Protein AF-A0A2P4ESN8-F1 (afdb_monomer_lite)

Foldseek 3Di:
DQPDQDPVLLVLLLLQLCQACPDDPDDFDDPLQPCSVVLWNFKDFDDPDPQQVVLCVVDPPPDGMDTDNGLLRLLVSGAQDQDPPRDGLLNLLVQLLVCLVVLQLVSNLVSLVVLCVSLVHPVDCPRLSNVQSVVCSVVSHNSVLLVVLLLLLQSRNPDALVCCQSRNHDADQSVLSSSCSNPVQGWHRPAQLLLLLLLLSQVSVCVSVVHQEQDPSSQRAHAQDPPRAASFSDDHNYHHHHLDDDRSSRSVNSVNRSSLSVSLVSSCVSHVVSPGSVSSNSSSNRCSSHSDGDDPLPDDDDDDDDDDDDDDQDPVLLVLLVVVLVVCVVVLAWDWWAFLLNPDIWIWHDDDPFWIWTDDPPDIDIFGSQLLSQLRSVQSSQVFAPVRWAQQQFDQDLSSRDPSQQSSQQDPVRDGDGRCSRPSQRSCVVSQQKDWDNDVRITMHGDPPSD

Secondary structure (DSSP, 8-state):
--TT--HHHHHHHHHHHHTTT--STTPPPPTTSTTGGGT-SEEEEPPS-GGGHHHHHHS-TT--EEEESSHHHHHHT--PPP-TT---HHHHHHHHHHHHHHT-HHHHHHHHHHHHHHHT-S-STT-HHHHHHHHHHHTT-HHHHHHHHHHHH-TTS----TT-SSSSS--STTHHHHHHHH-TTT-----HHHHHHHHHHHHHHHHHTT-SS--GGG---B-PPGGG------BTTB---BSS-STTHHHHHHHHHHHHHHHHHHHHHH-TT---HHHHHHHHHHHTT--S--------------PPPP----HHHHHHHHHHHHHHGGGS-SEEEE-TTS--EEEEEEEETTEEEEEETTEEEEEEHHHHHHHHHHHHHTT--TTSPEE----SSGGGS-HHHHHTTB-TTS-B-S--HHHHHHHHHHTTSEEEE-SSS-EEEE-TT--

Sequence (451 aa):
MPSALAPDQIEFANFLATLWDSPSEGLALPPCFPGSSEGLLHSYPISRHRNWKPWRQAQPRGTKHWWCQSLSDAARSYAWSSNENEQDFLALAAALQHALDCGDDKLALDACLAIFRWGGVARTPNDTSRRWVAEQASNGMLCSSIRSAVDLLDPAQGQALSAFDGKRLLMNSAMTKVYAAAAPSKVIIYDGRVGAALALLARYWLEQQGSTSVPASLAFRSANGQGGLLRNPSKGSLKFSSLYGGKHAAQRWAELSRLAAATFLKMQTLNKSIPDIGEVEKAMFMIGYRTEYSPPKAEKTSRQGRPMPENSQCPEARAQAQKIIQEVWPKIAQGEYRTPAQKRQFKLVTRDANSVEANFEKSSLPISRDSFVAALAYLLEHNHSPGNRCVIGANNVPAKASELCRQSRQTAQGTYGPCNIRYILPVLQGVGVVETDGGRPATVWLTRDSQ

Organism: NCBI:txid1708783

pLDDT: mean 84.16, std 15.97, range [23.3, 98.81]

Structure (mmCIF, N/CA/C/O backbone):
data_AF-A0A2P4ESN8-F1
#
_entry.id   AF-A0A2P4ESN8-F1
#
loop_
_atom_site.group_PDB
_atom_site.id
_atom_site.type_symbol
_atom_site.label_atom_id
_atom_site.label_alt_id
_atom_site.label_comp_id
_atom_site.label_asym_id
_atom_site.label_entity_id
_atom_site.label_seq_id
_atom_site.pdbx_PDB_ins_code
_atom_site.Cartn_x
_atom_site.Cartn_y
_atom_site.Cartn_z
_atom_site.occupancy
_atom_site.B_iso_or_equiv
_atom_site.auth_seq_id
_atom_site.auth_comp_id
_atom_site.auth_asym_id
_atom_site.auth_atom_id
_atom_site.pdbx_PDB_model_num
ATOM 1 N N . MET A 1 1 ? 16.646 19.597 -3.110 1.00 39.59 1 MET A N 1
ATOM 2 C CA . MET A 1 1 ? 15.277 19.285 -2.636 1.00 39.59 1 MET A CA 1
ATOM 3 C C . MET A 1 1 ? 14.473 18.880 -3.856 1.00 39.59 1 MET A C 1
ATOM 5 O O . MET A 1 1 ? 14.595 19.614 -4.831 1.00 39.59 1 MET A O 1
ATOM 9 N N . PRO A 1 2 ? 13.740 17.752 -3.871 1.00 45.16 2 PRO A N 1
ATOM 10 C CA . PRO A 1 2 ? 12.961 17.384 -5.048 1.00 45.16 2 PRO A CA 1
ATOM 11 C C . PRO A 1 2 ? 11.970 18.514 -5.332 1.00 45.16 2 PRO A C 1
ATOM 13 O O . PRO A 1 2 ? 11.118 18.832 -4.501 1.00 45.16 2 PRO A O 1
ATOM 16 N N . SER A 1 3 ? 12.141 19.181 -6.469 1.00 49.72 3 SER A N 1
ATOM 17 C CA . SER A 1 3 ? 11.069 19.969 -7.054 1.00 49.72 3 SER A CA 1
ATOM 18 C C . SER A 1 3 ? 9.929 19.002 -7.398 1.00 49.72 3 SER A C 1
ATOM 20 O O . SER A 1 3 ? 10.180 17.858 -7.761 1.00 49.72 3 SER A O 1
ATOM 22 N N . ALA A 1 4 ? 8.682 19.461 -7.287 1.00 67.12 4 ALA A N 1
ATOM 23 C CA . ALA A 1 4 ? 7.473 18.786 -7.778 1.00 67.12 4 ALA A CA 1
ATOM 24 C C . ALA A 1 4 ? 6.668 17.873 -6.828 1.00 67.12 4 ALA A C 1
ATOM 26 O O . ALA A 1 4 ? 5.867 17.083 -7.325 1.00 67.12 4 ALA A O 1
ATOM 27 N N . LEU A 1 5 ? 6.758 18.027 -5.499 1.00 86.06 5 LEU A N 1
ATOM 28 C CA . LEU A 1 5 ? 5.577 17.739 -4.668 1.00 86.06 5 LEU A CA 1
ATOM 29 C C . LEU A 1 5 ? 4.752 19.019 -4.493 1.00 86.06 5 LEU A C 1
ATOM 31 O O . LEU A 1 5 ? 5.286 20.054 -4.092 1.00 86.06 5 LEU A O 1
ATOM 35 N N . ALA A 1 6 ? 3.461 18.946 -4.803 1.00 89.88 6 ALA A N 1
ATOM 36 C CA . ALA A 1 6 ? 2.484 19.983 -4.494 1.00 89.88 6 ALA A CA 1
ATOM 37 C C . ALA A 1 6 ? 2.310 20.134 -2.964 1.00 89.88 6 ALA A C 1
ATOM 39 O O . ALA A 1 6 ? 2.646 19.206 -2.221 1.00 89.88 6 ALA A O 1
ATOM 40 N N . PRO A 1 7 ? 1.801 21.279 -2.465 1.00 91.69 7 PRO A N 1
ATOM 41 C CA . PRO A 1 7 ? 1.659 21.518 -1.025 1.00 91.69 7 PRO A CA 1
ATOM 42 C C . PRO A 1 7 ? 0.901 20.409 -0.282 1.00 91.69 7 PRO A C 1
ATOM 44 O O . PRO A 1 7 ? 1.375 19.902 0.730 1.00 91.69 7 PRO A O 1
ATOM 47 N N . ASP A 1 8 ? -0.211 19.945 -0.843 1.00 91.62 8 ASP A N 1
ATOM 48 C CA . ASP A 1 8 ? -1.009 18.848 -0.291 1.00 91.62 8 ASP A CA 1
ATOM 49 C C . ASP A 1 8 ? -0.284 17.493 -0.314 1.00 91.62 8 ASP A C 1
ATOM 51 O O . ASP A 1 8 ? -0.463 16.674 0.583 1.00 91.62 8 ASP A O 1
ATOM 55 N N . GLN A 1 9 ? 0.596 17.252 -1.286 1.00 93.69 9 GLN A N 1
ATOM 56 C CA . GLN A 1 9 ? 1.455 16.065 -1.307 1.00 93.69 9 GLN A CA 1
ATOM 57 C C . GLN A 1 9 ? 2.549 16.128 -0.238 1.00 93.69 9 GLN A C 1
ATOM 59 O O . GLN A 1 9 ? 2.941 15.089 0.295 1.00 93.69 9 GLN A O 1
ATOM 64 N N . ILE A 1 10 ? 3.046 17.325 0.091 1.00 94.75 10 ILE A N 1
ATOM 65 C CA . ILE A 1 10 ? 3.996 17.524 1.193 1.00 94.75 10 ILE A CA 1
ATOM 66 C C . ILE A 1 10 ? 3.303 17.269 2.532 1.00 94.75 10 ILE A C 1
ATOM 68 O O . ILE A 1 10 ? 3.850 16.552 3.370 1.00 94.75 10 ILE A O 1
ATOM 72 N N . GLU A 1 11 ? 2.102 17.811 2.723 1.00 95.38 11 GLU A N 1
ATOM 73 C CA . GLU A 1 11 ? 1.301 17.579 3.927 1.00 95.38 11 GLU A CA 1
ATOM 74 C C . GLU A 1 11 ? 0.909 16.109 4.071 1.00 95.38 11 GLU A C 1
ATOM 76 O O . GLU A 1 11 ? 1.045 15.535 5.152 1.00 95.38 11 GLU A O 1
ATOM 81 N N . PHE A 1 12 ? 0.515 15.463 2.973 1.00 96.38 12 PHE A N 1
ATOM 82 C CA . PHE A 1 12 ? 0.237 14.034 2.959 1.00 96.38 12 PHE A CA 1
ATOM 83 C C . PHE A 1 12 ? 1.485 13.200 3.286 1.00 96.38 12 PHE A C 1
ATOM 85 O O . PHE A 1 12 ? 1.408 12.276 4.093 1.00 96.38 12 PHE A O 1
ATOM 92 N N . ALA A 1 13 ? 2.655 13.536 2.734 1.00 96.44 13 ALA A N 1
ATOM 93 C CA . ALA A 1 13 ? 3.909 12.866 3.086 1.00 96.44 13 ALA A CA 1
ATOM 94 C C . ALA A 1 13 ? 4.266 13.052 4.570 1.00 96.44 13 ALA A C 1
ATOM 96 O O . ALA A 1 13 ? 4.757 12.116 5.198 1.00 96.44 13 ALA A O 1
ATOM 97 N N . ASN A 1 14 ? 3.994 14.227 5.144 1.00 94.50 14 ASN A N 1
ATOM 98 C CA . ASN A 1 14 ? 4.164 14.473 6.574 1.00 94.50 14 ASN A CA 1
ATOM 99 C C . ASN A 1 14 ? 3.217 13.609 7.410 1.00 94.50 14 ASN A C 1
ATOM 101 O O . ASN A 1 14 ? 3.664 12.938 8.334 1.00 94.50 14 ASN A O 1
ATOM 105 N N . PHE A 1 15 ? 1.940 13.545 7.033 1.00 94.44 15 PHE A N 1
ATOM 106 C CA . PHE A 1 15 ? 0.974 12.644 7.656 1.00 94.44 15 PHE A CA 1
ATOM 107 C C . PHE A 1 15 ? 1.431 11.182 7.601 1.00 94.44 15 PHE A C 1
ATOM 109 O O . PHE A 1 15 ? 1.379 10.487 8.604 1.00 94.44 15 PHE A O 1
ATOM 116 N N . LEU A 1 16 ? 1.938 10.700 6.466 1.00 95.56 16 LEU A N 1
ATOM 117 C CA . LEU A 1 16 ? 2.466 9.336 6.391 1.00 95.56 16 LEU A CA 1
ATOM 118 C C . LEU A 1 16 ? 3.712 9.136 7.265 1.00 95.56 16 LEU A C 1
ATOM 120 O O . LEU A 1 16 ? 3.873 8.071 7.859 1.00 95.56 16 LEU A O 1
ATOM 124 N N . ALA A 1 17 ? 4.591 10.137 7.350 1.00 94.19 17 ALA A N 1
ATOM 125 C CA . ALA A 1 17 ? 5.806 10.068 8.157 1.00 94.19 17 ALA A CA 1
ATOM 126 C C . ALA A 1 17 ? 5.500 9.953 9.659 1.00 94.19 17 ALA A C 1
ATOM 128 O O . ALA A 1 17 ? 6.212 9.230 10.361 1.00 94.19 17 ALA A O 1
ATOM 129 N N . THR A 1 18 ? 4.427 10.593 10.145 1.00 90.62 18 THR A N 1
ATOM 130 C CA . THR A 1 18 ? 3.991 10.433 11.542 1.00 90.62 18 THR A CA 1
ATOM 131 C C . THR A 1 18 ? 3.470 9.026 11.817 1.00 90.62 18 THR A C 1
ATOM 133 O O . THR A 1 18 ? 3.663 8.522 12.911 1.00 90.62 18 THR A O 1
ATOM 136 N N . LEU A 1 19 ? 2.901 8.332 10.830 1.00 91.94 19 LEU A N 1
ATOM 137 C CA . LEU A 1 19 ? 2.422 6.952 10.988 1.00 91.94 19 LEU A CA 1
ATOM 138 C C . LEU A 1 19 ? 3.551 5.905 10.993 1.00 91.94 19 LEU A C 1
ATOM 140 O O . LEU A 1 19 ? 3.270 4.720 11.171 1.00 91.94 19 LEU A O 1
ATOM 144 N N . TRP A 1 20 ? 4.813 6.296 10.768 1.00 92.06 20 TRP A N 1
ATOM 145 C CA . TRP A 1 20 ? 5.930 5.352 10.665 1.00 92.06 20 TRP A CA 1
ATOM 146 C C . TRP A 1 20 ? 6.271 4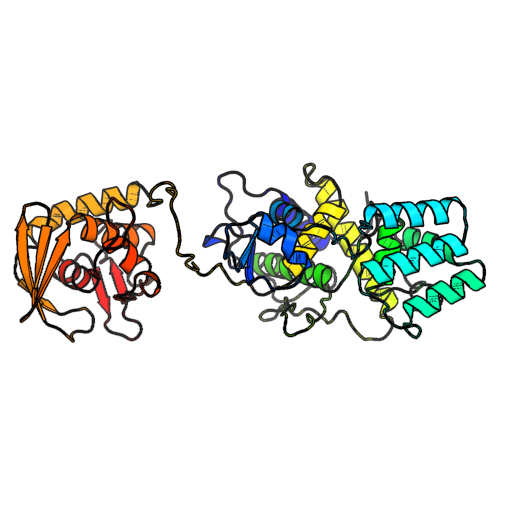.657 11.985 1.00 92.06 20 TRP A C 1
ATOM 148 O O . TRP A 1 20 ? 6.267 3.426 12.040 1.00 92.06 20 TRP A O 1
ATOM 158 N N . ASP A 1 21 ? 6.498 5.432 13.044 1.00 78.31 21 ASP A N 1
ATOM 159 C CA . ASP A 1 21 ? 6.824 4.916 14.384 1.00 78.31 21 ASP A CA 1
ATOM 160 C C . ASP A 1 21 ? 5.701 5.136 15.394 1.00 78.31 21 ASP A C 1
ATOM 162 O O . ASP A 1 21 ? 5.807 4.701 16.539 1.00 78.31 21 ASP A O 1
ATOM 166 N N . SER A 1 22 ? 4.646 5.860 15.011 1.00 62.00 22 SER A N 1
ATOM 167 C CA . SER A 1 22 ? 3.662 6.290 15.990 1.00 62.00 22 SER A CA 1
ATOM 168 C C . SER A 1 22 ? 2.675 5.168 16.336 1.00 62.00 22 SER A C 1
ATOM 170 O O . SER A 1 22 ? 2.210 4.480 15.421 1.00 62.00 22 SER A O 1
ATOM 172 N N . PRO A 1 23 ? 2.323 5.008 17.627 1.00 49.03 23 PRO A N 1
ATOM 173 C CA . PRO A 1 23 ? 2.765 5.811 18.766 1.00 49.03 23 PRO A CA 1
ATOM 174 C C . PRO A 1 23 ? 3.461 4.963 19.833 1.00 49.03 23 PRO A C 1
ATOM 176 O O . PRO A 1 23 ? 2.835 4.162 20.524 1.00 49.03 23 PRO A O 1
ATOM 179 N N . SER A 1 24 ? 4.749 5.210 20.051 1.00 39.97 24 SER A N 1
ATOM 180 C CA . SER A 1 24 ? 5.318 5.073 21.390 1.00 39.97 24 SER A CA 1
ATOM 181 C C . SER A 1 24 ? 4.404 5.795 22.395 1.00 39.97 24 SER A C 1
ATOM 183 O O . SER A 1 24 ? 4.021 6.938 22.163 1.00 39.97 24 SER A O 1
ATOM 185 N N . GLU A 1 25 ? 3.987 5.067 23.434 1.00 38.94 25 GLU A N 1
ATOM 186 C CA . GLU A 1 25 ? 3.166 5.473 24.589 1.00 38.94 25 GLU A CA 1
ATOM 187 C C . GLU A 1 25 ? 2.521 6.880 24.513 1.00 38.94 25 GLU A C 1
ATOM 189 O O . GLU A 1 25 ? 3.124 7.878 24.897 1.00 38.94 25 GLU A O 1
ATOM 194 N N . GLY A 1 26 ? 1.258 6.961 24.062 1.00 40.44 26 GLY A N 1
ATOM 195 C CA . GLY A 1 26 ? 0.370 8.088 24.404 1.00 40.44 26 GLY A CA 1
ATOM 196 C C . GLY A 1 26 ? -0.218 8.940 23.270 1.00 40.44 26 GLY A C 1
ATOM 197 O O . GLY A 1 26 ? -1.087 9.762 23.549 1.00 40.44 26 GLY A O 1
ATOM 198 N N . LEU A 1 27 ? 0.168 8.762 22.003 1.00 47.22 27 LEU A N 1
ATOM 199 C CA . LEU A 1 27 ? -0.472 9.485 20.889 1.00 47.22 27 LEU A CA 1
ATOM 200 C C . LEU A 1 27 ? -1.606 8.650 20.273 1.00 47.22 27 LEU A C 1
ATOM 202 O O . LEU A 1 27 ? -1.382 7.568 19.750 1.00 47.22 27 LEU A O 1
ATOM 206 N N . ALA A 1 28 ? -2.847 9.135 20.335 1.00 61.69 28 ALA A N 1
ATOM 207 C CA . ALA A 1 28 ? -3.985 8.446 19.729 1.00 61.69 28 ALA A CA 1
ATOM 208 C C . ALA A 1 28 ? -3.916 8.505 18.191 1.00 61.69 28 ALA A C 1
ATOM 210 O O . ALA A 1 28 ? -3.637 9.560 17.615 1.00 61.69 28 ALA A O 1
ATOM 211 N N . LEU A 1 29 ? -4.225 7.392 17.516 1.00 74.19 29 LEU A N 1
ATOM 212 C CA . LEU A 1 29 ? -4.437 7.407 16.067 1.00 74.19 29 LEU A CA 1
ATOM 213 C C . LEU A 1 29 ? -5.609 8.343 15.720 1.00 74.19 29 LEU A C 1
ATOM 215 O O . LEU A 1 29 ? -6.594 8.386 16.465 1.00 74.19 29 LEU A O 1
ATOM 219 N N . PRO A 1 30 ? -5.556 9.064 14.584 1.00 73.12 30 PRO A N 1
ATOM 220 C CA . PRO A 1 30 ? -6.646 9.943 14.183 1.00 73.12 30 PRO A CA 1
ATOM 221 C C . PRO A 1 30 ? -8.003 9.210 14.115 1.00 73.12 30 PRO A C 1
ATOM 223 O O . PRO A 1 30 ? -8.056 8.070 13.651 1.00 73.12 30 PRO A O 1
ATOM 226 N N . PRO A 1 31 ? -9.129 9.846 14.493 1.00 74.44 31 PRO A N 1
ATOM 227 C CA . PRO A 1 31 ? -10.447 9.194 14.502 1.00 74.44 31 PRO A CA 1
ATOM 228 C C . PRO A 1 31 ? -10.945 8.698 13.134 1.00 74.44 31 PRO A C 1
ATOM 230 O O . PRO A 1 31 ? -11.895 7.924 13.061 1.00 74.44 31 PRO A O 1
ATOM 233 N N . CYS A 1 32 ? -10.338 9.158 12.034 1.00 75.50 32 CYS A N 1
ATOM 234 C CA . CYS A 1 32 ? -10.654 8.680 10.688 1.00 75.50 32 CYS A CA 1
ATOM 235 C C . CYS A 1 32 ? -10.205 7.227 10.451 1.00 75.50 32 CYS A C 1
ATOM 237 O O . CYS A 1 32 ? -10.736 6.562 9.555 1.00 75.50 32 CYS A O 1
ATOM 239 N N . PHE A 1 33 ? -9.269 6.713 11.258 1.00 81.50 33 PHE A N 1
ATOM 240 C CA . PHE A 1 33 ? -8.872 5.314 11.213 1.00 81.50 33 PHE A CA 1
ATOM 241 C C . PHE A 1 33 ? -9.928 4.455 11.914 1.00 81.50 33 PHE A C 1
ATOM 243 O O . PHE A 1 33 ? -10.180 4.637 13.100 1.00 81.50 33 PHE A O 1
ATOM 250 N N . PRO A 1 34 ? -10.521 3.463 11.234 1.00 78.69 34 PRO A N 1
ATOM 251 C CA . PRO A 1 34 ? -11.548 2.613 11.833 1.00 78.69 34 PRO A CA 1
ATOM 252 C C . PRO A 1 34 ? -11.038 1.728 12.983 1.00 78.69 34 PRO A C 1
ATOM 254 O O . PRO A 1 34 ? -11.863 1.164 13.690 1.00 78.69 34 PRO A O 1
ATOM 257 N N . GLY A 1 35 ? -9.717 1.592 13.153 1.00 75.69 35 GLY A N 1
ATOM 258 C CA . GLY A 1 35 ? -9.087 0.917 14.291 1.00 75.69 35 GLY A CA 1
ATOM 259 C C . GLY A 1 35 ? -8.499 1.855 15.343 1.00 75.69 35 GLY A C 1
ATOM 260 O O . GLY A 1 35 ? -7.725 1.402 16.184 1.00 75.69 35 GLY A O 1
ATOM 261 N N . SER A 1 36 ? -8.812 3.156 15.294 1.00 74.94 36 SER A N 1
ATOM 262 C CA . SER A 1 36 ? -8.232 4.144 16.210 1.00 74.94 36 SER A CA 1
ATOM 263 C C . SER A 1 36 ? -8.539 3.836 17.677 1.00 74.94 36 SER A C 1
ATOM 265 O O . SER A 1 36 ? -7.664 4.006 18.522 1.00 74.94 36 SER A O 1
ATOM 267 N N . SER A 1 37 ? -9.741 3.327 17.976 1.00 73.44 37 SER A N 1
ATOM 268 C CA . SER A 1 37 ? -10.147 2.902 19.323 1.00 73.44 37 SER A CA 1
ATOM 269 C C . SER A 1 37 ? -9.320 1.738 19.868 1.00 73.44 37 SER A C 1
ATOM 271 O O . SER A 1 37 ? -9.174 1.598 21.077 1.00 73.44 37 SER A O 1
ATOM 273 N N . GLU A 1 38 ? -8.771 0.910 18.985 1.00 73.19 38 GLU A N 1
ATOM 274 C CA . GLU A 1 38 ? -7.949 -0.253 19.307 1.00 73.19 38 GLU A CA 1
ATOM 275 C C . GLU A 1 38 ? -6.445 0.039 19.177 1.00 73.19 38 GLU A C 1
ATOM 277 O O . GLU A 1 38 ? -5.628 -0.872 19.314 1.00 73.19 38 GLU A O 1
ATOM 282 N N . GLY A 1 39 ? -6.063 1.286 18.871 1.00 78.06 39 GLY A N 1
ATOM 283 C CA . GLY A 1 39 ? -4.676 1.644 18.566 1.00 78.06 39 GLY A CA 1
ATOM 284 C C . GLY A 1 39 ? -4.133 0.925 17.324 1.00 78.06 39 GLY A C 1
ATOM 285 O O . GLY A 1 39 ? -2.932 0.677 17.230 1.00 78.06 39 GLY A O 1
ATOM 286 N N . LEU A 1 40 ? -5.009 0.540 16.389 1.00 85.31 40 LEU A N 1
ATOM 287 C CA . LEU A 1 40 ? -4.658 -0.152 15.152 1.00 85.31 40 LEU A CA 1
ATOM 288 C C . LEU A 1 40 ? -4.754 0.792 13.955 1.00 85.31 40 LEU A C 1
ATOM 290 O O . LEU A 1 40 ? -5.821 1.320 13.636 1.00 85.31 40 LEU A O 1
ATOM 294 N N . LEU A 1 41 ? -3.649 0.918 13.220 1.00 88.56 41 LEU A N 1
ATOM 295 C CA . LEU A 1 41 ? -3.625 1.612 11.936 1.00 88.56 41 LEU A CA 1
ATOM 296 C C . LEU A 1 41 ? -4.505 0.872 10.922 1.00 88.56 41 LEU A C 1
ATOM 298 O O . LEU A 1 41 ? -5.280 1.482 10.184 1.00 88.56 41 LEU A O 1
ATOM 302 N N . HIS A 1 42 ? -4.372 -0.456 10.868 1.00 91.44 42 HIS A N 1
ATOM 303 C CA . HIS A 1 42 ? -5.150 -1.293 9.962 1.00 91.44 42 HIS A CA 1
ATOM 304 C C . HIS A 1 42 ? -5.198 -2.751 10.416 1.00 91.44 42 HIS A C 1
ATOM 306 O O . HIS A 1 42 ? -4.299 -3.235 11.104 1.00 91.44 42 HIS A O 1
ATOM 312 N N . SER A 1 43 ? -6.238 -3.475 10.001 1.00 90.12 43 SER A N 1
ATOM 313 C CA . SER A 1 43 ? -6.365 -4.915 10.237 1.00 90.12 43 SER A CA 1
ATOM 314 C C . SER A 1 43 ? -7.319 -5.577 9.247 1.00 90.12 43 SER A C 1
ATOM 316 O O . SER A 1 43 ? -8.276 -4.951 8.788 1.00 90.12 43 SER A O 1
ATOM 318 N N . TYR A 1 44 ? -7.069 -6.849 8.919 1.00 88.88 44 TYR A N 1
ATOM 319 C CA . TYR A 1 44 ? -7.970 -7.669 8.110 1.00 88.88 44 TYR A CA 1
ATOM 320 C C . TYR A 1 44 ? -7.705 -9.185 8.234 1.00 88.88 44 TYR A C 1
ATOM 322 O O . TYR A 1 44 ? -6.605 -9.600 8.605 1.00 88.88 44 TYR A O 1
ATOM 330 N N . PRO A 1 45 ? -8.667 -10.051 7.846 1.00 86.19 45 PRO A N 1
ATOM 331 C CA . PRO A 1 45 ? -8.462 -11.492 7.741 1.00 86.19 45 PRO A CA 1
ATOM 332 C C . PRO A 1 45 ? -7.369 -11.860 6.731 1.00 86.19 45 PRO A C 1
ATOM 334 O O . PRO A 1 45 ? -7.442 -11.471 5.561 1.00 86.19 45 PRO A O 1
ATOM 337 N N . ILE A 1 46 ? -6.389 -12.660 7.151 1.00 79.44 46 ILE A N 1
ATOM 338 C CA . ILE A 1 46 ? -5.324 -13.152 6.267 1.00 79.44 46 ILE A CA 1
ATOM 339 C C . ILE A 1 46 ? -5.856 -14.262 5.366 1.00 79.44 46 ILE A C 1
ATOM 341 O O . ILE A 1 46 ? -6.687 -15.083 5.759 1.00 79.44 46 ILE A O 1
ATOM 345 N N . SER A 1 47 ? -5.335 -14.333 4.145 1.00 72.12 47 SER A N 1
ATOM 346 C CA . SER A 1 47 ? -5.630 -15.453 3.254 1.00 72.12 47 SER A CA 1
ATOM 347 C C . SER A 1 47 ? -4.749 -16.663 3.578 1.00 72.12 47 SER A C 1
ATOM 349 O O . SER A 1 47 ? -3.754 -16.575 4.301 1.00 72.12 47 SER A O 1
ATOM 351 N N . ARG A 1 48 ? -5.056 -17.813 2.966 1.00 71.25 48 ARG A N 1
ATOM 352 C CA . ARG A 1 48 ? -4.173 -18.994 2.976 1.00 71.25 48 ARG A CA 1
ATOM 353 C C . ARG A 1 48 ? -2.989 -18.876 2.007 1.00 71.25 48 ARG A C 1
ATOM 355 O O . ARG A 1 48 ? -2.247 -19.839 1.847 1.00 71.25 48 ARG A O 1
ATOM 362 N N . HIS A 1 49 ? -2.785 -17.720 1.366 1.00 69.81 49 HIS A N 1
ATOM 363 C CA . HIS A 1 49 ? -1.712 -17.545 0.388 1.00 69.81 49 HIS A CA 1
ATOM 364 C C . HIS A 1 49 ? -0.333 -17.793 1.026 1.00 69.81 49 HIS A C 1
ATOM 366 O O . HIS A 1 49 ? -0.121 -17.527 2.217 1.00 69.81 49 HIS A O 1
ATOM 372 N N . ARG A 1 50 ? 0.609 -18.334 0.244 1.00 68.50 50 ARG A N 1
ATOM 373 C CA . ARG A 1 50 ? 1.938 -18.750 0.728 1.00 68.50 50 ARG A CA 1
ATOM 374 C C . ARG A 1 50 ? 2.791 -17.591 1.245 1.00 68.50 50 ARG A C 1
ATOM 376 O O . ARG A 1 50 ? 3.539 -17.787 2.186 1.00 68.50 50 ARG A O 1
ATOM 383 N N . ASN A 1 51 ? 2.610 -16.384 0.708 1.00 67.75 51 ASN A N 1
ATOM 384 C CA . ASN A 1 51 ? 3.364 -15.191 1.130 1.00 67.75 51 ASN A CA 1
ATOM 385 C C . ASN A 1 51 ? 3.102 -14.807 2.596 1.00 67.75 51 ASN A C 1
ATOM 387 O O . ASN A 1 51 ? 3.924 -14.161 3.221 1.00 67.75 51 ASN A O 1
ATOM 391 N N . TRP A 1 52 ? 1.983 -15.259 3.163 1.00 73.00 52 TRP A N 1
ATOM 392 C CA . TRP A 1 52 ? 1.665 -15.099 4.580 1.00 73.00 52 TRP A CA 1
ATOM 393 C C . TRP A 1 52 ? 2.288 -16.192 5.462 1.00 73.00 52 TRP A C 1
ATOM 395 O O . TRP A 1 52 ? 2.099 -16.168 6.672 1.00 73.00 52 TRP A O 1
ATOM 405 N N . LYS A 1 53 ? 2.975 -17.195 4.892 1.00 71.69 53 LYS A N 1
ATOM 406 C CA . LYS A 1 53 ? 3.546 -18.328 5.641 1.00 71.69 53 LYS A CA 1
ATOM 407 C C . LYS A 1 53 ? 4.610 -17.874 6.650 1.00 71.69 53 LYS A C 1
ATOM 409 O O . LYS A 1 53 ? 4.438 -18.274 7.798 1.00 71.69 53 LYS A O 1
ATOM 414 N N . PRO A 1 54 ? 5.607 -17.037 6.294 1.00 69.81 54 PRO A N 1
ATOM 415 C CA . PRO A 1 54 ? 6.599 -16.569 7.264 1.00 69.81 54 PRO A CA 1
ATOM 416 C C . PRO A 1 54 ? 5.937 -15.819 8.422 1.00 69.81 54 PRO A C 1
ATOM 418 O O . PRO A 1 54 ? 6.146 -16.156 9.583 1.00 69.81 54 PRO A O 1
ATOM 421 N N . TRP A 1 55 ? 5.023 -14.895 8.103 1.00 74.38 55 TRP A N 1
ATOM 422 C CA . TRP A 1 55 ? 4.271 -14.155 9.112 1.00 74.38 55 TRP A CA 1
ATOM 423 C C . TRP A 1 55 ? 3.448 -15.084 10.016 1.00 74.38 55 TRP A C 1
ATOM 425 O O . TRP A 1 55 ? 3.589 -15.041 11.229 1.00 74.38 55 TRP A O 1
ATOM 435 N N . ARG A 1 56 ? 2.655 -16.008 9.453 1.00 76.31 56 ARG A N 1
ATOM 436 C CA . ARG A 1 56 ? 1.861 -16.976 10.238 1.00 76.31 56 ARG A CA 1
ATOM 437 C C . ARG A 1 56 ? 2.711 -17.884 11.127 1.00 76.31 56 ARG A C 1
ATOM 439 O O . ARG A 1 56 ? 2.210 -18.325 12.153 1.00 76.31 56 ARG A O 1
ATOM 446 N N . GLN A 1 57 ? 3.937 -18.215 10.721 1.00 76.00 57 GLN A N 1
ATOM 447 C CA . GLN A 1 57 ? 4.848 -19.049 11.514 1.00 76.00 57 GLN A CA 1
ATOM 448 C C . GLN A 1 57 ? 5.389 -18.310 12.741 1.00 76.00 57 GLN A C 1
ATOM 450 O O . GLN A 1 57 ? 5.627 -18.952 13.760 1.00 76.00 57 GLN A O 1
ATOM 455 N N . ALA A 1 58 ? 5.534 -16.986 12.658 1.00 72.06 58 ALA A N 1
ATOM 456 C CA . ALA A 1 58 ? 5.939 -16.136 13.775 1.00 72.06 58 ALA A CA 1
ATOM 457 C C . ALA A 1 58 ? 4.786 -15.803 14.742 1.00 72.06 58 ALA A C 1
ATOM 459 O O . ALA A 1 58 ? 5.018 -15.223 15.798 1.00 72.06 58 ALA A O 1
ATOM 460 N N . GLN A 1 59 ? 3.545 -16.151 14.390 1.00 76.75 59 GLN A N 1
ATOM 461 C CA . GLN A 1 59 ? 2.353 -15.832 15.173 1.00 76.75 59 GLN A CA 1
ATOM 462 C C . GLN A 1 59 ? 1.788 -17.064 15.893 1.00 76.75 59 GLN A C 1
ATOM 464 O O . GLN A 1 59 ? 2.009 -18.201 15.459 1.00 76.75 59 GLN A O 1
ATOM 469 N N . PRO A 1 60 ? 1.003 -16.867 16.971 1.00 73.06 60 PRO A N 1
ATOM 470 C CA . PRO A 1 60 ? 0.285 -17.953 17.624 1.00 73.06 60 PRO A CA 1
ATOM 471 C C . PRO A 1 60 ? -0.519 -18.805 16.634 1.00 73.06 60 PRO A C 1
ATOM 473 O O . PRO A 1 60 ? -1.114 -18.316 15.667 1.00 73.06 60 PRO A O 1
ATOM 476 N N . ARG A 1 61 ? -0.571 -20.118 16.881 1.00 69.50 61 ARG A N 1
ATOM 477 C CA . ARG A 1 61 ? -1.362 -21.026 16.043 1.00 69.50 61 ARG A CA 1
ATOM 478 C C . ARG A 1 61 ? -2.826 -20.589 16.049 1.00 69.50 61 ARG A C 1
ATOM 480 O O . ARG A 1 61 ? -3.438 -20.447 17.104 1.00 69.50 61 ARG A O 1
ATOM 487 N N . GLY A 1 62 ? -3.390 -20.449 14.850 1.00 68.38 62 GLY A N 1
ATOM 488 C CA . GLY A 1 62 ? -4.786 -20.064 14.653 1.00 68.38 62 GLY A CA 1
ATOM 489 C C . GLY A 1 62 ? -5.026 -18.571 14.457 1.00 68.38 62 GLY A C 1
ATOM 490 O O . GLY A 1 62 ? -6.177 -18.204 14.255 1.00 68.38 62 GLY A O 1
ATOM 491 N N . THR A 1 63 ? -3.988 -17.728 14.437 1.00 74.56 63 THR A N 1
ATOM 492 C CA . THR A 1 63 ? -4.123 -16.319 14.047 1.00 74.56 63 THR A CA 1
ATOM 493 C C . THR A 1 63 ? -4.684 -16.204 12.627 1.00 74.56 63 THR A C 1
ATOM 495 O O . THR A 1 63 ? -4.054 -16.642 11.661 1.00 74.56 63 THR A O 1
ATOM 498 N N . LYS A 1 64 ? -5.890 -15.634 12.495 1.00 81.81 64 LYS A N 1
ATOM 499 C CA . LYS A 1 64 ? -6.586 -15.464 11.202 1.00 81.81 64 LYS A CA 1
ATOM 500 C C . LYS A 1 64 ? -6.683 -14.025 10.720 1.00 81.81 64 LYS A C 1
ATOM 502 O O . LYS A 1 64 ? -7.222 -13.801 9.642 1.00 81.81 64 LYS A O 1
ATOM 507 N N . HIS A 1 65 ? -6.177 -13.068 11.484 1.00 85.94 65 HIS A N 1
ATOM 508 C CA . HIS A 1 65 ? -6.134 -11.663 11.097 1.00 85.94 65 HIS A CA 1
ATOM 509 C C . HIS A 1 65 ? -4.698 -11.185 11.116 1.00 85.94 65 HIS A C 1
ATOM 511 O O . HIS A 1 65 ? -3.917 -11.658 11.928 1.00 85.94 65 HIS A O 1
ATOM 517 N N . TRP A 1 66 ? -4.380 -10.263 10.225 1.00 88.12 66 TRP A N 1
ATOM 518 C CA . TRP A 1 66 ? -3.182 -9.449 10.276 1.00 88.12 66 TRP A CA 1
ATOM 519 C C . TRP A 1 66 ? -3.577 -8.065 10.780 1.00 88.12 66 TRP A C 1
ATOM 521 O O . TRP A 1 66 ? -4.709 -7.625 10.556 1.00 88.12 66 TRP A O 1
ATOM 531 N N . TRP A 1 67 ? -2.670 -7.396 11.476 1.00 87.56 67 TRP A N 1
ATOM 532 C CA . TRP A 1 67 ? -2.849 -6.041 11.977 1.00 87.56 67 TRP A CA 1
ATOM 533 C C . TRP A 1 67 ? -1.500 -5.328 12.043 1.00 87.56 67 TRP A C 1
ATOM 535 O O . TRP A 1 67 ? -0.448 -5.971 12.043 1.00 87.56 67 TRP A O 1
ATOM 545 N N . CYS A 1 68 ? -1.551 -4.005 12.120 1.00 87.06 68 CYS A N 1
ATOM 546 C CA . CYS A 1 68 ? -0.401 -3.149 12.380 1.00 87.06 68 CYS A CA 1
ATOM 547 C C . CYS A 1 68 ? -0.838 -1.922 13.189 1.00 87.06 68 CYS A C 1
ATOM 549 O O . CYS A 1 68 ? -1.947 -1.417 12.983 1.00 87.06 68 CYS A O 1
ATOM 551 N N . GLN A 1 69 ? 0.025 -1.435 14.079 1.00 85.81 69 GLN A N 1
ATOM 552 C CA . GLN A 1 69 ? -0.196 -0.190 14.828 1.00 85.81 69 GLN A CA 1
ATOM 553 C C . GLN A 1 69 ? 0.474 0.998 14.128 1.00 85.81 69 GLN A C 1
ATOM 555 O O . GLN A 1 69 ? -0.004 2.121 14.231 1.00 85.81 69 GLN A O 1
ATOM 560 N N . SER A 1 70 ? 1.504 0.718 13.328 1.00 88.62 70 SER A N 1
ATOM 561 C CA . SER A 1 70 ? 2.284 1.689 12.563 1.00 88.62 70 SER A CA 1
ATOM 562 C C . SER A 1 70 ? 2.635 1.171 11.157 1.00 88.62 70 SER A C 1
ATOM 564 O O . SER A 1 70 ? 2.402 0.003 10.816 1.00 88.62 70 SER A O 1
ATOM 566 N N . LEU A 1 71 ? 3.223 2.023 10.311 1.00 93.50 71 LEU A N 1
ATOM 567 C CA . LEU A 1 71 ? 3.776 1.583 9.025 1.00 93.50 71 LEU A CA 1
ATOM 568 C C . LEU A 1 71 ? 5.018 0.699 9.217 1.00 93.50 71 LEU A C 1
ATOM 570 O O . LEU A 1 71 ? 5.190 -0.248 8.450 1.00 93.50 71 LEU A O 1
ATOM 574 N N . SER A 1 72 ? 5.842 0.931 10.244 1.00 90.56 72 SER A N 1
ATOM 575 C CA . SER A 1 72 ? 6.991 0.061 10.540 1.00 90.56 72 SER A CA 1
ATOM 576 C C . SER A 1 72 ? 6.559 -1.352 10.960 1.00 90.56 72 SER A C 1
ATOM 578 O O . SER A 1 72 ? 7.151 -2.337 10.514 1.00 90.56 72 SER A O 1
ATOM 580 N N . ASP A 1 73 ? 5.471 -1.503 11.724 1.00 86.75 73 ASP A N 1
ATOM 581 C CA . ASP A 1 73 ? 4.850 -2.808 12.012 1.00 86.75 73 ASP A CA 1
ATOM 582 C C . ASP A 1 73 ? 4.412 -3.529 10.740 1.00 86.75 73 ASP A C 1
ATOM 584 O O . ASP A 1 73 ? 4.595 -4.746 10.583 1.00 86.75 73 ASP A O 1
ATOM 588 N N . ALA A 1 74 ? 3.819 -2.766 9.820 1.00 89.88 74 ALA A N 1
ATOM 589 C CA . ALA A 1 74 ? 3.384 -3.302 8.550 1.00 89.88 74 ALA A CA 1
ATOM 590 C C . ALA A 1 74 ? 4.574 -3.751 7.698 1.00 89.88 74 ALA A C 1
ATOM 592 O O . ALA A 1 74 ? 4.531 -4.853 7.153 1.00 89.88 74 ALA A O 1
ATOM 593 N N . ALA A 1 75 ? 5.651 -2.966 7.647 1.00 88.94 75 ALA A N 1
ATOM 594 C CA . ALA A 1 75 ? 6.882 -3.323 6.947 1.00 88.94 75 ALA A CA 1
ATOM 595 C C . ALA A 1 75 ? 7.497 -4.622 7.495 1.00 88.94 75 ALA A C 1
ATOM 597 O O . ALA A 1 75 ? 7.735 -5.558 6.728 1.00 88.94 75 ALA A O 1
ATOM 598 N N . ARG A 1 76 ? 7.635 -4.741 8.826 1.00 83.19 76 ARG A N 1
ATOM 599 C CA . ARG A 1 76 ? 8.165 -5.943 9.509 1.00 83.19 76 ARG A CA 1
ATOM 600 C C . ARG A 1 76 ? 7.352 -7.206 9.242 1.00 83.19 76 ARG A C 1
ATOM 602 O O . ARG A 1 76 ? 7.868 -8.318 9.329 1.00 83.19 76 ARG A O 1
ATOM 609 N N . SER A 1 77 ? 6.070 -7.047 8.930 1.00 81.25 77 SER A N 1
ATOM 610 C CA . SER A 1 77 ? 5.179 -8.167 8.646 1.00 81.25 77 SER A CA 1
ATOM 611 C C . SER A 1 77 ? 5.329 -8.729 7.227 1.00 81.25 77 SER A C 1
ATOM 613 O O . SER A 1 77 ? 4.732 -9.766 6.920 1.00 81.25 77 SER A O 1
ATOM 615 N N . TYR A 1 78 ? 6.099 -8.067 6.361 1.00 81.31 78 TYR A N 1
ATOM 616 C CA . TYR A 1 78 ? 6.306 -8.474 4.980 1.00 81.31 78 TYR A CA 1
ATOM 617 C C . TYR A 1 78 ? 7.720 -8.993 4.738 1.00 81.31 78 TYR A C 1
ATOM 619 O O . TYR A 1 78 ? 8.712 -8.379 5.115 1.00 81.31 78 TYR A O 1
ATOM 627 N N . ALA A 1 79 ? 7.799 -10.096 4.002 1.00 71.69 79 ALA A N 1
ATOM 628 C CA . ALA A 1 79 ? 9.028 -10.557 3.381 1.00 71.69 79 ALA A CA 1
ATOM 629 C C . ALA A 1 79 ? 8.774 -10.715 1.883 1.00 71.69 79 ALA A C 1
ATOM 631 O O . ALA A 1 79 ? 7.743 -11.267 1.473 1.00 71.69 79 ALA A O 1
ATOM 632 N N . TRP A 1 80 ? 9.715 -10.248 1.064 1.00 69.94 80 TRP A N 1
ATOM 633 C CA . TRP A 1 80 ? 9.751 -10.606 -0.347 1.00 69.94 80 TRP A CA 1
ATOM 634 C C . TRP A 1 80 ? 9.815 -12.129 -0.435 1.00 69.94 80 TRP A C 1
ATOM 636 O O . TRP A 1 80 ? 10.686 -12.757 0.158 1.00 69.94 80 TRP A O 1
ATOM 646 N N . SER A 1 81 ? 8.822 -12.752 -1.071 1.00 61.94 81 SER A N 1
ATOM 647 C CA . SER A 1 81 ? 8.766 -14.211 -1.102 1.00 61.94 81 SER A CA 1
ATOM 648 C C . SER A 1 81 ? 9.978 -14.757 -1.846 1.00 61.94 81 SER A C 1
ATOM 650 O O . SER A 1 81 ? 10.206 -14.367 -2.991 1.00 61.94 81 SER A O 1
ATOM 652 N N . SER A 1 82 ? 10.678 -15.713 -1.242 1.00 53.50 82 SER A N 1
ATOM 653 C CA . SER A 1 82 ? 11.499 -16.660 -1.981 1.00 53.50 82 SER A CA 1
ATOM 654 C C . SER A 1 82 ? 10.575 -17.562 -2.805 1.00 53.50 82 SER A C 1
ATOM 656 O O . SER A 1 82 ? 9.583 -18.108 -2.310 1.00 53.50 82 SER A O 1
ATOM 658 N N . ASN A 1 83 ? 10.848 -17.674 -4.103 1.00 51.06 83 ASN A N 1
ATOM 659 C CA . ASN A 1 83 ? 10.210 -18.690 -4.938 1.00 51.06 83 ASN A CA 1
ATOM 660 C C . ASN A 1 83 ? 10.838 -20.068 -4.658 1.00 51.06 83 ASN A C 1
ATOM 662 O O . ASN A 1 83 ? 11.761 -20.175 -3.860 1.00 51.06 83 ASN A O 1
ATOM 666 N N . GLU A 1 84 ? 10.374 -21.118 -5.345 1.00 41.72 84 GLU A N 1
ATOM 667 C CA . GLU A 1 84 ? 10.914 -22.492 -5.257 1.00 41.72 84 GLU A CA 1
ATOM 668 C C . GLU A 1 84 ? 12.439 -22.589 -5.493 1.00 41.72 84 GLU A C 1
ATOM 670 O O . GLU A 1 84 ? 13.044 -23.570 -5.087 1.00 41.72 84 GLU A O 1
ATOM 675 N N . ASN A 1 85 ? 13.060 -21.548 -6.069 1.00 48.16 85 ASN A N 1
ATOM 676 C CA . ASN A 1 85 ? 14.505 -21.439 -6.302 1.00 48.16 85 ASN A CA 1
ATOM 677 C C . ASN A 1 85 ? 15.227 -20.466 -5.343 1.00 48.16 85 ASN A C 1
ATOM 679 O O . ASN A 1 85 ? 16.330 -20.031 -5.654 1.00 48.16 85 ASN A O 1
ATOM 683 N N . GLU A 1 86 ? 14.593 -20.033 -4.248 1.00 52.44 86 GLU A N 1
ATOM 684 C CA . GLU A 1 86 ? 15.198 -19.205 -3.183 1.00 52.44 86 GLU A CA 1
ATOM 685 C C . GLU A 1 86 ? 15.793 -17.841 -3.588 1.00 52.44 86 GLU A C 1
ATOM 687 O O . GLU A 1 86 ? 16.352 -17.143 -2.748 1.00 52.44 86 GLU A O 1
ATOM 692 N N . GLN A 1 87 ? 15.623 -17.390 -4.833 1.00 59.16 87 GLN A N 1
ATOM 693 C CA . GLN A 1 87 ? 16.111 -16.073 -5.245 1.00 59.16 87 GLN A CA 1
ATOM 694 C C . GLN A 1 87 ? 15.258 -14.958 -4.627 1.00 59.16 87 GLN A C 1
ATOM 696 O O . GLN A 1 87 ? 14.112 -14.732 -5.029 1.00 59.16 87 GLN A O 1
ATOM 701 N N . ASP A 1 88 ? 15.838 -14.282 -3.637 1.00 78.88 88 ASP A N 1
ATOM 702 C CA . ASP A 1 88 ? 15.325 -13.047 -3.053 1.00 78.88 88 ASP A CA 1
ATOM 703 C C . ASP A 1 88 ? 15.403 -11.895 -4.073 1.00 78.88 88 ASP A C 1
ATOM 705 O O . ASP A 1 88 ? 16.275 -11.862 -4.947 1.00 78.88 88 ASP A O 1
ATOM 709 N N . PHE A 1 89 ? 14.490 -10.931 -3.962 1.00 86.38 89 PHE A N 1
ATOM 710 C CA . PHE A 1 89 ? 14.431 -9.750 -4.820 1.00 86.38 89 PHE A CA 1
ATOM 711 C C . PHE A 1 89 ? 15.760 -8.989 -4.847 1.00 86.38 89 PHE A C 1
ATOM 713 O O . PHE A 1 89 ? 16.161 -8.515 -5.904 1.00 86.38 89 PHE A O 1
ATOM 720 N N . LEU A 1 90 ? 16.474 -8.933 -3.718 1.00 87.81 90 LEU A N 1
ATOM 721 C CA . LEU A 1 90 ? 17.787 -8.290 -3.629 1.00 87.81 90 LEU A CA 1
ATOM 722 C C . LEU A 1 90 ? 18.826 -8.947 -4.547 1.00 87.81 90 LEU A C 1
ATOM 724 O O . LEU A 1 90 ? 19.578 -8.245 -5.217 1.00 87.81 90 LEU A O 1
ATOM 728 N N . ALA A 1 91 ? 18.834 -10.278 -4.642 1.00 90.50 91 ALA A N 1
ATOM 729 C CA . ALA A 1 91 ? 19.737 -10.997 -5.538 1.00 90.50 91 ALA A CA 1
ATOM 730 C C . ALA A 1 91 ? 19.386 -10.743 -7.013 1.00 90.50 91 ALA A C 1
ATOM 732 O O . ALA A 1 91 ? 20.271 -10.555 -7.846 1.00 90.50 91 ALA A O 1
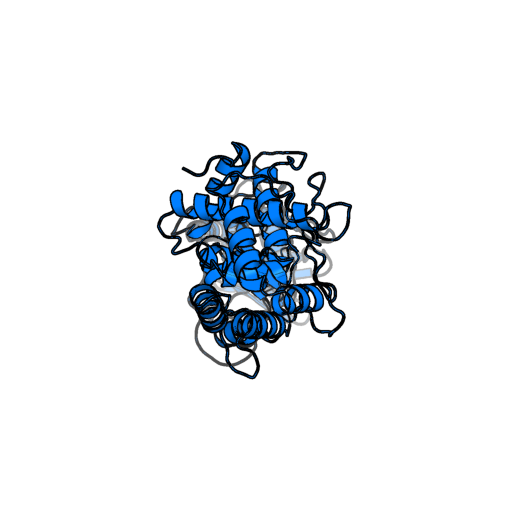ATOM 733 N N . LEU A 1 92 ? 18.090 -10.682 -7.335 1.00 93.62 92 LEU A N 1
ATOM 734 C CA . LEU A 1 92 ? 17.614 -10.352 -8.681 1.00 93.62 92 LEU A CA 1
ATOM 735 C C . LEU A 1 92 ? 17.939 -8.905 -9.069 1.00 93.62 92 LEU A C 1
ATOM 737 O O . LEU A 1 92 ? 18.333 -8.645 -10.204 1.00 93.62 92 LEU A O 1
ATOM 741 N N . ALA A 1 93 ? 17.803 -7.976 -8.123 1.00 94.81 93 ALA A N 1
ATOM 742 C CA . ALA A 1 93 ? 18.185 -6.582 -8.288 1.00 94.81 93 ALA A CA 1
ATOM 743 C C . ALA A 1 93 ? 19.693 -6.435 -8.501 1.00 94.81 93 ALA A C 1
ATOM 745 O O . ALA A 1 93 ? 20.099 -5.708 -9.403 1.00 94.81 93 ALA A O 1
ATOM 746 N N . ALA A 1 94 ? 20.518 -7.153 -7.734 1.00 95.69 94 ALA A N 1
ATOM 747 C CA . ALA A 1 94 ? 21.967 -7.161 -7.917 1.00 95.69 94 ALA A CA 1
ATOM 748 C C . ALA A 1 94 ? 22.368 -7.726 -9.291 1.00 95.69 94 ALA A C 1
ATOM 750 O O . ALA A 1 94 ? 23.205 -7.141 -9.972 1.00 95.69 94 ALA A O 1
ATOM 751 N N . ALA A 1 95 ? 21.731 -8.815 -9.737 1.00 96.62 95 ALA A N 1
ATOM 752 C CA . ALA A 1 95 ? 21.980 -9.393 -11.057 1.00 96.62 95 ALA A CA 1
ATOM 753 C C . ALA A 1 95 ? 21.607 -8.429 -12.195 1.00 96.62 95 ALA A C 1
ATOM 755 O O . ALA A 1 95 ? 22.364 -8.289 -13.155 1.00 96.62 95 ALA A O 1
ATOM 756 N N . LEU A 1 96 ? 20.466 -7.737 -12.081 1.00 98.50 96 LEU A N 1
ATOM 757 C CA . LEU A 1 96 ? 20.068 -6.736 -13.069 1.00 98.50 96 LEU A CA 1
ATOM 758 C C . LEU A 1 96 ? 21.022 -5.536 -13.068 1.00 98.50 96 LEU A C 1
ATOM 760 O O . LEU A 1 96 ? 21.456 -5.127 -14.137 1.00 98.50 96 LEU A O 1
ATOM 764 N N . GLN A 1 97 ? 21.372 -4.993 -11.901 1.00 98.50 97 GLN A N 1
ATOM 765 C CA . GLN A 1 97 ? 22.326 -3.882 -11.794 1.00 98.50 97 GLN A CA 1
ATOM 766 C C . GLN A 1 97 ? 23.683 -4.252 -12.400 1.00 98.50 97 GLN A C 1
ATOM 768 O O . GLN A 1 97 ? 24.202 -3.497 -13.210 1.00 98.50 97 GLN A O 1
ATOM 773 N N . HIS A 1 98 ? 24.192 -5.455 -12.130 1.00 98.25 98 HIS A N 1
ATOM 774 C CA . HIS A 1 98 ? 25.426 -5.940 -12.747 1.00 98.25 98 HIS A CA 1
ATOM 775 C C . HIS A 1 98 ? 25.334 -6.010 -14.281 1.00 98.25 98 HIS A C 1
ATOM 777 O O . HIS A 1 98 ? 26.239 -5.551 -14.976 1.00 98.25 98 HIS A O 1
ATOM 783 N N . ALA A 1 99 ? 24.227 -6.525 -14.825 1.00 98.56 99 ALA A N 1
ATOM 784 C CA . ALA A 1 99 ? 24.005 -6.541 -16.270 1.00 98.56 99 ALA A CA 1
ATOM 785 C C . ALA A 1 99 ? 23.978 -5.132 -16.874 1.00 98.56 99 ALA A C 1
ATOM 787 O O . ALA A 1 99 ? 24.556 -4.895 -17.938 1.00 98.56 99 ALA A O 1
ATOM 788 N N . LEU A 1 100 ? 23.344 -4.189 -16.172 1.00 98.62 100 LEU A N 1
ATOM 789 C CA . LEU A 1 100 ? 23.338 -2.784 -16.550 1.00 98.62 100 LEU A CA 1
ATOM 790 C C . LEU A 1 100 ? 24.745 -2.192 -16.479 1.00 98.62 100 LEU A C 1
ATOM 792 O O . LEU A 1 100 ? 25.111 -1.481 -17.401 1.00 98.62 100 LEU A O 1
ATOM 796 N N . ASP A 1 101 ? 25.559 -2.488 -15.474 1.00 98.19 101 ASP A N 1
ATOM 797 C CA . ASP A 1 101 ? 26.928 -1.965 -15.382 1.00 98.19 101 ASP A CA 1
ATOM 798 C C . ASP A 1 101 ? 27.821 -2.495 -16.513 1.00 98.19 101 ASP A C 1
ATOM 800 O O . ASP A 1 101 ? 28.601 -1.746 -17.100 1.00 98.19 101 ASP A O 1
ATOM 804 N N . CYS A 1 102 ? 27.648 -3.764 -16.889 1.00 97.62 102 CYS A N 1
ATOM 805 C CA . CYS A 1 102 ? 28.353 -4.376 -18.017 1.00 97.62 102 CYS A CA 1
ATOM 806 C C . CYS A 1 102 ? 27.812 -3.949 -19.392 1.00 97.62 102 CYS A C 1
ATOM 808 O O . CYS A 1 102 ? 28.476 -4.179 -20.400 1.00 97.62 102 CYS A O 1
ATOM 810 N N . GLY A 1 103 ? 26.616 -3.354 -19.455 1.00 98.06 103 GLY A N 1
ATOM 811 C CA . GLY A 1 103 ? 25.936 -3.063 -20.720 1.00 98.06 103 GLY A CA 1
ATOM 812 C C . GLY A 1 103 ? 25.542 -4.321 -21.502 1.00 98.06 103 GLY A C 1
ATOM 813 O O . GLY A 1 103 ? 25.429 -4.261 -22.722 1.00 98.06 103 GLY A O 1
ATOM 814 N N . ASP A 1 104 ? 25.339 -5.448 -20.817 1.00 98.50 104 ASP A N 1
ATOM 815 C CA . ASP A 1 104 ? 25.034 -6.741 -21.434 1.00 98.50 104 ASP A CA 1
ATOM 816 C C . ASP A 1 104 ? 23.515 -6.954 -21.513 1.00 98.50 104 ASP A C 1
ATOM 818 O O . ASP A 1 104 ? 22.857 -7.327 -20.537 1.00 98.50 104 ASP A O 1
ATOM 822 N N . ASP A 1 105 ? 22.947 -6.725 -22.699 1.00 98.62 105 ASP A N 1
ATOM 823 C CA . ASP A 1 105 ? 21.509 -6.870 -22.947 1.00 98.62 105 ASP A CA 1
ATOM 824 C C . ASP A 1 105 ? 20.995 -8.301 -22.770 1.00 98.62 105 ASP A C 1
ATOM 826 O O . ASP A 1 105 ? 19.831 -8.501 -22.410 1.00 98.62 105 ASP A O 1
ATOM 830 N N . LYS A 1 106 ? 21.841 -9.310 -22.999 1.00 98.38 106 LYS A N 1
ATOM 831 C CA . LYS A 1 106 ? 21.456 -10.709 -22.815 1.00 98.38 106 LYS A CA 1
ATOM 832 C C . LYS A 1 106 ? 21.350 -11.026 -21.328 1.00 98.38 106 LYS A C 1
ATOM 834 O O . LYS A 1 106 ? 20.343 -11.590 -20.898 1.00 98.38 106 LYS A O 1
ATOM 839 N N . LEU A 1 107 ? 22.335 -10.600 -20.538 1.00 98.38 107 LEU A N 1
ATOM 840 C CA . LEU A 1 107 ? 22.298 -10.759 -19.086 1.00 98.38 107 LEU A CA 1
ATOM 841 C C . LEU A 1 107 ? 21.144 -9.951 -18.466 1.00 98.38 107 LEU A C 1
ATOM 843 O O . LEU A 1 107 ? 20.450 -10.439 -17.569 1.00 98.38 107 LEU A O 1
ATOM 847 N N . ALA A 1 108 ? 20.870 -8.752 -18.989 1.00 98.75 108 ALA A N 1
ATOM 848 C CA . ALA A 1 108 ? 19.748 -7.926 -18.551 1.00 98.75 108 ALA A CA 1
ATOM 849 C C . ALA A 1 108 ? 18.398 -8.575 -18.884 1.00 98.75 108 ALA A C 1
ATOM 851 O O . ALA A 1 108 ? 17.478 -8.540 -18.059 1.00 98.75 108 ALA A O 1
ATOM 852 N N . LEU A 1 109 ? 18.271 -9.211 -20.055 1.00 98.69 109 LEU A N 1
ATOM 853 C CA . LEU A 1 109 ? 17.081 -9.974 -20.431 1.00 98.69 109 LEU A CA 1
ATOM 854 C C . LEU A 1 109 ? 16.853 -11.143 -19.467 1.00 98.69 109 LEU A C 1
ATOM 856 O O . LEU A 1 109 ? 15.739 -11.302 -18.957 1.00 98.69 109 LEU A O 1
ATOM 860 N N . ASP A 1 110 ? 17.892 -11.922 -19.171 1.00 98.00 110 ASP A N 1
ATOM 861 C CA . ASP A 1 110 ? 17.809 -13.051 -18.240 1.00 98.00 110 ASP A CA 1
ATOM 862 C C . ASP A 1 110 ? 17.363 -12.599 -16.841 1.00 98.00 110 ASP A C 1
ATOM 864 O O . ASP A 1 110 ? 16.454 -13.203 -16.248 1.00 98.00 110 ASP A O 1
ATOM 868 N N . ALA A 1 111 ? 17.915 -11.485 -16.350 1.00 97.88 111 ALA A N 1
ATOM 869 C CA . ALA A 1 111 ? 17.514 -10.868 -15.089 1.00 97.88 111 ALA A CA 1
ATOM 870 C C . ALA A 1 111 ? 16.054 -10.372 -15.120 1.00 97.88 111 ALA A C 1
ATOM 872 O O . ALA A 1 111 ? 15.281 -10.669 -14.204 1.00 97.88 111 ALA A O 1
ATOM 873 N N . CYS A 1 112 ? 15.620 -9.700 -16.193 1.00 98.31 112 CYS A N 1
ATOM 874 C CA . CYS A 1 112 ? 14.228 -9.263 -16.366 1.00 98.31 112 CYS A CA 1
ATOM 875 C C . CYS A 1 112 ? 13.249 -10.446 -16.331 1.00 98.31 112 CYS A C 1
ATOM 877 O O . CYS A 1 112 ? 12.226 -10.404 -15.640 1.00 98.31 112 CYS A O 1
ATOM 879 N N . LEU A 1 113 ? 13.565 -11.535 -17.036 1.00 96.62 113 LEU A N 1
ATOM 880 C CA . LEU A 1 113 ? 12.742 -12.744 -17.046 1.00 96.62 113 LEU A CA 1
ATOM 881 C C . LEU A 1 113 ? 12.701 -13.416 -15.666 1.00 96.62 113 LEU A C 1
ATOM 883 O O . LEU A 1 113 ? 11.648 -13.928 -15.270 1.00 96.62 113 LEU A O 1
ATOM 887 N N . ALA A 1 114 ? 13.807 -13.400 -14.918 1.00 94.62 114 ALA A N 1
ATOM 888 C CA . ALA A 1 114 ? 13.846 -13.881 -13.539 1.00 94.62 114 ALA A CA 1
ATOM 889 C C . ALA A 1 114 ? 12.967 -13.029 -12.609 1.00 94.62 114 ALA A C 1
ATOM 891 O O . ALA A 1 114 ? 12.159 -13.588 -11.865 1.00 94.62 114 ALA A O 1
ATOM 892 N N . ILE A 1 115 ? 13.015 -11.699 -12.731 1.00 95.12 115 ILE A N 1
ATOM 893 C CA . ILE A 1 115 ? 12.147 -10.764 -11.995 1.00 95.12 115 ILE A CA 1
ATOM 894 C C . ILE A 1 115 ? 10.668 -10.998 -12.325 1.00 95.12 115 ILE A C 1
ATOM 896 O O . ILE A 1 115 ? 9.822 -10.991 -11.426 1.00 95.12 115 ILE A O 1
ATOM 900 N N . PHE A 1 116 ? 10.322 -11.261 -13.589 1.00 94.69 116 PHE A N 1
ATOM 901 C CA . PHE A 1 116 ? 8.943 -11.586 -13.968 1.00 94.69 116 PHE A CA 1
ATOM 902 C C . PHE A 1 116 ? 8.457 -12.884 -13.320 1.00 94.69 116 PHE A C 1
ATOM 904 O O . PHE A 1 116 ? 7.361 -12.919 -12.749 1.00 94.69 116 PHE A O 1
ATOM 911 N N . ARG A 1 117 ? 9.289 -13.936 -13.346 1.00 91.69 117 ARG A N 1
ATOM 912 C CA . ARG A 1 117 ? 9.003 -15.207 -12.659 1.00 91.69 117 ARG A CA 1
ATOM 913 C C . ARG A 1 117 ? 8.841 -15.001 -11.153 1.00 91.69 117 ARG A C 1
ATOM 915 O O . ARG A 1 117 ? 7.870 -15.503 -10.584 1.00 91.69 117 ARG A O 1
ATOM 922 N N . TRP A 1 118 ? 9.738 -14.239 -10.530 1.00 89.62 118 TRP A N 1
ATOM 923 C CA . TRP A 1 118 ? 9.672 -13.867 -9.117 1.00 89.62 118 TRP A CA 1
ATOM 924 C C . TRP A 1 118 ? 8.361 -13.160 -8.769 1.00 89.62 118 TRP A C 1
ATOM 926 O O . TRP A 1 118 ? 7.593 -13.630 -7.931 1.00 89.62 118 TRP A O 1
ATOM 936 N N . GLY A 1 119 ? 8.034 -12.099 -9.502 1.00 87.06 119 GLY A N 1
ATOM 937 C CA . GLY A 1 119 ? 6.836 -11.298 -9.272 1.00 87.06 119 GLY A CA 1
ATOM 938 C C . GLY A 1 119 ? 5.523 -11.982 -9.659 1.00 87.06 119 GLY A C 1
ATOM 939 O O . GLY A 1 119 ? 4.461 -11.394 -9.451 1.00 87.06 119 GLY A O 1
ATOM 940 N N . GLY A 1 120 ? 5.566 -13.179 -10.256 1.00 87.88 120 GLY A N 1
ATOM 941 C CA . GLY A 1 120 ? 4.389 -13.874 -10.780 1.00 87.88 120 GLY A CA 1
ATOM 942 C C . GLY A 1 120 ? 3.671 -13.110 -11.899 1.00 87.88 120 GLY A C 1
ATOM 943 O O . GLY A 1 120 ? 2.481 -13.345 -12.127 1.00 87.88 120 GLY A O 1
ATOM 944 N N . VAL A 1 121 ? 4.382 -12.203 -12.571 1.00 90.31 121 VAL A N 1
ATOM 945 C CA . VAL A 1 121 ? 3.900 -11.314 -13.637 1.00 90.31 121 VAL A CA 1
ATOM 946 C C . VAL A 1 121 ? 4.438 -11.771 -14.983 1.00 90.31 121 VAL A C 1
ATOM 948 O O . VAL A 1 121 ? 5.367 -12.572 -15.037 1.00 90.31 121 VAL A O 1
ATOM 951 N N . ALA A 1 122 ? 3.835 -11.271 -16.064 1.00 92.44 122 ALA A N 1
ATOM 952 C CA . ALA A 1 122 ? 4.232 -11.583 -17.429 1.00 92.44 122 ALA A CA 1
ATOM 953 C C . ALA A 1 122 ? 4.480 -13.088 -17.604 1.00 92.44 122 ALA A C 1
ATOM 955 O O . ALA A 1 122 ? 5.609 -13.527 -17.762 1.00 92.44 122 ALA A O 1
ATOM 956 N N . ARG A 1 123 ? 3.453 -13.924 -17.404 1.00 88.44 123 ARG A N 1
ATOM 957 C CA . ARG A 1 123 ? 3.635 -15.385 -17.253 1.00 88.44 123 ARG A CA 1
ATOM 958 C C . ARG A 1 123 ? 3.689 -16.125 -18.583 1.00 88.44 123 ARG A C 1
ATOM 960 O O . ARG A 1 123 ? 4.234 -17.222 -18.642 1.00 88.44 123 ARG A O 1
ATOM 967 N N . THR A 1 124 ? 3.109 -15.541 -19.625 1.00 90.69 124 THR A N 1
ATOM 968 C CA . THR A 1 124 ? 2.975 -16.162 -20.941 1.00 90.69 124 THR A CA 1
ATOM 969 C C . THR A 1 124 ? 3.967 -15.546 -21.927 1.00 90.69 124 THR A C 1
ATOM 971 O O . THR A 1 124 ? 4.305 -14.370 -21.786 1.00 90.69 124 THR A O 1
ATOM 974 N N . PRO A 1 125 ? 4.420 -16.296 -22.947 1.00 88.62 125 PRO A N 1
ATOM 975 C CA . PRO A 1 125 ? 5.309 -15.762 -23.983 1.00 88.62 125 PRO A CA 1
ATOM 976 C C . PRO A 1 125 ? 4.746 -14.533 -24.714 1.00 88.62 125 PRO A C 1
ATOM 978 O O . PRO A 1 125 ? 5.499 -13.649 -25.103 1.00 88.62 125 PRO A O 1
ATOM 981 N N . ASN A 1 126 ? 3.418 -14.445 -24.844 1.00 91.56 126 ASN A N 1
ATOM 982 C CA . ASN A 1 126 ? 2.745 -13.352 -25.550 1.00 91.56 126 ASN A CA 1
ATOM 983 C C . ASN A 1 126 ? 2.533 -12.092 -24.697 1.00 91.56 126 ASN A C 1
ATOM 985 O O . ASN A 1 126 ? 2.036 -11.086 -25.215 1.00 91.56 126 ASN A O 1
ATOM 989 N N . ASP A 1 127 ? 2.894 -12.121 -23.411 1.00 95.56 127 ASP A N 1
ATOM 990 C CA . ASP A 1 127 ? 2.776 -10.954 -22.543 1.00 95.56 127 ASP A CA 1
ATOM 991 C C . ASP A 1 127 ? 3.576 -9.769 -23.102 1.00 95.56 127 ASP A C 1
ATOM 993 O O . ASP A 1 127 ? 4.727 -9.908 -23.521 1.00 95.56 127 ASP A O 1
ATOM 997 N N . THR A 1 128 ? 2.955 -8.589 -23.114 1.00 95.00 128 THR A N 1
ATOM 998 C CA . THR A 1 128 ? 3.549 -7.368 -23.670 1.00 95.00 128 THR A CA 1
ATOM 999 C C . THR A 1 128 ? 4.893 -7.035 -23.030 1.00 95.00 128 THR A C 1
ATOM 1001 O O . THR A 1 128 ? 5.805 -6.644 -23.749 1.00 95.00 128 THR A O 1
ATOM 1004 N N . SER A 1 129 ? 5.056 -7.233 -21.719 1.00 97.12 129 SER A N 1
ATOM 1005 C CA . SER A 1 129 ? 6.331 -6.967 -21.048 1.00 97.12 129 SER A CA 1
ATOM 1006 C C . SER A 1 129 ? 7.422 -7.935 -21.475 1.00 97.12 129 SER A C 1
ATOM 1008 O O . SER A 1 129 ? 8.552 -7.501 -21.664 1.00 97.12 129 SER A O 1
ATOM 1010 N N . ARG A 1 130 ? 7.097 -9.220 -21.677 1.00 97.44 130 ARG A N 1
ATOM 1011 C CA . ARG A 1 130 ? 8.069 -10.202 -22.183 1.00 97.44 130 ARG A CA 1
ATOM 1012 C C . ARG A 1 130 ? 8.512 -9.894 -23.598 1.00 97.44 130 ARG A C 1
ATOM 1014 O O . ARG A 1 130 ? 9.708 -9.914 -23.866 1.00 97.44 130 ARG A O 1
ATOM 1021 N N . ARG A 1 131 ? 7.557 -9.609 -24.483 1.00 97.69 131 ARG A N 1
ATOM 1022 C CA . ARG A 1 131 ? 7.865 -9.258 -25.873 1.00 97.69 131 ARG A CA 1
ATOM 1023 C C . ARG A 1 131 ? 8.707 -7.991 -25.936 1.00 97.69 131 ARG A C 1
ATOM 1025 O O . ARG A 1 131 ? 9.710 -7.988 -26.630 1.00 97.69 131 ARG A O 1
ATOM 1032 N N . TRP A 1 132 ? 8.354 -6.977 -25.145 1.00 98.06 132 TRP A N 1
ATOM 1033 C CA . TRP A 1 132 ? 9.093 -5.718 -25.108 1.00 98.06 132 TRP A CA 1
ATOM 1034 C C . TRP A 1 132 ? 10.542 -5.903 -24.639 1.00 98.06 132 TRP A C 1
ATOM 1036 O O . TRP A 1 132 ? 11.445 -5.458 -25.335 1.00 98.06 132 TRP A O 1
ATOM 1046 N N . VAL A 1 133 ? 10.806 -6.604 -23.522 1.00 98.31 133 VAL A N 1
ATOM 1047 C CA . VAL A 1 133 ? 12.205 -6.804 -23.075 1.00 98.31 133 VAL A CA 1
ATOM 1048 C C . VAL A 1 133 ? 13.014 -7.652 -24.059 1.00 98.31 133 VAL A C 1
ATOM 1050 O O . VAL A 1 133 ? 14.192 -7.380 -24.260 1.00 98.31 133 VAL A O 1
ATOM 1053 N N . ALA A 1 134 ? 12.388 -8.646 -24.699 1.00 98.00 134 ALA A N 1
ATOM 1054 C CA . ALA A 1 134 ? 13.048 -9.484 -25.696 1.00 98.00 134 ALA A CA 1
ATOM 1055 C C . ALA A 1 134 ? 13.393 -8.695 -26.969 1.00 98.00 134 ALA A C 1
ATOM 1057 O O . ALA A 1 134 ? 14.501 -8.822 -27.476 1.00 98.00 134 ALA A O 1
ATOM 1058 N N . GLU A 1 135 ? 12.472 -7.854 -27.445 1.00 97.94 135 GLU A N 1
ATOM 1059 C CA . GLU A 1 135 ? 12.675 -6.980 -28.604 1.00 97.94 135 GLU A CA 1
ATOM 1060 C C . GLU A 1 135 ? 13.767 -5.933 -28.341 1.00 97.94 135 GLU A C 1
ATOM 1062 O O . GLU A 1 135 ? 14.653 -5.732 -29.171 1.00 97.94 135 GLU A O 1
ATOM 1067 N N . GLN A 1 136 ? 13.758 -5.293 -27.167 1.00 98.06 136 GLN A N 1
ATOM 1068 C CA . GLN A 1 136 ? 14.813 -4.349 -26.789 1.00 98.06 136 GLN A CA 1
ATOM 1069 C C . GLN A 1 136 ? 16.181 -5.036 -26.708 1.00 98.06 136 GLN A C 1
ATOM 1071 O O . GLN A 1 136 ? 17.167 -4.485 -27.192 1.00 98.06 136 GLN A O 1
ATOM 1076 N N . ALA A 1 137 ? 16.241 -6.253 -26.158 1.00 98.25 137 ALA A N 1
ATOM 1077 C CA . ALA A 1 137 ? 17.485 -7.011 -26.069 1.00 98.25 137 ALA A CA 1
ATOM 1078 C C . ALA A 1 137 ? 18.002 -7.445 -27.446 1.00 98.25 137 ALA A C 1
ATOM 1080 O O . ALA A 1 137 ? 19.189 -7.297 -27.722 1.00 98.25 137 ALA A O 1
ATOM 1081 N N . SER A 1 138 ? 17.128 -7.922 -28.343 1.00 97.94 138 SER A N 1
ATOM 1082 C CA . SER A 1 138 ? 17.532 -8.296 -29.707 1.00 97.94 138 SER A CA 1
ATOM 1083 C C . SER A 1 138 ? 18.045 -7.112 -30.523 1.00 97.94 138 SER A C 1
ATOM 1085 O O . SER A 1 138 ? 18.839 -7.300 -31.438 1.00 97.94 138 SER A O 1
ATOM 1087 N N . ASN A 1 139 ? 17.602 -5.902 -30.180 1.00 97.50 139 ASN A N 1
ATOM 1088 C CA . ASN A 1 139 ? 18.028 -4.665 -30.824 1.00 97.50 139 ASN A CA 1
ATOM 1089 C C . ASN A 1 139 ? 19.257 -4.018 -30.161 1.00 97.50 139 ASN A C 1
ATOM 1091 O O . ASN A 1 139 ? 19.686 -2.962 -30.617 1.00 97.50 139 ASN A O 1
ATOM 1095 N N . GLY A 1 140 ? 19.817 -4.601 -29.095 1.00 98.00 140 GLY A N 1
ATOM 1096 C CA . GLY A 1 140 ? 20.962 -4.018 -28.388 1.00 98.00 140 GLY A CA 1
ATOM 1097 C C . GLY A 1 140 ? 20.622 -2.754 -27.576 1.00 98.00 140 GLY A C 1
ATOM 1098 O O . GLY A 1 140 ? 21.433 -1.833 -27.482 1.00 98.00 140 GLY A O 1
ATOM 1099 N N . MET A 1 141 ? 19.377 -2.637 -27.094 1.00 98.12 141 MET A N 1
ATOM 1100 C CA . MET A 1 141 ? 18.836 -1.416 -26.475 1.00 98.12 141 MET A CA 1
ATOM 1101 C C . MET A 1 141 ? 18.220 -1.635 -25.086 1.00 98.12 141 MET A C 1
ATOM 1103 O O . MET A 1 141 ? 17.663 -0.694 -24.515 1.00 98.12 141 MET A O 1
ATOM 1107 N N . LEU A 1 142 ? 18.256 -2.843 -24.517 1.00 98.69 142 LEU A N 1
ATOM 1108 C CA . LEU A 1 142 ? 17.553 -3.130 -23.261 1.00 98.69 142 LEU A CA 1
ATOM 1109 C C . LEU A 1 142 ? 18.182 -2.386 -22.078 1.00 98.69 142 LEU A C 1
ATOM 1111 O O . LEU A 1 142 ? 17.470 -1.703 -21.340 1.00 98.69 142 LEU A O 1
ATOM 1115 N N . CYS A 1 143 ? 19.500 -2.462 -21.922 1.00 98.81 143 CYS A N 1
ATOM 1116 C CA . CYS A 1 143 ? 20.243 -1.783 -20.870 1.00 98.81 143 CYS A CA 1
ATOM 1117 C C . CYS A 1 143 ? 20.054 -0.266 -20.944 1.00 98.81 143 CYS A C 1
ATOM 1119 O O . CYS A 1 143 ? 19.728 0.366 -19.938 1.00 98.81 143 CYS A O 1
ATOM 1121 N N . SER A 1 144 ? 20.202 0.330 -22.132 1.00 98.44 144 SER A N 1
ATOM 1122 C CA . SER A 1 144 ? 20.004 1.773 -22.320 1.00 98.44 144 SER A CA 1
ATOM 1123 C C . SER A 1 144 ? 18.558 2.186 -22.038 1.00 98.44 144 SER A C 1
ATOM 1125 O O . SER A 1 144 ? 18.343 3.152 -21.309 1.00 98.44 144 SER A O 1
ATOM 1127 N N . SER A 1 145 ? 17.572 1.414 -22.503 1.00 98.62 145 SER A N 1
ATOM 1128 C CA . SER A 1 145 ? 16.153 1.679 -22.241 1.00 98.62 145 SER A CA 1
ATOM 1129 C C . SER A 1 145 ? 15.802 1.604 -20.755 1.00 98.62 145 SER A C 1
ATOM 1131 O O . SER A 1 145 ? 15.051 2.446 -20.261 1.00 98.62 145 SER A O 1
ATOM 1133 N N . ILE A 1 146 ? 16.349 0.630 -20.017 1.00 98.75 146 ILE A N 1
ATOM 1134 C CA . ILE A 1 146 ? 16.145 0.517 -18.565 1.00 98.75 146 ILE A CA 1
ATOM 1135 C C . ILE A 1 146 ? 16.772 1.709 -17.837 1.00 98.75 146 ILE A C 1
ATOM 1137 O O . ILE A 1 146 ? 16.098 2.304 -16.996 1.00 98.75 146 ILE A O 1
ATOM 1141 N N . ARG A 1 147 ? 18.011 2.100 -18.173 1.00 98.44 147 ARG A N 1
ATOM 1142 C CA . ARG A 1 147 ? 18.657 3.278 -17.562 1.00 98.44 147 ARG A CA 1
ATOM 1143 C C . ARG A 1 147 ? 17.861 4.555 -17.839 1.00 98.44 147 ARG A C 1
ATOM 1145 O O . ARG A 1 147 ? 17.516 5.264 -16.902 1.00 98.44 147 ARG A O 1
ATOM 1152 N N . SER A 1 148 ? 17.450 4.785 -19.089 1.00 97.81 148 SER A N 1
ATOM 1153 C CA . SER A 1 148 ? 16.607 5.935 -19.444 1.00 97.81 148 SER A CA 1
ATOM 1154 C C . SER A 1 148 ? 15.268 5.939 -18.703 1.00 97.81 148 SER A C 1
ATOM 1156 O O . SER A 1 148 ? 14.799 6.993 -18.279 1.00 97.81 148 SER A O 1
ATOM 1158 N N . ALA A 1 149 ? 14.639 4.775 -18.517 1.00 98.12 149 ALA A N 1
ATOM 1159 C CA . ALA A 1 149 ? 13.417 4.676 -17.727 1.00 98.12 149 ALA A CA 1
ATOM 1160 C C . ALA A 1 149 ? 13.656 5.026 -16.252 1.00 98.12 149 ALA A C 1
ATOM 1162 O O . ALA A 1 149 ? 12.863 5.770 -15.679 1.00 98.12 149 ALA A O 1
ATOM 1163 N N . VAL A 1 150 ? 14.736 4.523 -15.647 1.00 97.56 150 VAL A N 1
ATOM 1164 C CA . VAL A 1 150 ? 15.127 4.847 -14.266 1.00 97.56 150 VAL A CA 1
ATOM 1165 C C . VAL A 1 150 ? 15.375 6.345 -14.100 1.00 97.56 150 VAL A C 1
ATOM 1167 O O . VAL A 1 150 ? 14.825 6.936 -13.173 1.00 97.56 150 VAL A O 1
ATOM 1170 N N . ASP A 1 151 ? 16.119 6.971 -15.012 1.00 96.19 151 ASP A N 1
ATOM 1171 C CA . ASP A 1 151 ? 16.416 8.407 -14.959 1.00 96.19 151 ASP A CA 1
ATOM 1172 C C . ASP A 1 151 ? 15.138 9.254 -15.025 1.00 96.19 151 ASP A C 1
ATOM 1174 O O . ASP A 1 151 ? 14.969 10.205 -14.264 1.00 96.19 151 ASP A O 1
ATOM 1178 N N . LEU A 1 152 ? 14.189 8.878 -15.886 1.00 96.88 152 LEU A N 1
ATOM 1179 C CA . LEU A 1 152 ? 12.897 9.560 -15.995 1.00 96.88 152 LEU A CA 1
ATOM 1180 C C . LEU A 1 152 ? 12.012 9.377 -14.752 1.00 96.88 152 LEU A C 1
ATOM 1182 O O . LEU A 1 152 ? 11.216 10.264 -14.415 1.00 96.88 152 LEU A O 1
ATOM 1186 N N . LEU A 1 153 ? 12.111 8.215 -14.103 1.00 96.19 153 LEU A N 1
ATOM 1187 C CA . LEU A 1 153 ? 11.357 7.874 -12.897 1.00 96.19 153 LEU A CA 1
ATOM 1188 C C . LEU A 1 153 ? 11.968 8.455 -11.624 1.00 96.19 153 LEU A C 1
ATOM 1190 O O . LEU A 1 153 ? 11.243 8.540 -10.634 1.00 96.19 153 LEU A O 1
ATOM 1194 N N . ASP A 1 154 ? 13.237 8.872 -11.641 1.00 93.56 154 ASP A N 1
ATOM 1195 C CA . ASP A 1 154 ? 13.875 9.564 -10.524 1.00 93.56 154 ASP A CA 1
ATOM 1196 C C . ASP A 1 154 ? 13.103 10.867 -10.225 1.00 93.56 154 ASP A C 1
ATOM 1198 O O . ASP A 1 154 ? 13.053 11.778 -11.065 1.00 93.56 154 ASP A O 1
ATOM 1202 N N . PRO A 1 155 ? 12.487 10.997 -9.033 1.00 91.06 155 PRO A N 1
ATOM 1203 C CA . PRO A 1 155 ? 11.763 12.205 -8.649 1.00 91.06 155 PRO A CA 1
ATOM 1204 C C . PRO A 1 155 ? 12.600 13.484 -8.709 1.00 91.06 155 PRO A C 1
ATOM 1206 O O . PRO A 1 155 ? 12.035 14.570 -8.816 1.00 91.06 155 PRO A O 1
ATOM 1209 N N . ALA A 1 156 ? 13.930 13.381 -8.653 1.00 87.19 156 ALA A N 1
ATOM 1210 C CA . ALA A 1 156 ? 14.820 14.531 -8.733 1.00 87.19 156 ALA A CA 1
ATOM 1211 C C . ALA A 1 156 ? 14.925 15.133 -10.146 1.00 87.19 156 ALA A C 1
ATOM 1213 O O . ALA A 1 156 ? 15.345 16.282 -10.274 1.00 87.19 156 ALA A O 1
ATOM 1214 N N . GLN A 1 157 ? 14.564 14.390 -11.199 1.00 80.56 157 GLN A N 1
ATOM 1215 C CA . GLN A 1 157 ? 14.868 14.779 -12.581 1.00 80.56 157 GLN A CA 1
ATOM 1216 C C . GLN A 1 157 ? 13.801 15.655 -13.255 1.00 80.56 157 GLN A C 1
ATOM 1218 O O . GLN A 1 157 ? 14.093 16.254 -14.281 1.00 80.56 157 GLN A O 1
ATOM 1223 N N . GLY A 1 158 ? 12.580 15.794 -12.723 1.00 77.38 158 GLY A N 1
ATOM 1224 C CA . GLY A 1 158 ? 11.565 16.754 -13.214 1.00 77.38 158 GLY A CA 1
ATOM 1225 C C . GLY A 1 158 ? 11.124 16.632 -14.691 1.00 77.38 158 GLY A C 1
ATOM 1226 O O . GLY A 1 158 ? 10.294 17.416 -15.149 1.00 77.38 158 GLY A O 1
ATOM 1227 N N . GLN A 1 159 ? 11.646 15.661 -15.446 1.00 87.69 159 GLN A N 1
ATOM 1228 C CA . GLN A 1 159 ? 11.426 15.505 -16.886 1.00 87.69 159 GLN A CA 1
ATOM 1229 C C . GLN A 1 159 ? 10.007 15.007 -17.213 1.00 87.69 159 GLN A C 1
ATOM 1231 O O . GLN A 1 159 ? 9.330 14.370 -16.398 1.00 87.69 159 GLN A O 1
ATOM 1236 N N . ALA A 1 160 ? 9.539 15.274 -18.434 1.00 90.81 160 ALA A N 1
ATOM 1237 C CA . ALA A 1 160 ? 8.254 14.769 -18.911 1.00 90.81 160 ALA A CA 1
ATOM 1238 C C . ALA A 1 160 ? 8.286 13.242 -19.111 1.00 90.81 160 ALA A C 1
ATOM 1240 O O . ALA A 1 160 ? 9.250 12.689 -19.629 1.00 90.81 160 ALA A O 1
ATOM 1241 N N . LEU A 1 161 ? 7.193 12.558 -18.761 1.00 95.19 161 LEU A N 1
ATOM 1242 C CA . LEU A 1 161 ? 7.082 11.092 -18.828 1.00 95.19 161 LEU A CA 1
ATOM 1243 C C . LEU A 1 161 ? 6.475 10.577 -20.144 1.00 95.19 161 LEU A C 1
ATOM 1245 O O . LEU A 1 161 ? 6.076 9.418 -20.235 1.00 95.19 161 LEU A O 1
ATOM 1249 N N . SER A 1 162 ? 6.418 11.410 -21.187 1.00 95.06 162 SER A N 1
ATOM 1250 C CA . SER A 1 162 ? 5.818 11.063 -22.487 1.00 95.06 162 SER A CA 1
ATOM 1251 C C . SER A 1 162 ? 6.565 9.953 -23.242 1.00 95.06 162 SER A C 1
ATOM 1253 O O . SER A 1 162 ? 6.016 9.369 -24.176 1.00 95.06 162 SER A O 1
ATOM 1255 N N . ALA A 1 163 ? 7.800 9.632 -22.839 1.00 96.50 163 ALA A N 1
ATOM 1256 C CA . ALA A 1 163 ? 8.539 8.471 -23.334 1.00 96.50 163 ALA A CA 1
ATOM 1257 C C . ALA A 1 163 ? 7.890 7.134 -22.923 1.00 96.50 163 ALA A C 1
ATOM 1259 O O . ALA A 1 163 ? 8.041 6.140 -23.633 1.00 96.50 163 ALA A O 1
ATOM 1260 N N . PHE A 1 164 ? 7.110 7.111 -21.834 1.00 97.19 164 PHE A N 1
ATOM 1261 C CA . PHE A 1 164 ? 6.302 5.961 -21.423 1.00 97.19 164 PHE A CA 1
ATOM 1262 C C . PHE A 1 164 ? 5.012 5.858 -22.251 1.00 97.19 164 PHE A C 1
ATOM 1264 O O . PHE A 1 164 ? 3.894 5.974 -21.749 1.00 97.19 164 PHE A O 1
ATOM 1271 N N . ASP A 1 165 ? 5.159 5.630 -23.551 1.00 94.69 165 ASP A N 1
ATOM 1272 C CA . ASP A 1 165 ? 4.055 5.493 -24.509 1.00 94.69 165 ASP A CA 1
ATOM 1273 C C . ASP A 1 165 ? 3.634 4.030 -24.750 1.00 94.69 165 ASP A C 1
ATOM 1275 O O . ASP A 1 165 ? 2.669 3.769 -25.473 1.00 94.69 165 ASP A O 1
ATOM 1279 N N . GLY A 1 166 ? 4.319 3.071 -24.118 1.00 92.12 166 GLY A N 1
ATOM 1280 C CA . GLY A 1 166 ? 4.095 1.636 -24.300 1.00 92.12 166 GLY A CA 1
ATOM 1281 C C . GLY A 1 166 ? 4.814 1.034 -25.510 1.00 92.12 166 GLY A C 1
ATOM 1282 O O . GLY A 1 166 ? 4.661 -0.162 -25.751 1.00 92.12 166 GLY A O 1
ATOM 1283 N N . LYS A 1 167 ? 5.585 1.839 -26.250 1.00 91.38 167 LYS A N 1
ATOM 1284 C CA . LYS A 1 167 ? 6.448 1.423 -27.362 1.00 91.38 167 LYS A CA 1
ATOM 1285 C C . LYS A 1 167 ? 7.911 1.729 -27.049 1.00 91.38 167 LYS A C 1
ATOM 1287 O O . LYS A 1 167 ? 8.697 0.798 -26.903 1.00 91.38 167 LYS A O 1
ATOM 1292 N N . ARG A 1 168 ? 8.254 3.015 -26.894 1.00 94.50 168 ARG A N 1
ATOM 1293 C CA . ARG A 1 168 ? 9.607 3.481 -26.554 1.00 94.50 168 ARG A CA 1
ATOM 1294 C C . ARG A 1 168 ? 9.991 3.002 -25.168 1.00 94.50 168 ARG A C 1
ATOM 1296 O O . ARG A 1 168 ? 10.936 2.242 -25.038 1.00 94.50 168 ARG A O 1
ATOM 1303 N N . LEU A 1 169 ? 9.207 3.373 -24.158 1.00 97.62 169 LEU A N 1
ATOM 1304 C CA . LEU A 1 169 ? 9.307 2.816 -22.815 1.00 97.62 169 LEU A CA 1
ATOM 1305 C C . LEU A 1 169 ? 7.964 2.223 -22.401 1.00 97.62 169 LEU A C 1
ATOM 1307 O O . LEU A 1 169 ? 6.898 2.828 -22.566 1.00 97.62 169 LEU A O 1
ATOM 1311 N N . LEU A 1 170 ? 8.016 1.019 -21.841 1.00 97.00 170 LEU A N 1
ATOM 1312 C CA . LEU A 1 170 ? 6.849 0.342 -21.299 1.00 97.00 170 LEU A CA 1
ATOM 1313 C C . LEU A 1 170 ? 6.744 0.605 -19.797 1.00 97.00 170 LEU A C 1
ATOM 1315 O O . LEU A 1 170 ? 7.734 0.544 -19.075 1.00 97.00 170 LEU A O 1
ATOM 1319 N N . MET A 1 171 ? 5.531 0.834 -19.300 1.00 95.69 171 MET A N 1
ATOM 1320 C CA . MET A 1 171 ? 5.263 0.844 -17.865 1.00 95.69 171 MET A CA 1
ATOM 1321 C C . MET A 1 171 ? 3.956 0.123 -17.563 1.00 95.69 171 MET A C 1
ATOM 1323 O O . MET A 1 171 ? 2.920 0.379 -18.175 1.00 95.69 171 MET A O 1
ATOM 1327 N N . ASN A 1 172 ? 4.036 -0.809 -16.621 1.00 93.81 172 ASN A N 1
ATOM 1328 C CA . ASN A 1 172 ? 2.933 -1.580 -16.065 1.00 93.81 172 ASN A CA 1
ATOM 1329 C C . ASN A 1 172 ? 3.426 -2.292 -14.789 1.00 93.81 172 ASN A C 1
ATOM 1331 O O . ASN A 1 172 ? 4.574 -2.133 -14.369 1.00 93.81 172 ASN A O 1
ATOM 1335 N N . SER A 1 173 ? 2.582 -3.141 -14.200 1.00 89.62 173 SER A N 1
ATOM 1336 C CA . SER A 1 173 ? 2.921 -3.889 -12.980 1.00 89.62 173 SER A CA 1
ATOM 1337 C C . SER A 1 173 ? 4.137 -4.828 -13.102 1.00 89.62 173 SER A C 1
ATOM 1339 O O . SER A 1 173 ? 4.729 -5.183 -12.078 1.00 89.62 173 SER A O 1
ATOM 1341 N N . ALA A 1 174 ? 4.514 -5.260 -14.308 1.00 95.00 174 ALA A N 1
ATOM 1342 C CA . ALA A 1 174 ? 5.725 -6.049 -14.510 1.00 95.00 174 ALA A CA 1
ATOM 1343 C C . ALA A 1 174 ? 6.959 -5.147 -14.612 1.00 95.00 174 ALA A C 1
ATOM 1345 O O . ALA A 1 174 ? 7.929 -5.362 -13.890 1.00 95.00 174 ALA A O 1
ATOM 1346 N N . MET A 1 175 ? 6.893 -4.097 -15.432 1.00 97.81 175 MET A N 1
ATOM 1347 C CA . MET A 1 175 ? 8.029 -3.197 -15.654 1.00 97.81 175 MET A CA 1
ATOM 1348 C C . MET A 1 175 ? 8.399 -2.376 -14.418 1.00 97.81 175 MET A C 1
ATOM 1350 O O . MET A 1 175 ? 9.580 -2.166 -14.176 1.00 97.81 175 MET A O 1
ATOM 1354 N N . THR A 1 176 ? 7.437 -2.007 -13.566 1.00 96.69 176 THR A N 1
ATOM 1355 C CA . THR A 1 176 ? 7.746 -1.332 -12.289 1.00 96.69 176 THR A CA 1
ATOM 1356 C C . THR A 1 176 ? 8.676 -2.163 -11.394 1.00 96.69 176 THR A C 1
ATOM 1358 O O . THR A 1 176 ? 9.479 -1.587 -10.676 1.00 96.69 176 THR A O 1
ATOM 1361 N N . LYS A 1 177 ? 8.634 -3.505 -11.475 1.00 96.31 177 LYS A N 1
ATOM 1362 C CA . LYS A 1 177 ? 9.560 -4.384 -10.736 1.00 96.31 177 LYS A CA 1
ATOM 1363 C C . LYS A 1 177 ? 10.963 -4.354 -11.325 1.00 96.31 177 LYS A C 1
ATOM 1365 O O . LYS A 1 177 ? 11.922 -4.362 -10.571 1.00 96.31 177 LYS A O 1
ATOM 1370 N N . VAL A 1 178 ? 11.070 -4.320 -12.654 1.00 98.44 178 VAL A N 1
ATOM 1371 C CA . VAL A 1 178 ? 12.358 -4.212 -13.356 1.00 98.44 178 VAL A CA 1
ATOM 1372 C C . VAL A 1 178 ? 13.024 -2.883 -13.016 1.00 98.44 178 VAL A C 1
ATOM 1374 O O . VAL A 1 178 ? 14.176 -2.872 -12.605 1.00 98.44 178 VAL A O 1
ATOM 1377 N N . TYR A 1 179 ? 12.291 -1.772 -13.099 1.00 98.50 179 TYR A N 1
ATOM 1378 C CA . TYR A 1 179 ? 12.859 -0.456 -12.801 1.00 98.50 179 TYR A CA 1
ATOM 1379 C C . TYR A 1 179 ? 13.191 -0.275 -11.313 1.00 98.50 179 TYR A C 1
ATOM 1381 O O . TYR A 1 179 ? 14.238 0.279 -10.998 1.00 98.50 179 TYR A O 1
ATOM 1389 N N . ALA A 1 180 ? 12.365 -0.799 -10.399 1.00 96.88 180 ALA A N 1
ATOM 1390 C CA . ALA A 1 180 ? 12.695 -0.821 -8.972 1.00 96.88 180 ALA A CA 1
ATOM 1391 C C . ALA A 1 180 ? 13.926 -1.693 -8.672 1.00 96.88 180 ALA A C 1
ATOM 1393 O O . ALA A 1 180 ? 14.765 -1.316 -7.867 1.00 96.88 180 ALA A O 1
ATOM 1394 N N . ALA A 1 181 ? 14.084 -2.833 -9.352 1.00 97.00 181 ALA A N 1
ATOM 1395 C CA . ALA A 1 181 ? 15.270 -3.680 -9.223 1.00 97.00 181 ALA A CA 1
ATOM 1396 C C . ALA A 1 181 ? 16.539 -3.009 -9.781 1.00 97.00 181 ALA A C 1
ATOM 1398 O O . ALA A 1 181 ? 17.627 -3.224 -9.255 1.00 97.00 181 ALA A O 1
ATOM 1399 N N . ALA A 1 182 ? 16.401 -2.186 -10.824 1.00 98.31 182 ALA A N 1
ATOM 1400 C CA . ALA A 1 182 ? 17.500 -1.418 -11.401 1.00 98.31 182 ALA A CA 1
ATOM 1401 C C . ALA A 1 182 ? 17.932 -0.228 -10.523 1.00 98.31 182 ALA A C 1
ATOM 1403 O O . ALA A 1 182 ? 19.091 0.169 -10.578 1.00 98.31 182 ALA A O 1
ATOM 1404 N N . ALA A 1 183 ? 17.023 0.344 -9.722 1.00 96.75 183 ALA A N 1
ATOM 1405 C CA . ALA A 1 183 ? 17.306 1.497 -8.863 1.00 96.75 183 ALA A CA 1
ATOM 1406 C C . ALA A 1 183 ? 16.495 1.477 -7.548 1.00 96.75 183 ALA A C 1
ATOM 1408 O O . ALA A 1 183 ? 15.621 2.329 -7.345 1.00 96.75 183 ALA A O 1
ATOM 1409 N N . PRO A 1 184 ? 16.792 0.546 -6.623 1.00 93.12 184 PRO A N 1
ATOM 1410 C CA . PRO A 1 184 ? 15.954 0.272 -5.447 1.00 93.12 184 PRO A CA 1
ATOM 1411 C C . PRO A 1 184 ? 15.864 1.429 -4.442 1.00 93.12 184 PRO A C 1
ATOM 1413 O O . PRO A 1 184 ? 14.927 1.493 -3.655 1.00 93.12 184 PRO A O 1
ATOM 1416 N N . SER A 1 185 ? 16.810 2.371 -4.472 1.00 91.12 185 SER A N 1
ATOM 1417 C CA . SER A 1 185 ? 16.809 3.561 -3.611 1.00 91.12 185 SER A CA 1
ATOM 1418 C C . SER A 1 185 ? 16.005 4.740 -4.171 1.00 91.12 185 SER A C 1
ATOM 1420 O O . SER A 1 185 ? 15.853 5.750 -3.485 1.00 91.12 185 SER A O 1
ATOM 1422 N N . LYS A 1 186 ? 15.505 4.644 -5.412 1.00 91.38 186 LYS A N 1
ATOM 1423 C CA . LYS A 1 186 ? 14.867 5.762 -6.132 1.00 91.38 186 LYS A CA 1
ATOM 1424 C C . LYS A 1 186 ? 13.534 5.408 -6.775 1.00 91.38 186 LYS A C 1
ATOM 1426 O O . LYS A 1 186 ? 12.669 6.270 -6.896 1.00 91.38 186 LYS A O 1
ATOM 1431 N N . VAL A 1 187 ? 13.378 4.164 -7.219 1.00 95.44 187 VAL A N 1
ATOM 1432 C CA . VAL A 1 187 ? 12.206 3.691 -7.954 1.00 95.44 187 VAL A CA 1
ATOM 1433 C C . VAL A 1 187 ? 11.514 2.604 -7.148 1.00 95.44 187 VAL A C 1
ATOM 1435 O O . VAL A 1 187 ? 12.154 1.689 -6.642 1.00 95.44 187 VAL A O 1
ATOM 1438 N N . ILE A 1 188 ? 10.190 2.701 -7.067 1.00 95.19 188 ILE A N 1
ATOM 1439 C CA . ILE A 1 188 ? 9.353 1.772 -6.311 1.00 95.19 188 ILE A CA 1
ATOM 1440 C C . ILE A 1 188 ? 8.577 0.819 -7.230 1.00 95.19 188 ILE A C 1
ATOM 1442 O O . ILE A 1 188 ? 8.340 1.094 -8.411 1.00 95.19 188 ILE A O 1
ATOM 1446 N N . ILE A 1 189 ? 8.111 -0.290 -6.670 1.00 95.44 189 ILE A N 1
ATOM 1447 C CA . ILE A 1 189 ? 7.170 -1.235 -7.261 1.00 95.44 189 ILE A CA 1
ATOM 1448 C C . ILE A 1 189 ? 5.743 -0.698 -7.071 1.00 95.44 189 ILE A C 1
ATOM 1450 O O . ILE A 1 189 ? 5.006 -1.117 -6.176 1.00 95.44 189 ILE A O 1
ATOM 1454 N N . TYR A 1 190 ? 5.294 0.190 -7.959 1.00 95.31 190 TYR A N 1
ATOM 1455 C CA . TYR A 1 190 ? 3.906 0.656 -7.977 1.00 95.31 190 TYR A CA 1
ATOM 1456 C C . TYR A 1 190 ? 2.983 -0.411 -8.580 1.00 95.31 190 TYR A C 1
ATOM 1458 O O . TYR A 1 190 ? 2.697 -0.434 -9.783 1.00 95.31 190 TYR A O 1
ATOM 1466 N N . ASP A 1 191 ? 2.510 -1.335 -7.747 1.00 90.12 191 ASP A N 1
ATOM 1467 C CA . ASP A 1 191 ? 1.502 -2.323 -8.126 1.00 90.12 191 ASP A CA 1
ATOM 1468 C C . ASP A 1 191 ? 0.112 -2.008 -7.548 1.00 90.12 191 ASP A C 1
ATOM 1470 O O . ASP A 1 191 ? -0.129 -0.991 -6.896 1.00 90.12 191 ASP A O 1
ATOM 1474 N N . GLY A 1 192 ? -0.837 -2.911 -7.802 1.00 88.94 192 GLY A N 1
ATOM 1475 C CA . GLY A 1 192 ? -2.201 -2.772 -7.310 1.00 88.94 192 GLY A CA 1
ATOM 1476 C C . GLY A 1 192 ? -2.342 -2.711 -5.785 1.00 88.94 192 GLY A C 1
ATOM 1477 O O . GLY A 1 192 ? -3.340 -2.166 -5.322 1.00 88.94 192 GLY A O 1
ATOM 1478 N N . ARG A 1 193 ? -1.398 -3.269 -5.012 1.00 91.69 193 ARG A N 1
ATOM 1479 C CA . ARG A 1 193 ? -1.369 -3.176 -3.544 1.00 91.69 193 ARG A CA 1
ATOM 1480 C C . ARG A 1 193 ? -0.840 -1.810 -3.128 1.00 91.69 193 ARG A C 1
ATOM 1482 O O . ARG A 1 193 ? -1.533 -1.111 -2.399 1.00 91.69 193 ARG A O 1
ATOM 1489 N N . VAL A 1 194 ? 0.305 -1.383 -3.659 1.00 95.19 194 VAL A N 1
ATOM 1490 C CA . VAL A 1 194 ? 0.876 -0.066 -3.325 1.00 95.19 194 VAL A CA 1
ATOM 1491 C C . VAL A 1 194 ? -0.100 1.069 -3.647 1.00 95.19 194 VAL A C 1
ATOM 1493 O O . VAL A 1 194 ? -0.376 1.904 -2.787 1.00 95.19 194 VAL A O 1
ATOM 1496 N N . GLY A 1 195 ? -0.721 1.044 -4.831 1.00 95.50 195 GLY A N 1
ATOM 1497 C CA . GLY A 1 195 ? -1.740 2.031 -5.195 1.00 95.50 195 GLY A CA 1
ATOM 1498 C C . GLY A 1 195 ? -2.977 2.002 -4.289 1.00 95.50 195 GLY A C 1
ATOM 1499 O O . GLY A 1 195 ? -3.523 3.052 -3.958 1.00 95.50 195 GLY A O 1
ATOM 1500 N N . ALA A 1 196 ? -3.403 0.818 -3.832 1.00 95.06 196 ALA A N 1
ATOM 1501 C CA . ALA A 1 196 ? -4.525 0.676 -2.903 1.00 95.06 196 ALA A CA 1
ATOM 1502 C C . ALA A 1 196 ? -4.207 1.206 -1.497 1.00 95.06 196 ALA A C 1
ATOM 1504 O O . ALA A 1 196 ? -5.064 1.845 -0.890 1.00 95.06 196 ALA A O 1
ATOM 1505 N N . ALA A 1 197 ? -2.994 0.966 -0.994 1.00 96.94 197 ALA A N 1
ATOM 1506 C CA . ALA A 1 197 ? -2.549 1.466 0.303 1.00 96.94 197 ALA A CA 1
ATOM 1507 C C . ALA A 1 197 ? -2.441 2.993 0.313 1.00 96.94 197 ALA A C 1
ATOM 1509 O O . ALA A 1 197 ? -3.023 3.638 1.180 1.00 96.94 197 ALA A O 1
ATOM 1510 N N . LEU A 1 198 ? -1.772 3.570 -0.690 1.00 97.81 198 LEU A N 1
ATOM 1511 C CA . LEU A 1 198 ? -1.627 5.020 -0.826 1.00 97.81 198 LEU A CA 1
ATOM 1512 C C . LEU A 1 198 ? -2.980 5.719 -0.923 1.00 97.81 198 LEU A C 1
ATOM 1514 O O . LEU A 1 198 ? -3.222 6.691 -0.218 1.00 97.81 198 LEU A O 1
ATOM 1518 N N . ALA A 1 199 ? -3.891 5.190 -1.738 1.00 96.94 199 ALA A N 1
ATOM 1519 C CA . ALA A 1 199 ? -5.238 5.731 -1.855 1.00 96.94 199 ALA A CA 1
ATOM 1520 C C . ALA A 1 199 ? -6.065 5.565 -0.562 1.00 96.94 199 ALA A C 1
ATOM 1522 O O . ALA A 1 199 ? -6.843 6.451 -0.216 1.00 96.94 199 ALA A O 1
ATOM 1523 N N . LEU A 1 200 ? -5.893 4.466 0.185 1.00 96.62 200 LEU A N 1
ATOM 1524 C CA . LEU A 1 200 ? -6.541 4.276 1.488 1.00 96.62 200 LEU A CA 1
ATOM 1525 C C . LEU A 1 200 ? -6.050 5.300 2.518 1.00 96.62 200 LEU A C 1
ATOM 1527 O O . LEU A 1 200 ? -6.864 5.924 3.195 1.00 96.62 200 LEU A O 1
ATOM 1531 N N . LEU A 1 201 ? -4.735 5.482 2.624 1.00 97.38 201 LEU A N 1
ATOM 1532 C CA . LEU A 1 201 ? -4.136 6.426 3.566 1.00 97.38 201 LEU A CA 1
ATOM 1533 C C . LEU A 1 201 ? -4.437 7.876 3.164 1.00 97.38 201 LEU A C 1
ATOM 1535 O O . LEU A 1 201 ? -4.747 8.690 4.031 1.00 97.38 201 LEU A O 1
ATOM 1539 N N . ALA A 1 202 ? -4.446 8.186 1.863 1.00 97.44 202 ALA A N 1
ATOM 1540 C CA . ALA A 1 202 ? -4.896 9.479 1.349 1.00 97.44 202 ALA A CA 1
ATOM 1541 C C . ALA A 1 202 ? -6.364 9.733 1.700 1.00 97.44 202 ALA A C 1
ATOM 1543 O O . ALA A 1 202 ? -6.703 10.834 2.120 1.00 97.44 202 ALA A O 1
ATOM 1544 N N . ARG A 1 203 ? -7.236 8.718 1.604 1.00 96.31 203 ARG A N 1
ATOM 1545 C CA . ARG A 1 203 ? -8.620 8.843 2.074 1.00 96.31 203 ARG A CA 1
ATOM 1546 C C . ARG A 1 203 ? -8.678 9.193 3.557 1.00 96.31 203 ARG A C 1
ATOM 1548 O O . ARG A 1 203 ? -9.404 10.116 3.896 1.00 96.31 203 ARG A O 1
ATOM 1555 N N . TYR A 1 204 ? -7.961 8.477 4.424 1.00 94.94 204 TYR A N 1
ATOM 1556 C CA . TYR A 1 204 ? -7.987 8.764 5.863 1.00 94.94 204 TYR A CA 1
ATOM 1557 C C . TYR A 1 204 ? -7.517 10.185 6.170 1.00 94.94 204 TYR A C 1
ATOM 1559 O O . TYR A 1 204 ? -8.158 10.886 6.951 1.00 94.94 204 TYR A O 1
ATOM 1567 N N . TRP A 1 205 ? -6.460 10.640 5.499 1.00 95.50 205 TRP A N 1
ATOM 1568 C CA . TRP A 1 205 ? -5.999 12.018 5.611 1.00 95.50 205 TRP A CA 1
ATOM 1569 C C . TRP A 1 205 ? -7.064 13.023 5.142 1.00 95.50 205 TRP A C 1
ATOM 1571 O O . TRP A 1 205 ? -7.400 13.947 5.875 1.00 95.50 205 TRP A O 1
ATOM 1581 N N . LEU A 1 206 ? -7.675 12.809 3.973 1.00 95.44 206 LEU A N 1
ATOM 1582 C CA . LEU A 1 206 ? -8.740 13.668 3.436 1.00 95.44 206 LEU A CA 1
ATOM 1583 C C . LEU A 1 206 ? -9.988 13.694 4.337 1.00 95.44 206 LEU A C 1
ATOM 1585 O O . LEU A 1 206 ? -10.574 14.756 4.533 1.00 95.44 206 LEU A O 1
ATOM 1589 N N . GLU A 1 207 ? -10.382 12.554 4.913 1.00 93.44 207 GLU A N 1
ATOM 1590 C CA . GLU A 1 207 ? -11.476 12.462 5.891 1.00 93.44 207 GLU A CA 1
ATOM 1591 C C . GLU A 1 207 ? -11.158 13.272 7.155 1.00 93.44 207 GLU A C 1
ATOM 1593 O O . GLU A 1 207 ? -12.033 13.970 7.664 1.00 93.44 207 GLU A O 1
ATOM 1598 N N . GLN A 1 208 ? -9.906 13.241 7.624 1.00 90.12 208 GLN A N 1
ATOM 1599 C CA . GLN A 1 208 ? -9.450 14.059 8.751 1.00 90.12 208 GLN A CA 1
ATOM 1600 C C . GLN A 1 208 ? -9.502 15.561 8.436 1.00 90.12 208 GLN A C 1
ATOM 1602 O O . GLN A 1 208 ? -9.841 16.349 9.314 1.00 90.12 208 GLN A O 1
ATOM 1607 N N . GLN A 1 209 ? -9.217 15.954 7.191 1.00 91.31 209 GLN A N 1
ATOM 1608 C CA . GLN A 1 209 ? -9.338 17.345 6.735 1.00 91.31 209 GLN A CA 1
ATOM 1609 C C . GLN A 1 209 ? -10.788 17.765 6.422 1.00 91.31 209 GLN A C 1
ATOM 1611 O O . GLN A 1 209 ? -11.020 18.893 5.996 1.00 91.31 209 GLN A O 1
ATOM 1616 N N . GLY A 1 210 ? -11.775 16.869 6.556 1.00 92.88 210 GLY A N 1
ATOM 1617 C CA . GLY A 1 210 ? -13.164 17.149 6.167 1.00 92.88 210 GLY A CA 1
ATOM 1618 C C . GLY A 1 210 ? -13.360 17.341 4.656 1.00 92.88 210 GLY A C 1
ATOM 1619 O O . GLY A 1 210 ? -14.337 17.954 4.226 1.00 92.88 210 GLY A O 1
ATOM 1620 N N . SER A 1 211 ? -12.439 16.834 3.833 1.00 93.88 211 SER A N 1
ATOM 1621 C CA . SER A 1 211 ? -12.488 16.980 2.377 1.00 93.88 211 SER A CA 1
ATOM 1622 C C . SER A 1 211 ? -13.602 16.140 1.756 1.00 93.88 211 SER A C 1
ATOM 1624 O O . SER A 1 211 ? -13.807 14.975 2.097 1.00 93.88 211 SER A O 1
ATOM 1626 N N . THR A 1 212 ? -14.292 16.712 0.770 1.00 92.94 212 THR A N 1
ATOM 1627 C CA . THR A 1 212 ? -15.410 16.062 0.069 1.00 92.94 212 THR A CA 1
ATOM 1628 C C . THR A 1 212 ? -15.037 15.534 -1.316 1.00 92.94 212 THR A C 1
ATOM 1630 O O . THR A 1 212 ? -15.855 14.866 -1.945 1.00 92.94 21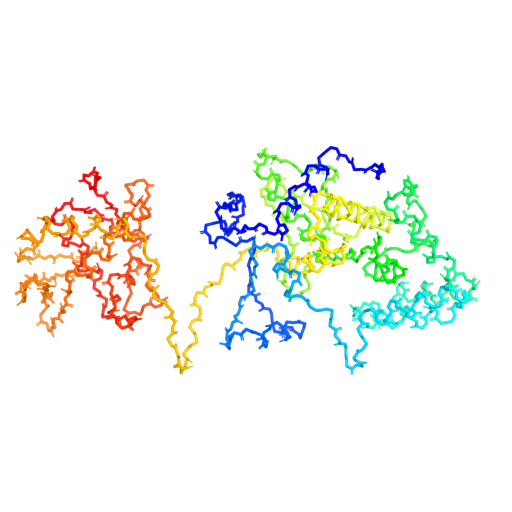2 THR A O 1
ATOM 1633 N N . SER A 1 213 ? -13.816 15.775 -1.799 1.00 94.62 213 SER A N 1
ATOM 1634 C CA . SER A 1 213 ? -13.323 15.270 -3.086 1.00 94.62 213 SER A CA 1
ATOM 1635 C C . SER A 1 213 ? -11.841 14.893 -3.011 1.00 94.62 213 SER A C 1
ATOM 1637 O O . SER A 1 213 ? -11.127 15.341 -2.117 1.00 94.62 213 SER A O 1
ATOM 1639 N N . VAL A 1 214 ? -11.392 14.029 -3.928 1.00 95.75 214 VAL A N 1
ATOM 1640 C CA . VAL A 1 214 ? -9.976 13.646 -4.041 1.00 95.75 214 VAL A CA 1
ATOM 1641 C C . VAL A 1 214 ? -9.285 14.630 -4.992 1.00 95.75 214 VAL A C 1
ATOM 1643 O O . VAL A 1 214 ? -9.651 14.658 -6.171 1.00 95.75 214 VAL A O 1
ATOM 1646 N N . PRO A 1 215 ? -8.304 15.426 -4.530 1.00 94.56 215 PRO A N 1
ATOM 1647 C CA . PRO A 1 215 ? -7.571 16.333 -5.405 1.00 94.56 215 PRO A CA 1
ATOM 1648 C C . PRO A 1 215 ? -6.685 15.545 -6.381 1.00 94.56 215 PRO A C 1
ATOM 1650 O O . PRO A 1 215 ? -6.240 14.435 -6.087 1.00 94.56 215 PRO A O 1
ATOM 1653 N N . ALA A 1 216 ? -6.420 16.113 -7.562 1.00 91.12 216 ALA A N 1
ATOM 1654 C CA . ALA A 1 216 ? -5.684 15.431 -8.636 1.00 91.12 216 ALA A CA 1
ATOM 1655 C C . ALA A 1 216 ? -4.277 14.969 -8.210 1.00 91.12 216 ALA A C 1
ATOM 1657 O O . ALA A 1 216 ? -3.821 13.893 -8.592 1.00 91.12 216 ALA A O 1
ATOM 1658 N N . SER A 1 217 ? -3.629 15.764 -7.368 1.00 90.69 217 SER A N 1
ATOM 1659 C CA . SER A 1 217 ? -2.357 15.518 -6.680 1.00 90.69 217 SER A CA 1
ATOM 1660 C C . SER A 1 217 ? -2.346 14.266 -5.789 1.00 90.69 217 SER A C 1
ATOM 1662 O O . SER A 1 217 ? -1.284 13.679 -5.593 1.00 90.69 217 SER A O 1
ATOM 1664 N N . LEU A 1 218 ? -3.499 13.826 -5.277 1.00 93.81 218 LEU A N 1
ATOM 1665 C CA . LEU A 1 218 ? -3.653 12.635 -4.429 1.00 93.81 218 LEU A CA 1
ATOM 1666 C C . LEU A 1 218 ? -4.560 11.576 -5.067 1.00 93.81 218 LEU A C 1
ATOM 1668 O O . LEU A 1 218 ? -4.987 10.627 -4.405 1.00 93.81 218 LEU A O 1
ATOM 1672 N N . ALA A 1 219 ? -4.838 11.704 -6.367 1.00 92.25 219 ALA A N 1
ATOM 1673 C CA . ALA A 1 219 ? -5.658 10.777 -7.138 1.00 92.25 219 ALA A CA 1
ATOM 1674 C C . ALA A 1 219 ? -4.896 9.485 -7.490 1.00 92.25 219 ALA A C 1
ATOM 1676 O O . ALA A 1 219 ? -4.826 9.069 -8.653 1.00 92.25 219 ALA A O 1
ATOM 1677 N N . PHE A 1 220 ? -4.327 8.834 -6.470 1.00 94.81 220 PHE A N 1
ATOM 1678 C CA . PHE A 1 220 ? -3.721 7.514 -6.585 1.00 94.81 220 PHE A CA 1
ATOM 1679 C C . PHE A 1 220 ? -4.718 6.522 -7.188 1.00 94.81 220 PHE A C 1
ATOM 1681 O O . PHE A 1 220 ? -5.929 6.599 -6.965 1.00 94.81 220 PHE A O 1
ATOM 1688 N N . ARG A 1 221 ? -4.212 5.570 -7.973 1.00 92.31 221 ARG A N 1
ATOM 1689 C CA . ARG A 1 221 ? -5.060 4.587 -8.649 1.00 92.31 221 ARG A CA 1
ATOM 1690 C C . ARG A 1 221 ? -4.812 3.204 -8.090 1.00 92.31 221 ARG A C 1
ATOM 1692 O O . ARG A 1 221 ? -3.668 2.772 -7.972 1.00 92.31 221 ARG A O 1
ATOM 1699 N N . SER A 1 222 ? -5.892 2.487 -7.801 1.00 84.25 222 SER A N 1
ATOM 1700 C CA . SER A 1 222 ? -5.825 1.127 -7.275 1.00 84.25 222 SER A CA 1
ATOM 1701 C C . SER A 1 222 ? -6.390 0.108 -8.259 1.00 84.25 222 SER A C 1
ATOM 1703 O O . SER A 1 222 ? -7.129 0.422 -9.194 1.00 84.25 222 SER A O 1
ATOM 1705 N N . ALA A 1 223 ? -6.009 -1.148 -8.074 1.00 79.06 223 ALA A N 1
ATOM 1706 C CA . ALA A 1 223 ? -6.528 -2.274 -8.835 1.00 79.06 223 ALA A CA 1
ATOM 1707 C C . ALA A 1 223 ? -7.447 -3.106 -7.947 1.00 79.06 223 ALA A C 1
ATOM 1709 O O . ALA A 1 223 ? -7.103 -3.351 -6.792 1.00 79.06 223 ALA A O 1
ATOM 1710 N N . ASN A 1 224 ? -8.546 -3.631 -8.497 1.00 72.00 224 ASN A N 1
ATOM 1711 C CA . ASN A 1 224 ? -9.311 -4.670 -7.808 1.00 72.00 224 ASN A CA 1
ATOM 1712 C C . ASN A 1 224 ? -8.388 -5.858 -7.497 1.00 72.00 224 ASN A C 1
ATOM 1714 O O . ASN A 1 224 ? -7.558 -6.251 -8.322 1.00 72.00 224 ASN A O 1
ATOM 1718 N N . GLY A 1 225 ? -8.494 -6.412 -6.290 1.00 61.50 225 GLY A N 1
ATOM 1719 C CA . GLY A 1 225 ? -7.724 -7.592 -5.932 1.00 61.50 225 GLY A CA 1
ATOM 1720 C C . GLY A 1 225 ? -8.204 -8.815 -6.714 1.00 61.50 225 GLY A C 1
ATOM 1721 O O . GLY A 1 225 ? -9.384 -8.952 -7.033 1.00 61.50 225 GLY A O 1
ATOM 1722 N N . GLN A 1 226 ? -7.282 -9.725 -7.025 1.00 55.97 226 GLN A N 1
ATOM 1723 C CA . GLN A 1 226 ? -7.645 -11.023 -7.594 1.00 55.97 226 GLN A CA 1
ATOM 1724 C C . GLN A 1 226 ? -8.437 -11.853 -6.568 1.00 55.97 226 GLN A C 1
ATOM 1726 O O . GLN A 1 226 ? -8.149 -11.799 -5.372 1.00 55.97 226 GLN A O 1
ATOM 1731 N N . GLY A 1 227 ? -9.421 -12.634 -7.032 1.00 51.28 227 GLY A N 1
ATOM 1732 C CA . GLY A 1 227 ? -10.114 -13.634 -6.206 1.00 51.28 227 GLY A CA 1
ATOM 1733 C C . GLY A 1 227 ? -11.034 -13.078 -5.110 1.00 51.28 227 GLY A C 1
ATOM 1734 O O . GLY A 1 227 ? -11.161 -13.705 -4.064 1.00 51.28 227 GLY A O 1
ATOM 1735 N N . GLY A 1 228 ? -11.649 -11.906 -5.317 1.00 51.16 228 GLY A N 1
ATOM 1736 C CA . GLY A 1 228 ? -12.608 -11.316 -4.368 1.00 51.16 228 GLY A CA 1
ATOM 1737 C C . GLY A 1 228 ? -11.982 -10.469 -3.251 1.00 51.16 228 GLY A C 1
ATOM 1738 O O . GLY A 1 228 ? -12.678 -10.067 -2.323 1.00 51.16 228 GLY A O 1
ATOM 1739 N N . LEU A 1 229 ? -10.678 -10.178 -3.325 1.00 61.44 229 LEU A N 1
ATOM 1740 C CA . LEU A 1 229 ? -10.005 -9.266 -2.397 1.00 61.44 229 LEU A CA 1
ATOM 1741 C C . LEU A 1 229 ? -10.385 -7.805 -2.697 1.00 61.44 229 LEU A C 1
ATOM 1743 O O . LEU A 1 229 ? -10.049 -7.270 -3.757 1.00 61.44 229 LEU A O 1
ATOM 1747 N N . LEU A 1 230 ? -11.044 -7.140 -1.746 1.00 70.88 230 LEU A N 1
ATOM 1748 C CA . LEU A 1 230 ? -11.393 -5.724 -1.859 1.00 70.88 230 LEU A CA 1
ATOM 1749 C C . LEU A 1 230 ? -10.166 -4.831 -1.625 1.00 70.88 230 LEU A C 1
ATOM 1751 O O . LEU A 1 230 ? -9.656 -4.706 -0.513 1.00 70.88 230 LEU A O 1
ATOM 1755 N N . ARG A 1 231 ? -9.706 -4.212 -2.716 1.00 86.19 231 ARG A N 1
ATOM 1756 C CA . ARG A 1 231 ? -8.664 -3.168 -2.768 1.00 86.19 231 ARG A CA 1
ATOM 1757 C C . ARG A 1 231 ? -9.241 -1.820 -3.213 1.00 86.19 231 ARG A C 1
ATOM 1759 O O . ARG A 1 231 ? -8.562 -1.015 -3.851 1.00 86.19 231 ARG A O 1
ATOM 1766 N N . ASN A 1 232 ? -10.530 -1.612 -2.949 1.00 88.62 232 ASN A N 1
ATOM 1767 C CA . ASN A 1 232 ? -11.204 -0.355 -3.228 1.00 88.62 232 ASN A CA 1
ATOM 1768 C C . ASN A 1 232 ? -11.093 0.550 -1.990 1.00 88.62 232 ASN A C 1
ATOM 1770 O O . ASN A 1 232 ? -11.681 0.228 -0.957 1.00 88.62 232 ASN A O 1
ATOM 1774 N N . PRO A 1 233 ? -10.339 1.653 -2.069 1.00 90.94 233 PRO A N 1
ATOM 1775 C CA . PRO A 1 233 ? -10.201 2.602 -0.974 1.00 90.94 233 PRO A CA 1
ATOM 1776 C C . PRO A 1 233 ? -11.342 3.629 -0.941 1.00 90.94 233 PRO A C 1
ATOM 1778 O O . PRO A 1 233 ? -11.399 4.403 0.002 1.00 90.94 233 PRO A O 1
ATOM 1781 N N . SER A 1 234 ? -12.232 3.673 -1.941 1.00 91.44 234 SER A N 1
ATOM 1782 C CA . SER A 1 234 ? -13.268 4.708 -2.067 1.00 91.44 234 SER A CA 1
ATOM 1783 C C . SER A 1 234 ? -14.354 4.600 -0.990 1.00 91.44 234 SER A C 1
ATOM 1785 O O . SER A 1 234 ? -14.868 3.511 -0.735 1.00 91.44 234 SER A O 1
ATOM 1787 N N . LYS A 1 235 ? -14.794 5.738 -0.438 1.00 90.62 235 LYS A N 1
ATOM 1788 C CA . LYS A 1 235 ? -15.913 5.833 0.522 1.00 90.62 235 LYS A CA 1
ATOM 1789 C C . LYS A 1 235 ? -16.610 7.185 0.379 1.00 90.62 235 LYS A C 1
ATOM 1791 O O . LYS A 1 235 ? -15.950 8.201 0.193 1.00 90.62 235 LYS A O 1
ATOM 1796 N N . GLY A 1 236 ? -17.944 7.203 0.453 1.00 91.75 236 GLY A N 1
ATOM 1797 C CA . GLY A 1 236 ? -18.714 8.443 0.291 1.00 91.75 236 GLY A CA 1
ATOM 1798 C C . GLY A 1 236 ? -18.392 9.137 -1.037 1.00 91.75 236 GLY A C 1
ATOM 1799 O O . GLY A 1 236 ? -18.393 8.477 -2.082 1.00 91.75 236 GLY A O 1
ATOM 1800 N N . SER A 1 237 ? -18.088 10.434 -0.989 1.00 93.69 237 SER A N 1
ATOM 1801 C CA . SER A 1 237 ? -17.703 11.262 -2.141 1.00 93.69 237 SER A CA 1
ATOM 1802 C C . SER A 1 237 ? -16.220 11.159 -2.531 1.00 93.69 237 SER A C 1
ATOM 1804 O O . SER A 1 237 ? -15.845 11.564 -3.629 1.00 93.69 237 SER A O 1
ATOM 1806 N N . LEU A 1 238 ? -15.374 10.554 -1.691 1.00 95.19 238 LEU A N 1
ATOM 1807 C CA . LEU A 1 238 ? -13.961 10.324 -1.989 1.00 95.19 238 LEU A CA 1
ATOM 1808 C C . LEU A 1 238 ? -13.817 9.074 -2.872 1.00 95.19 238 LEU A C 1
ATOM 1810 O O . LEU A 1 238 ? -13.904 7.936 -2.394 1.00 95.19 238 LEU A O 1
ATOM 1814 N N . LYS A 1 239 ? -13.651 9.286 -4.183 1.00 94.19 239 LYS A N 1
ATOM 1815 C CA . LYS A 1 239 ? -13.573 8.230 -5.205 1.00 94.19 239 LYS A CA 1
ATOM 1816 C C . LYS A 1 239 ? -12.185 8.152 -5.833 1.00 94.19 239 LYS A C 1
ATOM 1818 O O . LYS A 1 239 ? -11.662 9.153 -6.311 1.00 94.19 239 LYS A O 1
ATOM 1823 N N . PHE A 1 240 ? -11.643 6.940 -5.911 1.00 93.06 240 PHE A N 1
ATOM 1824 C CA . PHE A 1 240 ? -10.363 6.654 -6.558 1.00 93.06 240 PHE A CA 1
ATOM 1825 C C . PHE A 1 240 ? -10.574 5.842 -7.836 1.00 93.06 240 PHE A C 1
ATOM 1827 O O . PHE A 1 240 ? -11.430 4.959 -7.905 1.00 93.06 240 PHE A O 1
ATOM 1834 N N . SER A 1 241 ? -9.791 6.159 -8.866 1.00 91.62 241 SER A N 1
ATOM 1835 C CA . SER A 1 241 ? -9.912 5.532 -10.185 1.00 91.62 241 SER A CA 1
ATOM 1836 C C . SER A 1 241 ? -9.172 4.200 -10.269 1.00 91.62 241 SER A C 1
ATOM 1838 O O . SER A 1 241 ? -8.188 3.967 -9.565 1.00 91.62 241 SER A O 1
ATOM 1840 N N . SER A 1 242 ? -9.601 3.347 -11.204 1.00 89.31 242 SER A N 1
ATOM 1841 C CA . SER A 1 242 ? -8.883 2.108 -11.505 1.00 89.31 242 SER A CA 1
ATOM 1842 C C . SER A 1 242 ? -7.497 2.386 -12.090 1.00 89.31 242 SER A C 1
ATOM 1844 O O . SER A 1 242 ? -7.317 3.278 -12.927 1.00 89.31 242 SER A O 1
ATOM 1846 N N . LEU A 1 243 ? -6.524 1.581 -11.667 1.00 87.25 243 LEU A N 1
ATOM 1847 C CA . LEU A 1 243 ? -5.164 1.545 -12.197 1.00 87.25 243 LEU A CA 1
ATOM 1848 C C . LEU A 1 243 ? -5.123 1.014 -13.636 1.00 87.25 243 LEU A C 1
ATOM 1850 O O . LEU A 1 243 ? -4.235 1.379 -14.402 1.00 87.25 243 LEU A O 1
ATOM 1854 N N . TYR A 1 244 ? -6.090 0.179 -14.021 1.00 84.50 244 TYR A N 1
ATOM 1855 C CA . TYR A 1 244 ? -6.143 -0.414 -15.351 1.00 84.50 244 TYR A CA 1
ATOM 1856 C C . TYR A 1 244 ? -6.987 0.420 -16.320 1.00 84.50 244 TYR A C 1
ATOM 1858 O O . TYR A 1 244 ? -8.058 0.917 -15.975 1.00 84.50 244 TYR A O 1
ATOM 1866 N N . GLY A 1 245 ? -6.518 0.504 -17.567 1.00 78.25 245 GLY A N 1
ATOM 1867 C CA . GLY A 1 245 ? -7.254 1.095 -18.683 1.00 78.25 245 GLY A CA 1
ATOM 1868 C C . GLY A 1 245 ? -6.968 2.577 -18.968 1.00 78.25 245 GLY A C 1
ATOM 1869 O O . GLY A 1 245 ? -6.185 3.258 -18.296 1.00 78.25 245 GLY A O 1
ATOM 1870 N N . GLY A 1 246 ? -7.618 3.065 -20.028 1.00 80.00 246 GLY A N 1
ATOM 1871 C CA . GLY A 1 246 ? -7.515 4.432 -20.546 1.00 80.00 246 GLY A CA 1
ATOM 1872 C C . GLY A 1 246 ? -6.353 4.661 -21.524 1.00 80.00 246 GLY A C 1
ATOM 1873 O O . GLY A 1 246 ? -5.339 3.968 -21.496 1.00 80.00 246 GLY A O 1
ATOM 1874 N N . LYS A 1 247 ? -6.475 5.695 -22.365 1.00 79.75 247 LYS A N 1
ATOM 1875 C CA . LYS A 1 247 ? -5.406 6.170 -23.274 1.00 79.75 247 LYS A CA 1
ATOM 1876 C C . LYS A 1 247 ? -4.161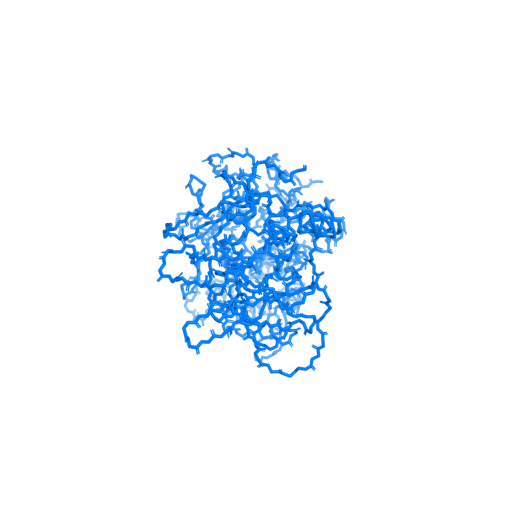 6.556 -22.470 1.00 79.75 247 LYS A C 1
ATOM 1878 O O . LYS A 1 247 ? -4.354 7.078 -21.388 1.00 79.75 247 LYS A O 1
ATOM 1883 N N . HIS A 1 248 ? -2.927 6.341 -22.924 1.00 86.56 248 HIS A N 1
ATOM 1884 C CA . HIS A 1 248 ? -1.700 6.693 -22.163 1.00 86.56 248 HIS A CA 1
ATOM 1885 C C . HIS A 1 248 ? -1.541 5.974 -20.804 1.00 86.56 248 HIS A C 1
ATOM 1887 O O . HIS A 1 248 ? -1.088 6.560 -19.821 1.00 86.56 248 HIS A O 1
ATOM 1893 N N . ALA A 1 249 ? -1.945 4.702 -20.717 1.00 90.19 249 ALA A N 1
ATOM 1894 C CA . ALA A 1 249 ? -1.851 3.933 -19.473 1.00 90.19 249 ALA A CA 1
ATOM 1895 C C . ALA A 1 249 ? -0.411 3.817 -18.936 1.00 90.19 249 ALA A C 1
ATOM 1897 O O . ALA A 1 249 ? -0.217 3.952 -17.733 1.00 90.19 249 ALA A O 1
ATOM 1898 N N . ALA A 1 250 ? 0.584 3.623 -19.812 1.00 94.12 250 ALA A N 1
ATOM 1899 C CA . ALA A 1 250 ? 1.990 3.527 -19.414 1.00 94.12 250 ALA A CA 1
ATOM 1900 C C . ALA A 1 250 ? 2.493 4.832 -18.770 1.00 94.12 250 ALA A C 1
ATOM 1902 O O . ALA A 1 250 ? 2.986 4.802 -17.644 1.00 94.12 250 ALA A O 1
ATOM 1903 N N . GLN A 1 251 ? 2.272 5.977 -19.419 1.00 95.44 251 GLN A N 1
ATOM 1904 C CA . GLN A 1 251 ? 2.646 7.287 -18.884 1.00 95.44 251 GLN A CA 1
ATOM 1905 C C . GLN A 1 251 ? 2.015 7.550 -17.515 1.00 95.44 251 GLN A C 1
ATOM 1907 O O . GLN A 1 251 ? 2.727 7.890 -16.576 1.00 95.44 251 GLN A O 1
ATOM 1912 N N . ARG A 1 252 ? 0.705 7.318 -17.358 1.00 93.62 252 ARG A N 1
ATOM 1913 C CA . ARG A 1 252 ? 0.044 7.488 -16.052 1.00 93.62 252 ARG A CA 1
ATOM 1914 C C . ARG A 1 252 ? 0.629 6.598 -14.966 1.00 93.62 252 ARG A C 1
ATOM 1916 O O . ARG A 1 252 ? 0.710 6.995 -13.810 1.00 93.62 252 ARG A O 1
ATOM 1923 N N . TRP A 1 253 ? 0.995 5.371 -15.316 1.00 94.38 253 TRP A N 1
ATOM 1924 C CA . TRP A 1 253 ? 1.601 4.448 -14.365 1.00 94.38 253 TRP A CA 1
ATOM 1925 C C . TRP A 1 253 ? 2.989 4.936 -13.938 1.00 94.38 253 TRP A C 1
ATOM 1927 O O . TRP A 1 253 ? 3.329 4.851 -12.760 1.00 94.38 253 TRP A O 1
ATOM 1937 N N . ALA A 1 254 ? 3.757 5.513 -14.865 1.00 95.81 254 ALA A N 1
ATOM 1938 C CA . ALA A 1 254 ? 5.029 6.160 -14.562 1.00 95.81 254 ALA A CA 1
ATOM 1939 C C . ALA A 1 254 ? 4.842 7.397 -13.668 1.00 95.81 254 ALA A C 1
ATOM 1941 O O . ALA A 1 254 ? 5.579 7.555 -12.700 1.00 95.81 254 ALA A O 1
ATOM 1942 N N . GLU A 1 255 ? 3.821 8.221 -13.927 1.00 94.62 255 GLU A N 1
ATOM 1943 C CA . GLU A 1 255 ? 3.475 9.388 -13.098 1.00 94.62 255 GLU A CA 1
ATOM 1944 C C . GLU A 1 255 ? 3.148 8.970 -11.661 1.00 94.62 255 GLU A C 1
ATOM 1946 O O . GLU A 1 255 ? 3.693 9.534 -10.715 1.00 94.62 255 GLU A O 1
ATOM 1951 N N . LEU A 1 256 ? 2.322 7.934 -11.492 1.00 94.88 256 LEU A N 1
ATOM 1952 C CA . LEU A 1 256 ? 1.973 7.383 -10.180 1.00 94.88 256 LEU A CA 1
ATOM 1953 C C . LEU A 1 256 ? 3.182 6.784 -9.454 1.00 94.88 256 LEU A C 1
ATOM 1955 O O . LEU A 1 256 ? 3.345 7.005 -8.255 1.00 94.88 256 LEU A O 1
ATOM 1959 N N . SER A 1 257 ? 4.032 6.048 -10.175 1.00 95.44 257 SER A N 1
ATOM 1960 C CA . SER A 1 257 ? 5.254 5.459 -9.622 1.00 95.44 257 SER A CA 1
ATOM 1961 C C . SER A 1 257 ? 6.224 6.535 -9.144 1.00 95.44 257 SER A C 1
ATOM 1963 O O . SER A 1 257 ? 6.731 6.447 -8.027 1.00 95.44 257 SER A O 1
ATOM 1965 N N . ARG A 1 258 ? 6.454 7.570 -9.961 1.00 95.31 258 ARG A N 1
ATOM 1966 C CA . ARG A 1 258 ? 7.337 8.687 -9.616 1.00 95.31 258 ARG A CA 1
ATOM 1967 C C . ARG A 1 258 ? 6.776 9.519 -8.467 1.00 95.31 258 ARG A C 1
ATOM 1969 O O . ARG A 1 258 ? 7.526 9.877 -7.566 1.00 95.31 258 ARG A O 1
ATOM 1976 N N . LEU A 1 259 ? 5.467 9.781 -8.461 1.00 94.56 259 LEU A N 1
ATOM 1977 C CA . LEU A 1 259 ? 4.800 10.477 -7.360 1.00 94.56 259 LEU A CA 1
ATOM 1978 C C . LEU A 1 259 ? 4.968 9.717 -6.040 1.00 94.56 259 LEU A C 1
ATOM 1980 O O . LEU A 1 259 ? 5.379 10.298 -5.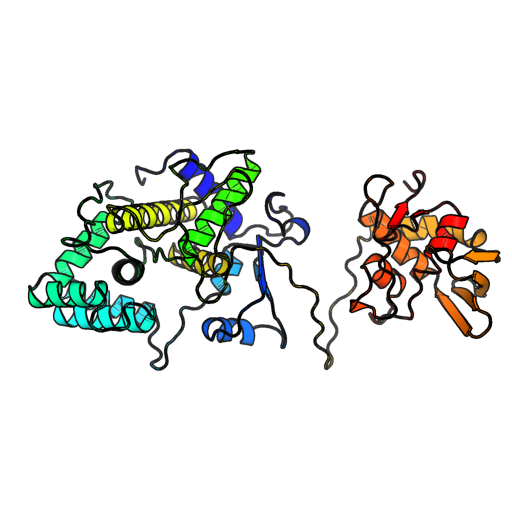044 1.00 94.56 259 LEU A O 1
ATOM 1984 N N . ALA A 1 260 ? 4.689 8.417 -6.029 1.00 95.88 260 ALA A N 1
ATOM 1985 C CA . ALA A 1 260 ? 4.813 7.612 -4.821 1.00 95.88 260 ALA A CA 1
ATOM 1986 C C . ALA A 1 260 ? 6.265 7.524 -4.318 1.00 95.88 260 ALA A C 1
ATOM 1988 O O . ALA A 1 260 ? 6.497 7.672 -3.119 1.00 95.88 260 ALA A O 1
ATOM 1989 N N . ALA A 1 261 ? 7.244 7.377 -5.219 1.00 95.88 261 ALA A N 1
ATOM 1990 C CA . ALA A 1 261 ? 8.659 7.455 -4.860 1.00 95.88 261 ALA A CA 1
ATOM 1991 C C . ALA A 1 261 ? 9.018 8.822 -4.248 1.00 95.88 261 ALA A C 1
ATOM 1993 O O . ALA A 1 261 ? 9.666 8.880 -3.204 1.00 95.88 261 ALA A O 1
ATOM 1994 N N . ALA A 1 262 ? 8.536 9.921 -4.838 1.00 95.44 262 ALA A N 1
ATOM 1995 C CA . ALA A 1 262 ? 8.722 11.269 -4.301 1.00 95.44 262 ALA A CA 1
ATOM 1996 C C . ALA A 1 262 ? 8.119 11.412 -2.892 1.00 95.44 262 ALA A C 1
ATOM 1998 O O . ALA A 1 262 ? 8.760 11.968 -1.999 1.00 95.44 262 ALA A O 1
ATOM 1999 N N . THR A 1 263 ? 6.915 10.872 -2.672 1.00 96.00 263 THR A N 1
ATOM 2000 C CA . THR A 1 263 ? 6.261 10.834 -1.357 1.00 96.00 263 THR A CA 1
ATOM 2001 C C . THR A 1 263 ? 7.092 10.047 -0.343 1.00 96.00 263 THR A C 1
ATOM 2003 O O . THR A 1 263 ? 7.313 10.550 0.756 1.00 96.00 263 THR A O 1
ATOM 2006 N N . PHE A 1 264 ? 7.610 8.863 -0.689 1.00 96.31 264 PHE A N 1
ATOM 2007 C CA . PHE A 1 264 ? 8.409 8.048 0.239 1.00 96.31 264 PHE A CA 1
ATOM 2008 C C . PHE A 1 264 ? 9.760 8.687 0.564 1.00 96.31 264 PHE A C 1
ATOM 2010 O O . PHE A 1 264 ? 10.153 8.732 1.728 1.00 96.31 264 PHE A O 1
ATOM 2017 N N . LEU A 1 265 ? 10.444 9.257 -0.432 1.00 95.31 265 LEU A N 1
ATOM 2018 C CA . LEU A 1 265 ? 11.666 10.031 -0.203 1.00 95.31 265 LEU A CA 1
ATOM 2019 C C . LEU A 1 265 ? 11.380 11.227 0.712 1.00 95.31 265 LEU A C 1
ATOM 2021 O O . LEU A 1 265 ? 12.142 11.501 1.638 1.00 95.31 265 LEU A O 1
ATOM 2025 N N . LYS A 1 266 ? 10.248 11.917 0.517 1.00 95.56 266 LYS A N 1
ATOM 2026 C CA . LYS A 1 266 ? 9.838 13.012 1.402 1.00 95.56 266 LYS A CA 1
ATOM 2027 C C . LYS A 1 266 ? 9.569 12.511 2.822 1.00 95.56 266 LYS A C 1
ATOM 2029 O O . LYS A 1 266 ? 10.066 13.142 3.754 1.00 95.56 266 LYS A O 1
ATOM 2034 N N . MET A 1 267 ? 8.883 11.379 2.998 1.00 95.12 267 MET A N 1
ATOM 2035 C CA . MET A 1 267 ? 8.705 10.750 4.313 1.00 95.12 267 MET A CA 1
ATOM 2036 C C . MET A 1 267 ? 10.054 10.508 4.993 1.00 95.12 267 MET A C 1
ATOM 2038 O O . MET A 1 267 ? 10.234 10.939 6.124 1.00 95.12 267 MET A O 1
ATOM 2042 N N . GLN A 1 268 ? 11.028 9.923 4.291 1.00 93.81 268 GLN A N 1
ATOM 2043 C CA . GLN A 1 268 ? 12.373 9.663 4.823 1.00 93.81 268 GLN A CA 1
ATOM 2044 C C . GLN A 1 268 ? 13.125 10.953 5.204 1.00 93.81 268 GLN A C 1
ATOM 2046 O O . GLN A 1 268 ? 13.908 10.993 6.156 1.00 93.81 268 GLN A O 1
ATOM 2051 N N . THR A 1 269 ? 12.898 12.057 4.482 1.00 93.75 269 THR A N 1
ATOM 2052 C CA . THR A 1 269 ? 13.471 13.351 4.889 1.00 93.75 269 THR A CA 1
ATOM 2053 C C . THR A 1 269 ? 12.843 13.896 6.170 1.00 93.75 269 THR A C 1
ATOM 2055 O O . THR A 1 269 ? 13.558 14.540 6.936 1.00 93.75 269 THR A O 1
ATOM 2058 N N . LEU A 1 270 ? 11.548 13.637 6.387 1.00 93.25 270 LEU A N 1
ATOM 2059 C CA . LEU A 1 270 ? 10.759 14.123 7.523 1.00 93.25 270 LEU A CA 1
ATOM 2060 C C . LEU A 1 270 ? 10.912 13.241 8.768 1.00 93.25 270 LEU A C 1
ATOM 2062 O O . LEU A 1 270 ? 10.916 13.766 9.875 1.00 93.25 270 LEU A O 1
ATOM 2066 N N . ASN A 1 271 ? 11.080 11.929 8.594 1.00 92.12 271 ASN A N 1
ATOM 2067 C CA . ASN A 1 271 ? 11.308 10.979 9.672 1.00 92.12 271 ASN A CA 1
ATOM 2068 C C . ASN A 1 271 ? 12.558 10.126 9.396 1.00 92.12 271 ASN A C 1
ATOM 2070 O O . ASN A 1 271 ? 12.579 9.289 8.494 1.00 92.12 271 ASN A O 1
ATOM 2074 N N . LYS A 1 272 ? 13.609 10.354 10.194 1.00 90.38 272 LYS A N 1
ATOM 2075 C CA . LYS A 1 272 ? 14.938 9.740 10.036 1.00 90.38 272 LYS A CA 1
ATOM 2076 C C . LYS A 1 272 ? 15.032 8.294 10.516 1.00 90.38 272 LYS A C 1
ATOM 2078 O O . LYS A 1 272 ? 16.037 7.651 10.233 1.00 90.38 272 LYS A O 1
ATOM 2083 N N . SER A 1 273 ? 14.022 7.782 11.215 1.00 90.75 273 SER A N 1
ATOM 2084 C CA . SER A 1 273 ? 13.940 6.362 11.578 1.00 90.75 273 SER A CA 1
ATOM 2085 C C . SER A 1 273 ? 13.554 5.469 10.393 1.00 90.75 273 SER A C 1
ATOM 2087 O O . SER A 1 273 ? 13.708 4.253 10.481 1.00 90.75 273 SER A O 1
ATOM 2089 N N . ILE A 1 274 ? 13.055 6.051 9.293 1.00 93.06 274 ILE A N 1
ATOM 2090 C CA . ILE A 1 274 ? 12.767 5.341 8.044 1.00 93.06 274 ILE A CA 1
ATOM 2091 C C . ILE A 1 274 ? 14.108 4.962 7.398 1.00 93.06 274 ILE A C 1
ATOM 2093 O O . ILE A 1 274 ? 14.807 5.862 6.921 1.00 93.06 274 ILE A O 1
ATOM 2097 N N . PRO A 1 275 ? 14.484 3.668 7.343 1.00 88.19 275 PRO A N 1
ATOM 2098 C CA . PRO A 1 275 ? 15.805 3.274 6.850 1.00 88.19 275 PRO A CA 1
ATOM 2099 C C . PRO A 1 275 ? 15.969 3.589 5.362 1.00 88.19 275 PRO A C 1
ATOM 2101 O O . PRO A 1 275 ? 16.933 4.237 4.957 1.00 88.19 275 PRO A O 1
ATOM 2104 N N . ASP A 1 276 ? 14.978 3.199 4.561 1.00 91.62 276 ASP A N 1
ATOM 2105 C CA . ASP A 1 276 ? 14.907 3.433 3.124 1.00 91.62 276 ASP A CA 1
ATOM 2106 C C . ASP A 1 276 ? 13.454 3.377 2.621 1.00 91.62 276 ASP A C 1
ATOM 2108 O O . ASP A 1 276 ? 12.533 2.955 3.328 1.00 91.62 276 ASP A O 1
ATOM 2112 N N . ILE A 1 277 ? 13.233 3.827 1.383 1.00 93.38 277 ILE A N 1
ATOM 2113 C CA . ILE A 1 277 ? 11.899 3.847 0.764 1.00 93.38 277 ILE A CA 1
ATOM 2114 C C . ILE A 1 277 ? 11.337 2.445 0.489 1.00 93.38 277 ILE A C 1
ATOM 2116 O O . ILE A 1 277 ? 10.122 2.293 0.353 1.00 93.38 277 ILE A O 1
ATOM 2120 N N . GLY A 1 278 ? 12.191 1.422 0.432 1.00 91.75 278 GLY A N 1
ATOM 2121 C CA . GLY A 1 278 ? 11.807 0.023 0.304 1.00 91.75 278 GLY A CA 1
ATOM 2122 C C . GLY A 1 278 ? 11.069 -0.483 1.542 1.00 91.75 278 GLY A C 1
ATOM 2123 O O . GLY A 1 278 ? 10.094 -1.217 1.406 1.00 91.75 278 GLY A O 1
ATOM 2124 N N . GLU A 1 279 ? 11.433 -0.038 2.745 1.00 91.31 279 GLU A N 1
ATOM 2125 C CA . GLU A 1 279 ? 10.678 -0.356 3.967 1.00 91.31 279 GLU A CA 1
ATOM 2126 C C . GLU A 1 279 ? 9.269 0.268 3.950 1.00 91.31 279 GLU A C 1
ATOM 2128 O O . GLU A 1 279 ? 8.283 -0.382 4.313 1.00 91.31 279 GLU A O 1
ATOM 2133 N N . VAL A 1 280 ? 9.131 1.491 3.427 1.00 95.94 280 VAL A N 1
ATOM 2134 C CA . VAL A 1 280 ? 7.812 2.116 3.206 1.00 95.94 280 VAL A CA 1
ATOM 2135 C C . VAL A 1 280 ? 7.003 1.329 2.177 1.00 95.94 280 VAL A C 1
ATOM 2137 O O . VAL A 1 280 ? 5.817 1.055 2.381 1.00 95.94 280 VAL A O 1
ATOM 2140 N N . GLU A 1 281 ? 7.643 0.900 1.093 1.00 94.88 281 GLU A N 1
ATOM 2141 C CA . GLU A 1 281 ? 7.023 0.048 0.087 1.00 94.88 281 GLU A CA 1
ATOM 2142 C C . GLU A 1 281 ? 6.505 -1.271 0.693 1.00 94.88 281 GLU A C 1
ATOM 2144 O O . GLU A 1 281 ? 5.351 -1.639 0.444 1.00 94.88 281 GLU A O 1
ATOM 2149 N N . LYS A 1 282 ? 7.286 -1.952 1.545 1.00 91.50 282 LYS A N 1
ATOM 2150 C CA . LYS A 1 282 ? 6.850 -3.169 2.263 1.00 91.50 282 LYS A CA 1
ATOM 2151 C C . LYS A 1 282 ? 5.588 -2.922 3.094 1.00 91.50 282 LYS A C 1
ATOM 2153 O O . LYS A 1 282 ? 4.655 -3.729 3.045 1.00 91.50 282 LYS A O 1
ATOM 2158 N N . ALA A 1 283 ? 5.513 -1.792 3.799 1.00 94.50 283 ALA A N 1
ATOM 2159 C CA . ALA A 1 283 ? 4.317 -1.404 4.548 1.00 94.50 283 ALA A CA 1
ATOM 2160 C C . ALA A 1 283 ? 3.091 -1.258 3.630 1.00 94.50 283 ALA A C 1
ATOM 2162 O O . ALA A 1 283 ? 2.023 -1.817 3.908 1.00 94.50 283 ALA A O 1
ATOM 2163 N N . MET A 1 284 ? 3.252 -0.581 2.487 1.00 96.38 284 MET A N 1
ATOM 2164 C CA . MET A 1 284 ? 2.182 -0.423 1.495 1.00 96.38 284 MET A CA 1
ATOM 2165 C C . MET A 1 284 ? 1.741 -1.761 0.898 1.00 96.38 284 MET A C 1
ATOM 2167 O O . MET A 1 284 ? 0.553 -1.975 0.647 1.00 96.38 284 MET A O 1
ATOM 2171 N N . PHE A 1 285 ? 2.665 -2.703 0.716 1.00 91.38 285 PHE A N 1
ATOM 2172 C CA . PHE A 1 285 ? 2.340 -4.048 0.255 1.00 91.38 285 PHE A CA 1
ATOM 2173 C C . PHE A 1 285 ? 1.421 -4.814 1.204 1.00 91.38 285 PHE A C 1
ATOM 2175 O O . PHE A 1 285 ? 0.578 -5.593 0.737 1.00 91.38 285 PHE A O 1
ATOM 2182 N N . MET A 1 286 ? 1.564 -4.584 2.507 1.00 89.81 286 MET A N 1
ATOM 2183 C CA . MET A 1 286 ? 0.725 -5.195 3.531 1.00 89.81 286 MET A CA 1
ATOM 2184 C C . MET A 1 286 ? -0.607 -4.478 3.657 1.00 89.81 286 MET A C 1
ATOM 2186 O O . MET A 1 286 ? -1.652 -5.107 3.510 1.00 89.81 286 MET A O 1
ATOM 2190 N N . ILE A 1 287 ? -0.610 -3.161 3.828 1.00 93.31 287 ILE A N 1
ATOM 2191 C CA . ILE A 1 287 ? -1.856 -2.390 3.960 1.00 93.31 287 ILE A CA 1
ATOM 2192 C C . ILE A 1 287 ? -2.727 -2.553 2.708 1.00 93.31 287 ILE A C 1
ATOM 2194 O O . ILE A 1 287 ? -3.926 -2.819 2.787 1.00 93.31 287 ILE A O 1
ATOM 2198 N N . GLY A 1 288 ? -2.109 -2.487 1.533 1.00 92.62 288 GLY A N 1
ATOM 2199 C CA . GLY A 1 288 ? -2.771 -2.572 0.238 1.00 92.62 288 GLY A CA 1
ATOM 2200 C C . GLY A 1 288 ? -3.212 -3.971 -0.173 1.00 92.62 288 GLY A C 1
ATOM 2201 O O . GLY A 1 288 ? -3.837 -4.141 -1.224 1.00 92.62 288 GLY A O 1
ATOM 2202 N N . TYR A 1 289 ? -2.903 -4.997 0.624 1.00 88.69 289 TYR A N 1
ATOM 2203 C CA . TYR A 1 289 ? -3.398 -6.346 0.372 1.00 88.69 289 TYR A CA 1
ATOM 2204 C C . TYR A 1 289 ? -4.933 -6.378 0.403 1.00 88.69 289 TYR A C 1
ATOM 2206 O O . TYR A 1 289 ? -5.549 -7.007 -0.468 1.00 88.69 289 TYR A O 1
ATOM 2214 N N . ARG A 1 290 ? -5.527 -5.658 1.366 1.00 89.06 290 ARG A N 1
ATOM 2215 C CA . ARG A 1 290 ? -6.970 -5.471 1.538 1.00 89.06 290 ARG A CA 1
ATOM 2216 C C . ARG A 1 290 ? -7.243 -4.125 2.201 1.00 89.06 290 ARG A C 1
ATOM 2218 O O . ARG A 1 290 ? -6.738 -3.866 3.284 1.00 89.06 290 ARG A O 1
ATOM 2225 N N . THR A 1 291 ? -8.067 -3.292 1.572 1.00 89.69 291 THR A N 1
ATOM 2226 C CA . THR A 1 291 ? -8.354 -1.927 2.050 1.00 89.69 291 THR A CA 1
ATOM 2227 C C . THR A 1 291 ? -9.496 -1.856 3.057 1.00 89.69 291 THR A C 1
ATOM 2229 O O . THR A 1 291 ? -9.609 -0.882 3.793 1.00 89.69 291 THR A O 1
ATOM 2232 N N . GLU A 1 292 ? -10.344 -2.879 3.108 1.00 88.38 292 GLU A N 1
ATOM 2233 C CA . GLU A 1 292 ? -11.383 -2.982 4.129 1.00 88.38 292 GLU A CA 1
ATOM 2234 C C . GLU A 1 292 ? -10.770 -3.279 5.493 1.00 88.38 292 GLU A C 1
ATOM 2236 O O . GLU A 1 292 ? -10.081 -4.287 5.659 1.00 88.38 292 GLU A O 1
ATOM 2241 N N . TYR A 1 293 ? -11.076 -2.428 6.468 1.00 84.88 293 TYR A N 1
ATOM 2242 C CA . TYR A 1 293 ? -10.776 -2.713 7.859 1.00 84.88 293 TYR A CA 1
ATOM 2243 C C . TYR A 1 293 ? -11.702 -3.808 8.382 1.00 84.88 293 TYR A C 1
ATOM 2245 O O . TYR A 1 293 ? -12.924 -3.747 8.231 1.00 84.88 293 TYR A O 1
ATOM 2253 N N . SER A 1 294 ? -11.112 -4.813 9.011 1.00 82.62 294 SER A N 1
ATOM 2254 C CA . SER A 1 294 ? -11.824 -5.842 9.749 1.00 82.62 294 SER A CA 1
ATOM 2255 C C . SER A 1 294 ? -10.990 -6.182 10.977 1.00 82.62 294 SER A C 1
ATOM 2257 O O . SER A 1 294 ? -9.963 -6.849 10.824 1.00 82.62 294 SER A O 1
ATOM 2259 N N . PRO A 1 295 ? -11.421 -5.765 12.178 1.00 72.94 295 PRO A N 1
ATOM 2260 C CA . PRO A 1 295 ? -10.670 -6.027 13.393 1.00 72.94 295 PRO A CA 1
ATOM 2261 C C . PRO A 1 295 ? -10.580 -7.540 13.628 1.00 72.94 295 PRO A C 1
ATOM 2263 O O . PRO A 1 295 ? -11.489 -8.278 13.213 1.00 72.94 295 PRO A O 1
ATOM 2266 N N . PRO A 1 296 ? -9.534 -8.030 14.317 1.00 60.53 296 PRO A N 1
ATOM 2267 C CA . PRO A 1 296 ? -9.492 -9.407 14.766 1.00 60.53 296 PRO A CA 1
ATOM 2268 C C . PRO A 1 296 ? -10.714 -9.677 15.644 1.00 60.53 296 PRO A C 1
ATOM 2270 O O . PRO A 1 296 ? -10.781 -9.261 16.798 1.00 60.53 296 PRO A O 1
ATOM 2273 N N . LYS A 1 297 ? -11.710 -10.404 15.124 1.00 49.38 297 LYS A N 1
ATOM 2274 C CA . LYS A 1 297 ? -12.675 -11.059 16.014 1.00 49.38 297 LYS A CA 1
ATOM 2275 C C . LYS A 1 297 ? -11.848 -11.978 16.904 1.00 49.38 297 LYS A C 1
ATOM 2277 O O . LYS A 1 297 ? -11.061 -12.747 16.358 1.00 49.38 297 LYS A O 1
ATOM 2282 N N . ALA A 1 298 ? -12.015 -11.910 18.225 1.00 36.06 298 ALA A N 1
ATOM 2283 C CA . ALA A 1 298 ? -11.351 -12.808 19.167 1.00 36.06 298 ALA A CA 1
ATOM 2284 C C . ALA A 1 298 ? -11.682 -14.277 18.828 1.00 36.06 298 ALA A C 1
ATOM 2286 O O . ALA A 1 298 ? -12.660 -14.860 19.302 1.00 36.06 298 ALA A O 1
ATOM 2287 N N . GLU A 1 299 ? -10.900 -14.875 17.934 1.00 27.53 299 GLU A N 1
ATOM 2288 C CA . GLU A 1 299 ? -11.022 -16.262 17.538 1.00 27.53 299 GLU A CA 1
ATOM 2289 C C . GLU A 1 299 ? -10.212 -17.106 18.507 1.00 27.53 299 GLU A C 1
ATOM 2291 O O . GLU A 1 299 ? -8.989 -17.172 18.482 1.00 27.53 299 GLU A O 1
ATOM 2296 N N . LYS A 1 300 ? -10.971 -17.765 19.375 1.00 28.62 300 LYS A N 1
ATOM 2297 C CA . LYS A 1 300 ? -10.564 -18.865 20.236 1.00 28.62 300 LYS A CA 1
ATOM 2298 C C . LYS A 1 300 ? -9.697 -19.887 19.493 1.00 28.62 300 LYS A C 1
ATOM 2300 O O . LYS A 1 300 ? -10.217 -20.650 18.677 1.00 28.62 300 LYS A O 1
ATOM 2305 N N . THR A 1 301 ? -8.443 -20.034 19.905 1.00 23.30 301 THR A N 1
ATOM 2306 C CA . THR A 1 301 ? -7.763 -21.330 19.877 1.00 23.30 301 THR A CA 1
ATOM 2307 C C . THR A 1 301 ? -7.742 -21.927 21.273 1.00 23.30 301 THR A C 1
ATOM 2309 O O . THR A 1 301 ? -6.995 -21.548 22.167 1.00 23.30 301 THR A O 1
ATOM 2312 N N . SER A 1 302 ? -8.608 -22.921 21.452 1.00 30.95 302 SER A N 1
ATOM 2313 C CA . SER A 1 302 ? -8.414 -23.964 22.443 1.00 30.95 302 SER A CA 1
ATOM 2314 C C . SER A 1 302 ? -7.103 -24.697 22.144 1.00 30.95 302 SER A C 1
ATOM 2316 O O . SER A 1 302 ? -7.006 -25.342 21.099 1.00 30.95 302 SER A O 1
ATOM 2318 N N . ARG A 1 303 ? -6.138 -24.638 23.062 1.00 29.16 303 ARG A N 1
ATOM 2319 C CA . ARG A 1 303 ? -5.461 -25.787 23.697 1.00 29.16 303 ARG A CA 1
ATOM 2320 C C . ARG A 1 303 ? -4.093 -25.362 24.239 1.00 29.16 303 ARG A C 1
ATOM 2322 O O . ARG A 1 303 ? -3.238 -24.909 23.495 1.00 29.16 303 ARG A O 1
ATOM 2329 N N . GLN A 1 304 ? -3.938 -25.649 25.532 1.00 31.97 304 GLN A N 1
ATOM 2330 C CA . GLN A 1 304 ? -2.695 -25.829 26.284 1.00 31.97 304 GLN A CA 1
ATOM 2331 C C . GLN A 1 304 ? -1.880 -24.570 26.618 1.00 31.97 304 GLN A C 1
ATOM 2333 O O . GLN A 1 304 ? -0.924 -24.205 25.951 1.00 31.97 304 GLN A O 1
ATOM 2338 N N . GLY A 1 305 ? -2.244 -23.993 27.768 1.00 33.44 305 GLY A N 1
ATOM 2339 C CA . GLY A 1 305 ? -1.333 -23.909 28.910 1.00 33.44 305 GLY A CA 1
ATOM 2340 C C . GLY A 1 305 ? -0.110 -23.012 28.762 1.00 33.44 305 GLY A C 1
ATOM 2341 O O . GLY A 1 305 ? 1.001 -23.520 28.671 1.00 33.44 305 GLY A O 1
ATOM 2342 N N . ARG A 1 306 ? -0.316 -21.697 28.874 1.00 25.77 306 ARG A N 1
ATOM 2343 C CA . ARG A 1 306 ? 0.526 -20.788 29.675 1.00 25.77 306 ARG A CA 1
ATOM 2344 C C . ARG A 1 306 ? -0.257 -19.505 29.991 1.00 25.77 306 ARG A C 1
ATOM 2346 O O . ARG A 1 306 ? -1.143 -19.155 29.210 1.00 25.77 306 ARG A O 1
ATOM 2353 N N . PRO A 1 307 ? 0.002 -18.850 31.134 1.00 25.44 307 PRO A N 1
ATOM 2354 C CA . PRO A 1 307 ? -0.801 -17.725 31.588 1.00 25.44 307 PRO A CA 1
ATOM 2355 C C . PRO A 1 307 ? -0.509 -16.478 30.748 1.00 25.44 307 PRO A C 1
ATOM 2357 O O . PRO A 1 307 ? 0.648 -16.137 30.514 1.00 25.44 307 PRO A O 1
ATOM 2360 N N . MET A 1 308 ? -1.578 -15.821 30.299 1.00 23.89 308 MET A N 1
ATOM 2361 C CA . MET A 1 308 ? -1.569 -14.436 29.820 1.00 23.89 308 MET A CA 1
ATOM 2362 C C . MET A 1 308 ? -1.618 -13.488 31.032 1.00 23.89 308 MET A C 1
ATOM 2364 O O . MET A 1 308 ? -2.277 -13.847 32.012 1.00 23.89 308 MET A O 1
ATOM 2368 N N . PRO A 1 309 ? -0.968 -12.308 30.988 1.00 29.48 309 PRO A N 1
ATOM 2369 C CA . PRO A 1 309 ? -1.007 -11.354 32.089 1.00 29.48 309 PRO A CA 1
ATOM 2370 C C . PRO A 1 309 ? -2.392 -10.714 32.266 1.00 29.48 309 PRO A C 1
ATOM 2372 O O . PRO A 1 309 ? -3.208 -10.663 31.345 1.00 29.48 309 PRO A O 1
ATOM 2375 N N . GLU A 1 310 ? -2.620 -10.274 33.500 1.00 31.50 310 GLU A N 1
ATOM 2376 C CA . GLU A 1 310 ? -3.864 -9.823 34.123 1.00 31.50 310 GLU A CA 1
ATOM 2377 C C . GLU A 1 310 ? -4.562 -8.601 33.499 1.00 31.50 310 GLU A C 1
ATOM 2379 O O . GLU A 1 310 ? -3.936 -7.632 33.081 1.00 31.50 310 GLU A O 1
ATOM 2384 N N . ASN A 1 311 ? -5.901 -8.681 33.534 1.00 37.66 311 ASN A N 1
ATOM 2385 C CA . ASN A 1 311 ? -6.924 -7.629 33.616 1.00 37.66 311 ASN A CA 1
ATOM 2386 C C . ASN A 1 311 ? -6.499 -6.175 33.337 1.00 37.66 311 ASN A C 1
ATOM 2388 O O . ASN A 1 311 ? -6.111 -5.433 34.235 1.00 37.66 311 ASN A O 1
ATOM 2392 N N . SER A 1 312 ? -6.766 -5.724 32.114 1.00 42.59 312 SER A N 1
ATOM 2393 C CA . SER A 1 312 ? -6.803 -4.308 31.736 1.00 42.59 312 SER A CA 1
ATOM 2394 C C . SER A 1 312 ? -8.222 -3.746 31.940 1.00 42.59 312 SER A C 1
ATOM 2396 O O . SER A 1 312 ? -8.971 -3.591 30.983 1.00 42.59 312 SER A O 1
ATOM 2398 N N . GLN A 1 313 ? -8.628 -3.512 33.191 1.00 46.91 313 GLN A N 1
ATOM 2399 C CA . GLN A 1 313 ? -9.712 -2.566 33.505 1.00 46.91 313 GLN A CA 1
ATOM 2400 C C . GLN A 1 313 ? -9.064 -1.315 34.093 1.00 46.91 313 GLN A C 1
ATOM 2402 O O . GLN A 1 313 ? -8.180 -1.448 34.944 1.00 46.91 313 GLN A O 1
ATOM 2407 N N . CYS A 1 314 ? -9.493 -0.121 33.680 1.00 52.19 314 CYS A N 1
ATOM 2408 C CA . CYS A 1 314 ? -9.032 1.131 34.278 1.00 52.19 314 CYS A CA 1
ATOM 2409 C C . CYS A 1 314 ? -9.216 1.095 35.817 1.00 52.19 314 CYS A C 1
ATOM 2411 O O . CYS A 1 314 ? -10.351 0.924 36.285 1.00 52.19 314 CYS A O 1
ATOM 2413 N N . PRO A 1 315 ? -8.143 1.242 36.628 1.00 73.00 315 PRO A N 1
ATOM 2414 C CA . PRO A 1 315 ? -8.232 1.152 38.089 1.00 73.00 315 PRO A CA 1
ATOM 2415 C C . PRO A 1 315 ? -9.253 2.118 38.708 1.00 73.00 315 PRO A C 1
ATOM 2417 O O . PRO A 1 315 ? -9.905 1.780 39.696 1.00 73.00 315 PRO A O 1
ATOM 2420 N N . GLU A 1 316 ? -9.440 3.286 38.092 1.00 80.19 316 GLU A N 1
ATOM 2421 C CA . GLU A 1 316 ? -10.350 4.341 38.551 1.00 80.19 316 GLU A CA 1
ATOM 2422 C C . GLU A 1 316 ? -11.825 3.933 38.426 1.00 80.19 316 GLU A C 1
ATOM 2424 O O . GLU A 1 316 ? -12.572 3.996 39.405 1.00 80.19 316 GLU A O 1
ATOM 2429 N N . ALA A 1 317 ? -12.239 3.417 37.264 1.00 83.12 317 ALA A N 1
ATOM 2430 C CA . ALA A 1 317 ? -13.615 2.966 37.038 1.00 83.12 317 ALA A CA 1
ATOM 2431 C C . ALA A 1 317 ? -13.985 1.784 37.948 1.00 83.12 317 ALA A C 1
ATOM 2433 O O . ALA A 1 317 ? -15.115 1.687 38.439 1.00 83.12 317 ALA A O 1
ATOM 2434 N N . ARG A 1 318 ? -13.023 0.891 38.221 1.00 85.94 318 ARG A N 1
ATOM 2435 C CA . ARG A 1 318 ? -13.225 -0.225 39.152 1.00 85.94 318 ARG A CA 1
ATOM 2436 C C . ARG A 1 318 ? -13.361 0.259 40.596 1.00 85.94 318 ARG A C 1
ATOM 2438 O O . ARG A 1 318 ? -14.243 -0.234 41.297 1.00 85.94 318 ARG A O 1
ATOM 2445 N N . ALA A 1 319 ? -12.556 1.230 41.029 1.00 87.06 319 ALA A N 1
ATOM 2446 C CA . ALA A 1 319 ? -12.673 1.828 42.361 1.00 87.06 319 ALA A CA 1
ATOM 2447 C C . ALA A 1 319 ? -14.015 2.561 42.547 1.00 87.06 319 ALA A C 1
ATOM 2449 O O . ALA A 1 319 ? -14.694 2.373 43.560 1.00 87.06 319 ALA A O 1
ATOM 2450 N N . GLN A 1 320 ? -14.456 3.325 41.543 1.00 91.19 320 GLN A N 1
ATOM 2451 C CA . GLN A 1 320 ? -15.760 3.995 41.560 1.00 91.19 320 GLN A CA 1
ATOM 2452 C C . GLN A 1 320 ? -16.913 2.985 41.615 1.00 91.19 320 GLN A C 1
ATOM 2454 O O . GLN A 1 320 ? -17.817 3.113 42.443 1.00 91.19 320 GLN A O 1
ATOM 2459 N N . ALA A 1 321 ? -16.851 1.921 40.809 1.00 92.75 321 ALA A N 1
ATOM 2460 C CA . ALA A 1 321 ? -17.832 0.845 40.863 1.00 92.75 321 ALA A CA 1
ATOM 2461 C C . ALA A 1 321 ? -17.866 0.150 42.232 1.00 92.75 321 ALA A C 1
ATOM 2463 O O . ALA A 1 321 ? -18.946 -0.155 42.732 1.00 92.75 321 ALA A O 1
ATOM 2464 N N . GLN A 1 322 ? -16.712 -0.093 42.861 1.00 93.12 322 GLN A N 1
ATOM 2465 C CA . GLN A 1 322 ? -16.651 -0.670 44.209 1.00 93.12 322 GLN A CA 1
ATOM 2466 C C . GLN A 1 322 ? -17.373 0.207 45.230 1.00 93.12 322 GLN A C 1
ATOM 2468 O O . GLN A 1 322 ? -18.154 -0.327 46.020 1.00 93.12 322 GLN A O 1
ATOM 2473 N N . LYS A 1 323 ? -17.165 1.529 45.173 1.00 92.75 323 LYS A N 1
ATOM 2474 C CA . LYS A 1 323 ? -17.833 2.499 46.048 1.00 92.75 323 LYS A CA 1
ATOM 2475 C C . LYS A 1 323 ? -19.352 2.474 45.857 1.00 92.75 323 LYS A C 1
ATOM 2477 O O . LYS A 1 323 ? -20.076 2.242 46.822 1.00 92.75 323 LYS A O 1
ATOM 2482 N N . ILE A 1 324 ? -19.829 2.595 44.616 1.00 92.62 324 ILE A N 1
ATOM 2483 C CA . ILE A 1 324 ? -21.270 2.573 44.314 1.00 92.62 324 ILE A CA 1
ATOM 2484 C C . ILE A 1 324 ? -21.887 1.251 44.771 1.00 92.62 324 ILE A C 1
ATOM 2486 O O . ILE A 1 324 ? -22.877 1.248 45.499 1.00 92.62 324 ILE A O 1
ATOM 2490 N N . ILE A 1 325 ? -21.280 0.113 44.406 1.00 92.88 325 ILE A N 1
ATOM 2491 C CA . ILE A 1 325 ? -21.783 -1.199 44.823 1.00 92.88 325 ILE A CA 1
ATOM 2492 C C . ILE A 1 325 ? -21.771 -1.326 46.343 1.00 92.88 325 ILE A C 1
ATOM 2494 O O . ILE A 1 325 ? -22.709 -1.898 46.877 1.00 92.88 325 ILE A O 1
ATOM 2498 N N . GLN A 1 326 ? -20.776 -0.795 47.056 1.00 91.12 326 GLN A N 1
ATOM 2499 C CA . GLN A 1 326 ? -20.757 -0.792 48.521 1.00 91.12 326 GLN A CA 1
ATOM 2500 C C . GLN A 1 326 ? -21.916 -0.019 49.141 1.00 91.12 326 GLN A C 1
ATOM 2502 O O . GLN A 1 326 ? -22.504 -0.510 50.103 1.00 91.12 326 GLN A O 1
ATOM 2507 N N . GLU A 1 327 ? -22.266 1.132 48.581 1.00 90.62 327 GLU A N 1
ATOM 2508 C CA . GLU A 1 327 ? -23.376 1.960 49.053 1.00 90.62 327 GLU A CA 1
ATOM 2509 C C . GLU A 1 327 ? -24.737 1.303 48.790 1.00 90.62 327 GLU A C 1
ATOM 2511 O O . GLU A 1 327 ? -25.629 1.347 49.642 1.00 90.62 327 GLU A O 1
ATOM 2516 N N . VAL A 1 328 ? -24.904 0.650 47.634 1.00 89.69 328 VAL A N 1
ATOM 2517 C CA . VAL A 1 328 ? -26.170 -0.013 47.285 1.00 89.69 328 VAL A CA 1
ATOM 2518 C C . VAL A 1 328 ? -26.266 -1.460 47.770 1.00 89.69 328 VAL A C 1
ATOM 2520 O O . VAL A 1 328 ? -27.367 -2.002 47.788 1.00 89.69 328 VAL A O 1
ATOM 2523 N N . TRP A 1 329 ? -25.173 -2.095 48.209 1.00 88.56 329 TRP A N 1
ATOM 2524 C CA . TRP A 1 329 ? -25.163 -3.508 48.624 1.00 88.56 329 TRP A CA 1
ATOM 2525 C C . TRP A 1 329 ? -26.209 -3.846 49.699 1.00 88.56 329 TRP A C 1
ATOM 2527 O O . TRP A 1 329 ? -26.914 -4.840 49.528 1.00 88.56 329 TRP A O 1
ATOM 2537 N N . PRO A 1 330 ? -26.410 -3.028 50.757 1.00 84.38 330 PRO A N 1
ATOM 2538 C CA . PRO A 1 330 ? -27.462 -3.287 51.742 1.00 84.38 330 PRO A CA 1
ATOM 2539 C C . PRO A 1 330 ? -28.878 -3.209 51.149 1.00 84.38 330 PRO A C 1
ATOM 2541 O O . PRO A 1 330 ? -29.792 -3.854 51.655 1.00 84.38 330 PRO A O 1
ATOM 2544 N N . LYS A 1 331 ? -29.059 -2.435 50.067 1.00 80.94 331 LYS A N 1
ATOM 2545 C CA . LYS A 1 331 ? -30.327 -2.277 49.330 1.00 80.94 331 LYS A CA 1
ATOM 2546 C C . LYS A 1 331 ? -30.538 -3.356 48.266 1.00 80.94 331 LYS A C 1
ATOM 2548 O O . LYS A 1 331 ? -31.666 -3.569 47.843 1.00 80.94 331 LYS A O 1
ATOM 2553 N N . ILE A 1 332 ? -29.480 -4.066 47.862 1.00 77.94 332 ILE A N 1
ATOM 2554 C CA . ILE A 1 332 ? -29.526 -5.228 46.952 1.00 77.94 332 ILE A CA 1
ATOM 2555 C C . ILE A 1 332 ? -30.181 -6.463 47.635 1.00 77.94 332 ILE A C 1
ATOM 2557 O O . ILE A 1 332 ? -30.218 -7.566 47.091 1.00 77.94 332 ILE A O 1
ATOM 2561 N N . ALA A 1 333 ? -30.774 -6.293 48.819 1.00 62.03 333 ALA A N 1
ATOM 2562 C CA . ALA A 1 333 ? -31.401 -7.351 49.592 1.00 62.03 333 ALA A CA 1
ATOM 2563 C C . ALA A 1 333 ? -32.784 -7.772 49.055 1.00 62.03 333 ALA A C 1
ATOM 2565 O O . ALA A 1 333 ? -33.681 -6.956 48.886 1.00 62.03 333 ALA A O 1
ATOM 2566 N N . GLN A 1 334 ? -32.915 -9.087 48.863 1.00 64.81 334 GLN A N 1
ATOM 2567 C CA . GLN A 1 334 ? -34.125 -9.915 48.798 1.00 64.81 334 GLN A CA 1
ATOM 2568 C C . GLN A 1 334 ? -35.372 -9.325 48.122 1.00 64.81 334 GLN A C 1
ATOM 2570 O O . GLN A 1 334 ? -36.109 -8.525 48.687 1.00 64.81 334 GLN A O 1
ATOM 2575 N N . GLY A 1 335 ? -35.686 -9.840 46.934 1.00 70.75 335 GLY A N 1
ATOM 2576 C CA . GLY A 1 335 ? -36.882 -9.445 46.197 1.00 70.75 335 GLY A CA 1
ATOM 2577 C C . GLY A 1 335 ? -37.180 -10.353 45.012 1.00 70.75 335 GLY A C 1
ATOM 2578 O O . GLY A 1 335 ? -36.384 -11.229 44.651 1.00 70.75 335 GLY A O 1
ATOM 2579 N N . GLU A 1 336 ? -38.347 -10.142 44.409 1.00 82.81 336 GLU A N 1
ATOM 2580 C CA . GLU A 1 336 ? -38.723 -10.760 43.140 1.00 82.81 336 GLU A CA 1
ATOM 2581 C C . GLU A 1 336 ? -38.322 -9.851 41.980 1.00 82.81 336 GLU A C 1
ATOM 2583 O O . GLU A 1 336 ? -38.774 -8.713 41.869 1.00 82.81 336 GLU A O 1
ATOM 2588 N N . TYR A 1 337 ? -37.490 -10.375 41.086 1.00 86.38 337 TYR A N 1
ATOM 2589 C CA . TYR A 1 337 ? -36.980 -9.650 39.928 1.00 86.38 337 TYR A CA 1
ATOM 2590 C C . TYR A 1 337 ? -37.367 -10.360 38.633 1.00 86.38 337 TYR A C 1
ATOM 2592 O O . TYR A 1 337 ? -37.646 -11.563 38.600 1.00 86.38 337 TYR A O 1
ATOM 2600 N N . ARG A 1 338 ? -37.343 -9.615 37.525 1.00 83.38 338 ARG A N 1
ATOM 2601 C CA . ARG A 1 338 ? -37.511 -10.150 36.169 1.00 83.38 338 ARG A CA 1
ATOM 2602 C C . ARG A 1 338 ? -36.275 -9.875 35.335 1.00 83.38 338 ARG A C 1
ATOM 2604 O O . ARG A 1 338 ? -35.680 -8.814 35.433 1.00 83.38 338 ARG A O 1
ATOM 2611 N N . THR A 1 339 ? -35.890 -10.820 34.479 1.00 77.69 339 THR A N 1
ATOM 2612 C CA . THR A 1 339 ? -34.794 -10.612 33.507 1.00 77.69 339 THR A CA 1
ATOM 2613 C C . THR A 1 339 ? -35.063 -9.386 32.617 1.00 77.69 339 THR A C 1
ATOM 2615 O O . THR A 1 339 ? -36.238 -9.129 32.368 1.00 77.69 339 THR A O 1
ATOM 2618 N N . PRO A 1 340 ? -34.055 -8.721 32.010 1.00 73.25 340 PRO A N 1
ATOM 2619 C CA . PRO A 1 340 ? -34.266 -7.498 31.215 1.00 73.25 340 PRO A CA 1
ATOM 2620 C C . PRO A 1 340 ? -35.285 -7.637 30.071 1.00 73.25 340 PRO A C 1
ATOM 2622 O O . PRO A 1 340 ? -36.016 -6.711 29.756 1.00 73.25 340 PRO A O 1
ATOM 2625 N N . ALA A 1 341 ? -35.400 -8.830 29.478 1.00 68.75 341 ALA A N 1
ATOM 2626 C CA . ALA A 1 341 ? -36.403 -9.126 28.450 1.00 68.75 341 ALA A CA 1
ATOM 2627 C C . ALA A 1 341 ? -37.820 -9.407 29.009 1.00 68.75 341 ALA A C 1
ATOM 2629 O O . ALA A 1 341 ? -38.692 -9.836 28.260 1.00 68.75 341 ALA A O 1
ATOM 2630 N N . GLN A 1 342 ? -38.026 -9.274 30.322 1.00 73.12 342 GLN A N 1
ATOM 2631 C CA . GLN A 1 342 ? -39.256 -9.542 31.086 1.00 73.12 342 GLN A CA 1
ATOM 2632 C C . GLN A 1 342 ? -39.807 -10.985 31.014 1.00 73.12 342 GLN A C 1
ATOM 2634 O O . GLN A 1 342 ? -40.904 -11.262 31.498 1.00 73.12 342 GLN A O 1
ATOM 2639 N N . LYS A 1 343 ? -39.033 -11.936 30.464 1.00 71.88 343 LYS A N 1
ATOM 2640 C CA . LYS A 1 343 ? -39.482 -13.314 30.166 1.00 71.88 343 LYS A CA 1
ATOM 2641 C C . LYS A 1 343 ? -39.411 -14.310 31.326 1.00 71.88 343 LYS A C 1
ATOM 2643 O O . LYS A 1 343 ? -40.034 -15.362 31.239 1.00 71.88 343 LYS A O 1
ATOM 2648 N N . ARG A 1 344 ? -38.590 -14.059 32.348 1.00 78.81 344 ARG A N 1
ATOM 2649 C CA . ARG A 1 344 ? -38.380 -14.979 33.481 1.00 78.81 344 ARG A CA 1
ATOM 2650 C C . ARG A 1 344 ? -38.326 -14.209 34.793 1.00 78.81 344 ARG A C 1
ATOM 2652 O O . ARG A 1 344 ? -37.669 -13.168 34.838 1.00 78.81 344 ARG A O 1
ATOM 2659 N N . GLN A 1 345 ? -38.977 -14.747 35.821 1.00 87.12 345 GLN A N 1
ATOM 2660 C CA . GLN A 1 345 ? -38.891 -14.283 37.207 1.00 87.12 345 GLN A CA 1
ATOM 2661 C C . GLN A 1 345 ? -37.825 -15.067 37.979 1.00 87.12 345 GLN A C 1
ATOM 2663 O O . GLN A 1 345 ? -37.544 -16.224 37.654 1.00 87.12 345 GLN A O 1
ATOM 2668 N N . PHE A 1 346 ? -37.226 -14.429 38.978 1.00 89.50 346 PHE A N 1
ATOM 2669 C CA . PHE A 1 346 ? -36.314 -15.058 39.929 1.00 89.50 346 PHE A CA 1
ATOM 2670 C C . PHE A 1 346 ? -36.386 -14.354 41.284 1.00 89.50 346 PHE A C 1
ATOM 2672 O O . PHE A 1 346 ? -36.672 -13.156 41.351 1.00 89.50 346 PHE A O 1
ATOM 2679 N N . LYS A 1 347 ? -36.117 -15.101 42.356 1.00 88.94 347 LYS A N 1
ATOM 2680 C CA . LYS A 1 347 ? -35.977 -14.559 43.714 1.00 88.94 347 LYS A CA 1
ATOM 2681 C C . LYS A 1 347 ? -34.505 -14.385 44.026 1.00 88.94 347 LYS A C 1
ATOM 2683 O O . LYS A 1 347 ? -33.742 -15.328 43.844 1.00 88.94 347 LYS A O 1
ATOM 2688 N N . LEU A 1 348 ? -34.100 -13.208 44.482 1.00 89.25 348 LEU A N 1
ATOM 2689 C CA . LEU A 1 348 ? -32.737 -13.004 44.967 1.00 89.25 348 LEU A CA 1
ATOM 2690 C C . LEU A 1 348 ? -32.699 -13.272 46.473 1.00 89.25 348 LEU A C 1
ATOM 2692 O O . LEU A 1 348 ? -33.534 -12.746 47.200 1.00 89.25 348 LEU A O 1
ATOM 2696 N N . VAL A 1 349 ? -31.758 -14.085 46.944 1.00 86.94 349 VAL A N 1
ATOM 2697 C CA . VAL A 1 349 ? -31.561 -14.375 48.372 1.00 86.94 349 VAL A CA 1
ATOM 2698 C C . VAL A 1 349 ? -30.110 -14.091 48.739 1.00 86.94 349 VAL A C 1
ATOM 2700 O O . VAL A 1 349 ? -29.199 -14.430 47.989 1.00 86.94 349 VAL A O 1
ATOM 2703 N N . THR A 1 350 ? -29.873 -13.447 49.879 1.00 85.31 350 THR A N 1
ATOM 2704 C CA . THR A 1 350 ? -28.510 -13.214 50.377 1.00 85.31 350 THR A CA 1
ATOM 2705 C C . THR A 1 350 ? -27.901 -14.534 50.831 1.00 85.31 350 THR A C 1
ATOM 2707 O O . THR A 1 350 ? -28.509 -15.234 51.639 1.00 85.31 350 THR A O 1
ATOM 2710 N N . ARG A 1 351 ? -26.709 -14.870 50.328 1.00 82.62 351 ARG A N 1
ATOM 2711 C CA . ARG A 1 351 ? -25.988 -16.088 50.721 1.00 82.62 351 ARG A CA 1
ATOM 2712 C C . ARG A 1 351 ? -24.959 -15.793 51.808 1.00 82.62 351 ARG A C 1
ATOM 2714 O O . ARG A 1 351 ? -24.901 -16.504 52.805 1.00 82.62 351 ARG A O 1
ATOM 2721 N N . ASP A 1 352 ? -24.175 -14.737 51.619 1.00 84.25 352 ASP A N 1
ATOM 2722 C CA . ASP A 1 352 ? -23.182 -14.245 52.575 1.00 84.25 352 ASP A CA 1
ATOM 2723 C C . ASP A 1 352 ? -22.919 -12.740 52.353 1.00 84.25 352 ASP A C 1
ATOM 2725 O O . ASP A 1 352 ? -23.592 -12.089 51.552 1.00 84.25 352 ASP A O 1
ATOM 2729 N N . ALA A 1 353 ? -21.942 -12.169 53.064 1.00 82.06 353 ALA A N 1
ATOM 2730 C CA . ALA A 1 353 ? -21.617 -10.743 52.985 1.00 82.06 353 ALA A CA 1
ATOM 2731 C C . ALA A 1 353 ? -21.186 -10.269 51.579 1.00 82.06 353 ALA A C 1
ATOM 2733 O O . ALA A 1 353 ? -21.321 -9.085 51.268 1.00 82.06 353 ALA A O 1
ATOM 2734 N N . ASN A 1 354 ? -20.688 -11.167 50.727 1.00 84.94 354 ASN A N 1
ATOM 2735 C CA . ASN A 1 354 ? -20.109 -10.869 49.417 1.00 84.94 354 ASN A CA 1
ATOM 2736 C C . ASN A 1 354 ? -20.779 -11.631 48.265 1.00 84.94 354 ASN A C 1
ATOM 2738 O O . ASN A 1 354 ? -20.292 -11.571 47.131 1.00 84.94 354 ASN A O 1
ATOM 2742 N N . SER A 1 355 ? -21.882 -12.339 48.505 1.00 87.62 355 SER A N 1
ATOM 2743 C CA . SER A 1 355 ? -22.585 -13.061 47.453 1.00 87.62 355 SER A CA 1
ATOM 2744 C C . SER A 1 355 ? -24.091 -13.163 47.683 1.00 87.62 355 SER A C 1
ATOM 2746 O O . SER A 1 355 ? -24.602 -13.220 48.804 1.00 87.62 355 SER A O 1
ATOM 2748 N N . VAL A 1 356 ? -24.809 -13.195 46.567 1.00 90.56 356 VAL A N 1
ATOM 2749 C CA . VAL A 1 356 ? -26.254 -13.409 46.498 1.00 90.56 356 VAL A CA 1
ATOM 2750 C C . VAL A 1 356 ? -26.541 -14.619 45.621 1.00 90.56 356 VAL A C 1
ATOM 2752 O O . VAL A 1 356 ? -25.725 -15.012 44.786 1.00 90.56 356 VAL A O 1
ATOM 2755 N N . GLU A 1 357 ? -27.713 -15.209 45.784 1.00 90.00 357 GLU A N 1
ATOM 2756 C CA . GLU A 1 357 ? -28.164 -16.360 45.021 1.00 90.00 357 GLU A CA 1
ATOM 2757 C C . GLU A 1 357 ? -29.478 -16.039 44.308 1.00 90.00 357 GLU A C 1
ATOM 2759 O O . GLU A 1 357 ? -30.470 -15.648 44.924 1.00 90.00 357 GLU A O 1
ATOM 2764 N N . ALA A 1 358 ? -29.477 -16.170 42.982 1.00 90.25 358 ALA A N 1
ATOM 2765 C CA . ALA A 1 358 ? -30.673 -16.047 42.162 1.00 90.25 358 ALA A CA 1
ATOM 2766 C C . ALA A 1 358 ? -31.365 -17.414 42.078 1.00 90.25 358 ALA A C 1
ATOM 2768 O O . ALA A 1 358 ? -30.878 -18.324 41.405 1.00 90.25 358 ALA A O 1
ATOM 2769 N N . ASN A 1 359 ? -32.500 -17.545 42.758 1.00 88.56 359 ASN A N 1
ATOM 2770 C CA . ASN A 1 359 ? -33.304 -18.758 42.838 1.00 88.56 359 ASN A CA 1
ATOM 2771 C C . ASN A 1 359 ? -34.404 -18.781 41.772 1.00 88.56 359 ASN A C 1
ATOM 2773 O O . ASN A 1 359 ? -35.157 -17.818 41.586 1.00 88.56 359 ASN A O 1
ATOM 2777 N N . PHE A 1 360 ? -34.509 -19.925 41.103 1.00 85.81 360 PHE A N 1
ATOM 2778 C CA . PHE A 1 360 ? -35.523 -20.275 40.112 1.00 85.81 360 PHE A CA 1
ATOM 2779 C C . PHE A 1 360 ? -36.289 -21.515 40.595 1.00 85.81 360 PHE A C 1
ATOM 2781 O O . PHE A 1 360 ? -35.821 -22.221 41.482 1.00 85.81 360 PHE A O 1
ATOM 2788 N N . GLU A 1 361 ? -37.418 -21.850 39.964 1.00 78.12 361 GLU A N 1
ATOM 2789 C CA . GLU A 1 361 ? -38.241 -23.011 40.360 1.00 78.12 361 GLU A CA 1
ATOM 2790 C C . GLU A 1 361 ? -37.472 -24.344 40.440 1.00 78.12 361 GLU A C 1
ATOM 2792 O O . GLU A 1 361 ? -37.836 -25.213 41.225 1.00 78.12 361 GLU A O 1
ATOM 2797 N N . LYS A 1 362 ? -36.428 -24.531 39.615 1.00 79.94 362 LYS A N 1
ATOM 2798 C CA . LYS A 1 362 ? -35.691 -25.806 39.483 1.00 79.94 362 LYS A CA 1
ATOM 2799 C C . LYS A 1 362 ? -34.167 -25.675 39.557 1.00 79.94 362 LYS A C 1
ATOM 2801 O O . LYS A 1 362 ? -33.456 -26.639 39.289 1.00 79.94 362 LYS A O 1
ATOM 2806 N N . SER A 1 363 ? -33.645 -24.485 39.835 1.00 84.69 363 SER A N 1
ATOM 2807 C CA . SER A 1 363 ? -32.200 -24.231 39.848 1.00 84.69 363 SER A CA 1
ATOM 2808 C C . SER A 1 363 ? -31.885 -22.983 40.657 1.00 84.69 363 SER A C 1
ATOM 2810 O O . SER A 1 363 ? -32.753 -22.131 40.820 1.00 84.69 363 SER A O 1
ATOM 2812 N N . SER A 1 364 ? -30.633 -22.819 41.065 1.00 88.25 364 SER A N 1
ATOM 2813 C CA . SER A 1 364 ? -30.129 -21.579 41.649 1.00 88.25 364 SER A CA 1
ATOM 2814 C C . SER A 1 364 ? -28.834 -21.142 40.967 1.00 88.25 364 SER A C 1
ATOM 2816 O O . SER A 1 364 ? -28.180 -21.925 40.268 1.00 88.25 364 SER A O 1
ATOM 2818 N N . LEU A 1 365 ? -28.489 -19.863 41.107 1.00 88.75 365 LEU A N 1
ATOM 2819 C CA . LEU A 1 365 ? -27.259 -19.301 40.570 1.00 88.75 365 LEU A CA 1
ATOM 2820 C C . LEU A 1 365 ? -26.585 -18.365 41.581 1.00 88.75 365 LEU A C 1
ATOM 2822 O O . LEU A 1 365 ? -27.121 -17.283 41.827 1.00 88.75 365 LEU A O 1
ATOM 2826 N N . PRO A 1 366 ? -25.393 -18.707 42.101 1.00 89.44 366 PRO A N 1
ATOM 2827 C CA . PRO A 1 366 ? -24.624 -17.791 42.931 1.00 89.44 366 PRO A CA 1
ATOM 2828 C C . PRO A 1 366 ? -24.010 -16.667 42.085 1.00 89.44 366 PRO A C 1
ATOM 2830 O O . PRO A 1 366 ? -23.491 -16.900 40.988 1.00 89.44 366 PRO A O 1
ATOM 2833 N N . ILE A 1 367 ? -24.052 -15.443 42.605 1.00 91.12 367 ILE A N 1
ATOM 2834 C CA . ILE A 1 367 ? -23.511 -14.234 41.984 1.00 91.12 367 ILE A CA 1
ATOM 2835 C C . ILE A 1 367 ? -22.705 -13.481 43.044 1.00 91.12 367 ILE A C 1
ATOM 2837 O O . ILE A 1 367 ? -23.233 -13.084 44.082 1.00 91.12 367 ILE A O 1
ATOM 2841 N N . SER A 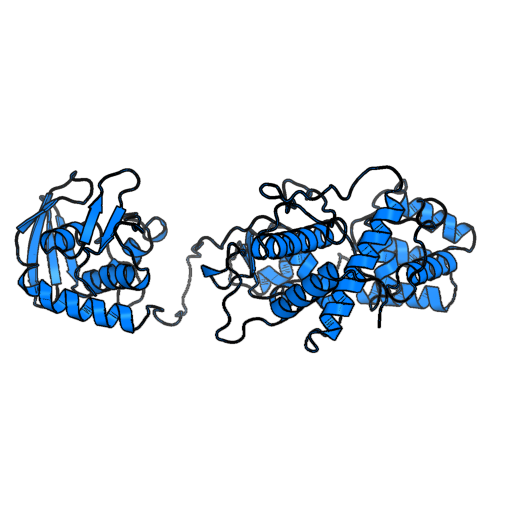1 368 ? -21.413 -13.288 42.785 1.00 91.00 368 SER A N 1
ATOM 2842 C CA . SER A 1 368 ? -20.530 -12.550 43.690 1.00 91.00 368 SER A CA 1
ATOM 2843 C C . SER A 1 368 ? -20.743 -11.044 43.577 1.00 91.00 368 SER A C 1
ATOM 2845 O O . SER A 1 368 ? -21.088 -10.532 42.512 1.00 91.00 368 SER A O 1
ATOM 2847 N N . ARG A 1 369 ? -20.436 -10.311 44.644 1.00 90.50 369 ARG A N 1
ATOM 2848 C CA . ARG A 1 369 ? -20.356 -8.846 44.650 1.00 90.50 369 ARG A CA 1
ATOM 2849 C C . ARG A 1 369 ? -19.411 -8.309 43.579 1.00 90.50 369 ARG A C 1
ATOM 2851 O O . ARG A 1 369 ? -19.754 -7.367 42.873 1.00 90.50 369 ARG A O 1
ATOM 2858 N N . ASP A 1 370 ? -18.283 -8.981 43.375 1.00 89.94 370 ASP A N 1
ATOM 2859 C CA . ASP A 1 370 ? -17.326 -8.668 42.310 1.00 89.94 370 ASP A CA 1
ATOM 2860 C C . ASP A 1 370 ? -17.943 -8.724 40.909 1.00 89.94 370 ASP A C 1
ATOM 2862 O O . ASP A 1 370 ? -17.557 -7.952 40.037 1.00 89.94 370 ASP A O 1
ATOM 2866 N N . SER A 1 371 ? -18.944 -9.582 40.693 1.00 91.44 371 SER A N 1
ATOM 2867 C CA . SER A 1 371 ? -19.672 -9.646 39.422 1.00 91.44 371 SER A CA 1
ATOM 2868 C C . SER A 1 371 ? -20.477 -8.368 39.160 1.00 91.44 371 SER A C 1
ATOM 2870 O O . SER A 1 371 ? -20.552 -7.906 38.020 1.00 91.44 371 SER A O 1
ATOM 2872 N N . PHE A 1 372 ? -21.065 -7.779 40.209 1.00 93.94 372 PHE A N 1
ATOM 2873 C CA . PHE A 1 372 ? -21.758 -6.489 40.132 1.00 93.94 372 PHE A CA 1
ATOM 2874 C C . PHE A 1 372 ? -20.767 -5.351 39.900 1.00 93.94 372 PHE A C 1
ATOM 2876 O O . PHE A 1 372 ? -20.989 -4.527 39.015 1.00 93.94 372 PHE A O 1
ATOM 2883 N N . VAL A 1 373 ? -19.653 -5.350 40.640 1.00 93.94 373 VAL A N 1
ATOM 2884 C CA . VAL A 1 373 ? -18.573 -4.366 40.477 1.00 93.94 373 VAL A CA 1
ATOM 2885 C C . VAL A 1 373 ? -18.029 -4.401 39.054 1.00 93.94 373 VAL A C 1
ATOM 2887 O O . VAL A 1 373 ? -17.927 -3.358 38.426 1.00 93.94 373 VAL A O 1
ATOM 2890 N N . ALA A 1 374 ? -17.734 -5.581 38.509 1.00 91.88 374 ALA A N 1
ATOM 2891 C CA . ALA A 1 374 ? -17.185 -5.712 37.163 1.00 91.88 374 ALA A CA 1
ATOM 2892 C C . ALA A 1 374 ? -18.175 -5.266 36.076 1.00 91.88 374 ALA A C 1
ATOM 2894 O O . ALA A 1 374 ? -17.769 -4.639 35.099 1.00 91.88 374 ALA A O 1
ATOM 2895 N N . ALA A 1 375 ? -19.471 -5.553 36.246 1.00 94.06 375 ALA A N 1
ATOM 2896 C CA . ALA A 1 375 ? -20.502 -5.053 35.340 1.00 94.06 375 ALA A CA 1
ATOM 2897 C C . ALA A 1 375 ? -20.585 -3.519 35.374 1.00 94.06 375 ALA A C 1
ATOM 2899 O O . ALA A 1 375 ? -20.652 -2.886 34.323 1.00 94.06 375 ALA A O 1
ATOM 2900 N N . LEU A 1 376 ? -20.563 -2.927 36.571 1.00 94.38 376 LEU A N 1
ATOM 2901 C CA . LEU A 1 376 ? -20.678 -1.484 36.745 1.00 94.38 376 LEU A CA 1
ATOM 2902 C C . LEU A 1 376 ? -19.414 -0.738 36.296 1.00 94.38 376 LEU A C 1
ATOM 2904 O O . LEU A 1 376 ? -19.524 0.269 35.604 1.00 94.38 376 LEU A O 1
ATOM 2908 N N . ALA A 1 377 ? -18.230 -1.265 36.614 1.00 92.62 377 ALA A N 1
ATOM 2909 C CA . ALA A 1 377 ? -16.941 -0.718 36.191 1.00 92.62 377 ALA A CA 1
ATOM 2910 C C . ALA A 1 377 ? -16.867 -0.612 34.668 1.00 92.62 377 ALA A C 1
ATOM 2912 O O . ALA A 1 377 ? -16.497 0.432 34.145 1.00 92.62 377 ALA A O 1
ATOM 2913 N N . TYR A 1 378 ? -17.323 -1.651 33.961 1.00 91.81 378 TYR A N 1
ATOM 2914 C CA . TYR A 1 378 ? -17.406 -1.629 32.505 1.00 91.81 378 TYR A CA 1
ATOM 2915 C C . TYR A 1 378 ? -18.316 -0.501 31.991 1.00 91.81 378 TYR A C 1
ATOM 2917 O O . TYR A 1 378 ? -17.969 0.180 31.027 1.00 91.81 378 TYR A O 1
ATOM 2925 N N . LEU A 1 379 ? -19.474 -0.279 32.626 1.00 90.94 379 LEU A N 1
ATOM 2926 C CA . LEU A 1 379 ? -20.397 0.788 32.225 1.00 90.94 379 LEU A CA 1
ATOM 2927 C C . LEU A 1 379 ? -19.822 2.191 32.458 1.00 90.94 379 LEU A C 1
ATOM 2929 O O . LEU A 1 379 ? -20.013 3.062 31.606 1.00 90.94 379 LEU A O 1
ATOM 2933 N N . LEU A 1 380 ? -19.122 2.390 33.577 1.00 89.00 380 LEU A N 1
ATOM 2934 C CA . LEU A 1 380 ? -18.454 3.647 33.928 1.00 89.00 380 LEU A CA 1
ATOM 2935 C C . LEU A 1 380 ? -17.283 3.939 32.986 1.00 89.00 380 LEU A C 1
ATOM 2937 O O . LEU A 1 380 ? -17.241 5.005 32.381 1.00 89.00 380 LEU A O 1
ATOM 2941 N N . GLU A 1 381 ? -16.395 2.964 32.786 1.00 87.56 381 GLU A N 1
ATOM 2942 C CA . GLU A 1 381 ? -15.211 3.069 31.919 1.00 87.56 381 GLU A CA 1
ATOM 2943 C C . GLU A 1 381 ? -15.572 3.487 30.486 1.00 87.56 381 GLU A C 1
ATOM 2945 O O . GLU A 1 381 ? -14.868 4.274 29.859 1.00 87.56 381 GLU A O 1
ATOM 2950 N N . HIS A 1 382 ? -16.709 3.005 29.980 1.00 82.69 382 HIS A N 1
ATOM 2951 C CA . HIS A 1 382 ? -17.166 3.266 28.613 1.00 82.69 382 HIS A CA 1
ATOM 2952 C C . HIS A 1 382 ? -18.211 4.390 28.523 1.00 82.69 382 HIS A C 1
ATOM 2954 O O . HIS A 1 382 ? -18.798 4.598 27.457 1.00 82.69 382 HIS A O 1
ATOM 2960 N N . ASN A 1 383 ? -18.455 5.124 29.617 1.00 86.00 383 ASN A N 1
ATOM 2961 C CA . ASN A 1 383 ? -19.394 6.248 29.684 1.00 86.00 383 ASN A CA 1
ATOM 2962 C C . ASN A 1 383 ? -20.779 5.908 29.102 1.00 86.00 383 ASN A C 1
ATOM 2964 O O . ASN A 1 383 ? -21.343 6.643 28.277 1.00 86.00 383 ASN A O 1
ATOM 2968 N N . HIS A 1 384 ? -21.324 4.755 29.494 1.00 87.69 384 HIS A N 1
ATOM 2969 C CA . HIS A 1 384 ? -22.606 4.282 28.986 1.00 87.69 384 HIS A CA 1
ATOM 2970 C C . HIS A 1 384 ? -23.773 5.048 29.620 1.00 87.69 384 HIS A C 1
ATOM 2972 O O . HIS A 1 384 ? -24.245 4.702 30.698 1.00 87.69 384 HIS A O 1
ATOM 2978 N N . SER A 1 385 ? -24.245 6.090 28.935 1.00 87.44 385 SER A N 1
ATOM 2979 C CA . SER A 1 385 ? -25.323 7.001 29.356 1.00 87.44 385 SER A CA 1
ATOM 2980 C C . SER A 1 385 ? -26.591 6.815 28.496 1.00 87.44 385 SER A C 1
ATOM 2982 O O . SER A 1 385 ? -26.549 6.061 27.518 1.00 87.44 385 SER A O 1
ATOM 2984 N N . PRO A 1 386 ? -27.722 7.502 28.770 1.00 83.56 386 PRO A N 1
ATOM 2985 C CA . PRO A 1 386 ? -28.923 7.394 27.932 1.00 83.56 386 PRO A CA 1
ATOM 2986 C C . PRO A 1 386 ? -28.686 7.667 26.434 1.00 83.56 386 PRO A C 1
ATOM 2988 O O . PRO A 1 386 ? -29.392 7.103 25.595 1.00 83.56 386 PRO A O 1
ATOM 2991 N N . GLY A 1 387 ? -27.688 8.502 26.102 1.00 79.88 387 GLY A N 1
ATOM 2992 C CA . GLY A 1 387 ? -27.255 8.805 24.730 1.00 79.88 387 GLY A CA 1
ATOM 2993 C C . GLY A 1 387 ? -26.179 7.863 24.167 1.00 79.88 387 GLY A C 1
ATOM 2994 O O . GLY A 1 387 ? -25.915 7.903 22.971 1.00 79.88 387 GLY A O 1
ATOM 2995 N N . ASN A 1 388 ? -25.583 7.000 24.999 1.00 84.38 388 ASN A N 1
ATOM 2996 C CA . ASN A 1 388 ? -24.558 6.017 24.631 1.00 84.38 388 ASN A CA 1
ATOM 2997 C C . ASN A 1 388 ? -24.865 4.651 25.276 1.00 84.38 388 ASN A C 1
ATOM 2999 O O . ASN A 1 388 ? -24.195 4.200 26.208 1.00 84.38 388 ASN A O 1
ATOM 3003 N N . ARG A 1 389 ? -25.931 3.998 24.812 1.00 88.50 389 ARG A N 1
ATOM 3004 C CA . ARG A 1 389 ? -26.452 2.781 25.450 1.00 88.50 389 ARG A CA 1
ATOM 3005 C C . ARG A 1 389 ? -25.573 1.559 25.160 1.00 88.50 389 ARG A C 1
ATOM 3007 O O . ARG A 1 389 ? -25.201 1.302 24.018 1.00 88.50 389 ARG A O 1
ATOM 3014 N N . CYS A 1 390 ? -25.312 0.748 26.180 1.00 85.88 390 CYS A N 1
ATOM 3015 C CA . CYS A 1 390 ? -24.573 -0.506 26.064 1.00 85.88 390 CYS A CA 1
ATOM 3016 C C . CYS A 1 390 ? -25.485 -1.651 25.613 1.00 85.88 390 CYS A C 1
ATOM 3018 O O . CYS A 1 390 ? -26.552 -1.855 26.188 1.00 85.88 390 CYS A O 1
ATOM 3020 N N . VAL A 1 391 ? -25.068 -2.472 24.649 1.00 87.81 391 VAL A N 1
ATOM 3021 C CA . VAL A 1 391 ? -25.804 -3.698 24.295 1.00 87.81 391 VAL A CA 1
ATOM 3022 C C . VAL A 1 391 ? -25.568 -4.789 25.347 1.00 87.81 391 VAL A C 1
ATOM 3024 O O . VAL A 1 391 ? -24.449 -5.272 25.525 1.00 87.81 391 VAL A O 1
ATOM 3027 N N . ILE A 1 392 ? -26.644 -5.269 25.987 1.00 87.00 392 ILE A N 1
ATOM 3028 C CA . ILE A 1 392 ? -26.567 -6.275 27.065 1.00 87.00 392 ILE A CA 1
ATOM 3029 C C . ILE A 1 392 ? -25.953 -7.585 26.565 1.00 87.00 392 ILE A C 1
ATOM 3031 O O . ILE A 1 392 ? -25.210 -8.229 27.297 1.00 87.00 392 ILE A O 1
ATOM 3035 N N . GLY A 1 393 ? -26.290 -8.011 25.340 1.00 82.56 393 GLY A N 1
ATOM 3036 C CA . GLY A 1 393 ? -25.653 -9.139 24.645 1.00 82.56 393 GLY A CA 1
ATOM 3037 C C . GLY A 1 393 ? -25.534 -10.435 25.456 1.00 82.56 393 GLY A C 1
ATOM 3038 O O . GLY A 1 393 ? -24.547 -11.157 25.330 1.00 82.56 393 GLY A O 1
ATOM 3039 N N . ALA A 1 394 ? -26.513 -10.741 26.312 1.00 84.94 394 ALA A N 1
ATOM 3040 C CA . ALA A 1 394 ? -26.392 -11.846 27.252 1.00 84.94 394 ALA A CA 1
ATOM 3041 C C . ALA A 1 394 ? -26.407 -13.222 26.569 1.00 84.94 394 ALA A C 1
ATOM 3043 O O . ALA A 1 394 ? -27.423 -13.622 25.994 1.00 84.94 394 ALA A O 1
ATOM 3044 N N . ASN A 1 395 ? -25.332 -14.001 26.717 1.00 84.75 395 ASN A N 1
ATOM 3045 C CA . ASN A 1 395 ? -25.222 -15.348 26.151 1.00 84.75 395 ASN A CA 1
ATOM 3046 C C . ASN A 1 395 ? -24.630 -16.348 27.154 1.00 84.75 395 ASN A C 1
ATOM 3048 O O . ASN A 1 395 ? -23.703 -16.014 27.888 1.00 84.75 395 ASN A O 1
ATOM 3052 N N . ASN A 1 396 ? -25.119 -17.591 27.178 1.00 79.12 396 ASN A N 1
ATOM 3053 C CA . ASN A 1 396 ? -24.539 -18.642 28.025 1.00 79.12 396 ASN A CA 1
ATOM 3054 C C . ASN A 1 396 ? -23.129 -19.042 27.566 1.00 79.12 396 ASN A C 1
ATOM 3056 O O . ASN A 1 396 ? -22.325 -19.464 28.386 1.00 79.12 396 ASN A O 1
ATOM 3060 N N . VAL A 1 397 ? -22.801 -18.840 26.287 1.00 77.06 397 VAL A N 1
ATOM 3061 C CA . VAL A 1 397 ? -21.463 -19.051 25.726 1.00 77.06 397 VAL A CA 1
ATOM 3062 C C . VAL A 1 397 ? -20.674 -17.732 25.788 1.00 77.06 397 VAL A C 1
ATOM 3064 O O . VAL A 1 397 ? -21.010 -16.816 25.037 1.00 77.06 397 VAL A O 1
ATOM 3067 N N . PRO A 1 398 ? -19.593 -17.615 26.590 1.00 67.88 398 PRO A N 1
ATOM 3068 C CA . PRO A 1 398 ? -18.869 -16.348 26.786 1.00 67.88 398 PRO A CA 1
ATOM 3069 C C . PRO A 1 398 ? -18.348 -15.678 25.501 1.00 67.88 398 PRO A C 1
ATOM 3071 O O . PRO A 1 398 ? -18.336 -14.458 25.388 1.00 67.88 398 PRO A O 1
ATOM 3074 N N . ALA A 1 399 ? -17.990 -16.460 24.476 1.00 66.56 399 ALA A N 1
ATOM 3075 C CA . ALA A 1 399 ? -17.553 -15.902 23.185 1.00 66.56 399 ALA A CA 1
ATOM 3076 C C . ALA A 1 399 ? -18.674 -15.298 22.336 1.00 66.56 399 ALA A C 1
ATOM 3078 O O . ALA A 1 399 ? -18.399 -14.576 21.388 1.00 66.56 399 ALA A O 1
ATOM 3079 N N . LYS A 1 400 ? -19.929 -15.636 22.633 1.00 72.62 400 LYS A N 1
ATOM 3080 C CA . LYS A 1 400 ? -21.105 -15.063 21.972 1.00 72.62 400 LYS A CA 1
ATOM 3081 C C . LYS A 1 400 ? -21.765 -13.983 22.835 1.00 72.62 400 LYS A C 1
ATOM 3083 O O . LYS A 1 400 ? -22.794 -13.447 22.437 1.00 72.62 400 LYS A O 1
ATOM 3088 N N . ALA A 1 401 ? -21.235 -13.741 24.035 1.00 69.94 401 ALA A N 1
ATOM 3089 C CA . ALA A 1 401 ? -21.693 -12.695 24.933 1.00 69.94 401 ALA A CA 1
ATOM 3090 C C . ALA A 1 401 ? -21.081 -11.341 24.539 1.00 69.94 401 ALA A C 1
ATOM 3092 O O . ALA A 1 401 ? -20.027 -11.308 23.902 1.00 69.94 401 ALA A O 1
ATOM 3093 N N . SER A 1 402 ? -21.726 -10.234 24.908 1.00 76.62 402 SER A N 1
ATOM 3094 C CA . SER A 1 402 ? -21.081 -8.913 24.874 1.00 76.62 402 SER A CA 1
ATOM 3095 C C . SER A 1 402 ? -19.962 -8.817 25.914 1.00 76.62 402 SER A C 1
ATOM 3097 O O . SER A 1 402 ? -19.812 -9.700 26.765 1.00 76.62 402 SER A O 1
ATOM 3099 N N . GLU A 1 403 ? -19.189 -7.735 25.859 1.00 81.19 403 GLU A N 1
ATOM 3100 C CA . GLU A 1 403 ? -18.108 -7.490 26.811 1.00 81.19 403 GLU A CA 1
ATOM 3101 C C . GLU A 1 403 ? -18.640 -7.257 28.227 1.00 81.19 403 GLU A C 1
ATOM 3103 O O . GLU A 1 403 ? -18.256 -7.998 29.124 1.00 81.19 403 GLU A O 1
ATOM 3108 N N . LEU A 1 404 ? -19.646 -6.392 28.411 1.00 89.00 404 LEU A N 1
ATOM 3109 C CA . LEU A 1 404 ? -20.371 -6.236 29.685 1.00 89.00 404 LEU A CA 1
ATOM 3110 C C . LEU A 1 404 ? -20.730 -7.590 30.323 1.00 89.00 404 LEU A C 1
ATOM 3112 O O . LEU A 1 404 ? -20.544 -7.842 31.512 1.00 89.00 404 LEU A O 1
ATOM 3116 N N . CYS A 1 405 ? -21.245 -8.487 29.489 1.00 87.50 405 CYS A N 1
ATOM 3117 C CA . CYS A 1 405 ? -21.704 -9.802 29.879 1.00 87.50 405 CYS A CA 1
ATOM 3118 C C . CYS A 1 405 ? -20.558 -10.781 30.211 1.00 87.50 405 CYS A C 1
ATOM 3120 O O . CYS A 1 405 ? -20.789 -11.761 30.927 1.00 87.50 405 CYS A O 1
ATOM 3122 N N . ARG A 1 406 ? -19.357 -10.575 29.662 1.00 85.69 406 ARG A N 1
ATOM 3123 C CA . ARG A 1 406 ? -18.132 -11.320 29.991 1.00 85.69 406 ARG A CA 1
ATOM 3124 C C . ARG A 1 406 ? -17.487 -10.796 31.267 1.00 85.69 406 ARG A C 1
ATOM 3126 O O . ARG A 1 406 ? -17.174 -11.604 32.137 1.00 85.69 406 ARG A O 1
ATOM 3133 N N . GLN A 1 407 ? -17.362 -9.478 31.384 1.00 87.62 407 GLN A N 1
ATOM 3134 C CA . GLN A 1 407 ? -16.769 -8.800 32.534 1.00 87.62 407 GLN A CA 1
ATOM 3135 C C . GLN A 1 407 ? -17.483 -9.193 33.825 1.00 87.62 407 GLN A C 1
ATOM 3137 O O . GLN A 1 407 ? -16.851 -9.625 34.784 1.00 87.62 407 GLN A O 1
ATOM 3142 N N . SER A 1 408 ? -18.818 -9.193 33.815 1.00 90.12 408 SER A N 1
ATOM 3143 C CA . SER A 1 408 ? -19.600 -9.555 34.998 1.00 90.12 408 SER A CA 1
ATOM 3144 C C . SER A 1 408 ? -19.423 -11.003 35.460 1.00 90.12 408 SER A C 1
ATOM 3146 O O . SER A 1 408 ? -19.767 -11.309 36.591 1.00 90.12 408 SER A O 1
ATOM 3148 N N . ARG A 1 409 ? -18.954 -11.928 34.615 1.00 89.38 409 ARG A N 1
ATOM 3149 C CA . ARG A 1 409 ? -18.853 -13.363 34.951 1.00 89.38 409 ARG A CA 1
ATOM 3150 C C . ARG A 1 409 ? -17.415 -13.871 35.014 1.00 89.38 409 ARG A C 1
ATOM 3152 O O . ARG A 1 409 ? -17.217 -15.084 35.088 1.00 89.38 409 ARG A O 1
ATOM 3159 N N . GLN A 1 410 ? -16.428 -12.994 34.884 1.00 81.25 410 GLN A N 1
ATOM 3160 C CA . GLN A 1 410 ? -15.028 -13.392 34.907 1.00 81.25 410 GLN A CA 1
ATOM 3161 C C . GLN A 1 410 ? -14.637 -13.814 36.329 1.00 81.25 410 GLN A C 1
ATOM 3163 O O . GLN A 1 410 ? -14.969 -13.141 37.301 1.00 81.25 410 GLN A O 1
ATOM 3168 N N . THR A 1 411 ? -13.975 -14.961 36.462 1.00 75.12 411 THR A N 1
ATOM 3169 C CA . THR A 1 411 ? -13.492 -15.469 37.750 1.00 75.12 411 THR A CA 1
ATOM 3170 C C . THR A 1 411 ? -12.075 -14.969 38.021 1.00 75.12 411 THR A C 1
ATOM 3172 O O . THR A 1 411 ? -11.366 -14.577 37.094 1.00 75.12 411 THR A O 1
ATOM 3175 N N . ALA A 1 412 ? -11.624 -15.046 39.277 1.00 66.19 412 ALA A N 1
ATOM 3176 C CA . ALA A 1 412 ? -10.253 -14.690 39.662 1.00 66.19 412 ALA A CA 1
ATOM 3177 C C . ALA A 1 412 ? -9.178 -15.478 38.881 1.00 66.19 412 ALA A C 1
ATOM 3179 O O . ALA A 1 412 ? -8.079 -14.994 38.663 1.00 66.19 412 ALA A O 1
ATOM 3180 N N . GLN A 1 413 ? -9.513 -16.677 38.399 1.00 60.91 413 GLN A N 1
ATOM 3181 C CA . GLN A 1 413 ? -8.647 -17.526 37.573 1.00 60.91 413 GLN A CA 1
ATOM 3182 C C . GLN A 1 413 ? -8.676 -17.155 36.077 1.00 60.91 413 GLN A C 1
ATOM 3184 O O . GLN A 1 413 ? -8.200 -17.927 35.245 1.00 60.91 413 GLN A O 1
ATOM 3189 N N . GLY A 1 414 ? -9.301 -16.033 35.701 1.00 62.84 414 GLY A N 1
ATOM 3190 C CA . GLY A 1 414 ? -9.424 -15.592 34.308 1.00 62.84 414 GLY A CA 1
ATOM 3191 C C . GLY A 1 414 ? -10.365 -16.450 33.453 1.00 62.84 414 GLY A C 1
ATOM 3192 O O . GLY A 1 414 ? -10.359 -16.350 32.228 1.00 62.84 414 GLY A O 1
ATOM 3193 N N . THR A 1 415 ? -11.178 -17.307 34.078 1.00 71.88 415 THR A N 1
ATOM 3194 C CA . THR A 1 415 ? -12.209 -18.095 33.385 1.00 71.88 415 THR A CA 1
ATOM 3195 C C . THR A 1 415 ? -13.557 -17.380 33.422 1.00 71.88 415 THR A C 1
ATOM 3197 O O . THR A 1 415 ? -13.687 -16.322 34.030 1.00 71.88 415 THR A O 1
ATOM 3200 N N . TYR A 1 416 ? -14.581 -17.941 32.778 1.00 78.62 416 TYR A N 1
ATOM 3201 C CA . TYR A 1 416 ? -15.933 -17.390 32.835 1.00 78.62 416 TYR A CA 1
ATOM 3202 C C . TYR A 1 416 ? -16.861 -18.338 33.580 1.00 78.62 416 TYR A C 1
ATOM 3204 O O . TYR A 1 416 ? -17.044 -19.488 33.176 1.00 78.62 416 TYR A O 1
ATOM 3212 N N . GLY A 1 417 ? -17.490 -17.815 34.624 1.00 80.38 417 GLY A N 1
ATOM 3213 C CA . GLY A 1 417 ? -18.600 -18.449 35.305 1.00 80.38 417 GLY A CA 1
ATOM 3214 C C . GLY A 1 417 ? -19.877 -18.473 34.453 1.00 80.38 417 GLY A C 1
ATOM 3215 O O . GLY A 1 417 ? -19.889 -18.112 33.268 1.00 80.38 417 GLY A O 1
ATOM 3216 N N . PRO A 1 418 ? -20.993 -18.911 35.044 1.00 86.00 418 PRO A N 1
ATOM 3217 C CA . PRO A 1 418 ? -22.280 -18.927 34.365 1.00 86.00 418 PRO A CA 1
ATOM 3218 C C . PRO A 1 418 ? -22.768 -17.513 34.008 1.00 86.00 418 PRO A C 1
ATOM 3220 O O . PRO A 1 418 ? -22.341 -16.504 34.564 1.00 86.00 418 PRO A O 1
ATOM 3223 N N . CYS A 1 419 ? -23.688 -17.431 33.043 1.00 87.88 419 CYS A N 1
ATOM 3224 C CA . CYS A 1 419 ? -24.258 -16.158 32.604 1.00 87.88 419 CYS A CA 1
ATOM 3225 C C . CYS A 1 419 ? -25.052 -15.477 33.721 1.00 87.88 419 CYS A C 1
ATOM 3227 O O . CYS A 1 419 ? -26.207 -15.827 33.943 1.00 87.88 419 CYS A O 1
ATOM 3229 N N . ASN A 1 420 ? -24.466 -14.456 34.346 1.00 91.69 420 ASN A N 1
ATOM 3230 C CA . ASN A 1 420 ? -25.062 -13.734 35.471 1.00 91.69 420 ASN A CA 1
ATOM 3231 C C . ASN A 1 420 ? -25.612 -12.337 35.112 1.00 91.69 420 ASN A C 1
ATOM 3233 O O . ASN A 1 420 ? -26.490 -11.840 35.814 1.00 91.69 420 ASN A O 1
ATOM 3237 N N . ILE A 1 421 ? -25.202 -11.734 33.985 1.00 93.00 421 ILE A N 1
ATOM 3238 C CA . ILE A 1 421 ? -25.619 -10.366 33.610 1.00 93.00 421 ILE A CA 1
ATOM 3239 C C . ILE A 1 421 ? -27.144 -10.195 33.492 1.00 93.00 421 ILE A C 1
ATOM 3241 O O . ILE A 1 421 ? -27.686 -9.130 33.761 1.00 93.00 421 ILE A O 1
ATOM 3245 N N . ARG A 1 422 ? -27.869 -11.269 33.141 1.00 90.12 422 ARG A N 1
ATOM 3246 C CA . ARG A 1 422 ? -29.343 -11.275 33.038 1.00 90.12 422 ARG A CA 1
ATOM 3247 C C . ARG A 1 422 ? -30.047 -11.097 34.382 1.00 90.12 422 ARG A C 1
ATOM 3249 O O . ARG A 1 422 ? -31.254 -10.880 34.388 1.00 90.12 422 ARG A O 1
ATOM 3256 N N . TYR A 1 423 ? -29.311 -11.235 35.476 1.00 91.44 423 TYR A N 1
ATOM 3257 C CA . TYR A 1 423 ? -29.812 -11.164 36.842 1.00 91.44 423 TYR A CA 1
ATOM 3258 C C . TYR A 1 423 ? -29.184 -9.986 37.586 1.00 91.44 423 TYR A C 1
ATOM 3260 O O . TYR A 1 423 ? -29.864 -9.340 38.368 1.00 91.44 423 TYR A O 1
ATOM 3268 N N . ILE A 1 424 ? -27.937 -9.634 37.255 1.00 94.00 424 ILE A N 1
ATOM 3269 C CA . ILE A 1 424 ? -27.268 -8.430 37.764 1.00 94.00 424 ILE A CA 1
ATOM 3270 C C . ILE A 1 424 ? -28.007 -7.160 37.329 1.00 94.00 424 ILE A C 1
ATOM 3272 O O . ILE A 1 424 ? -28.300 -6.314 38.166 1.00 94.00 424 ILE A O 1
ATOM 3276 N N . LEU A 1 425 ? -28.344 -7.023 36.039 1.00 94.12 425 LEU A N 1
ATOM 3277 C CA . LEU A 1 425 ? -28.914 -5.769 35.528 1.00 94.12 425 LEU A CA 1
ATOM 3278 C C . LEU A 1 425 ? -30.289 -5.415 36.118 1.00 94.12 425 LEU A C 1
ATOM 3280 O O . LEU A 1 425 ? -30.451 -4.268 36.518 1.00 94.12 425 LEU A O 1
ATOM 3284 N N . PRO A 1 426 ? -31.261 -6.343 36.244 1.00 91.38 426 PRO A N 1
ATOM 3285 C CA . PRO A 1 426 ? -32.526 -6.039 36.919 1.00 91.38 426 PRO A CA 1
ATOM 3286 C C . PRO A 1 426 ? -32.361 -5.626 38.379 1.00 91.38 426 PRO A C 1
ATOM 3288 O O . PRO A 1 426 ? -33.128 -4.810 38.878 1.00 91.38 426 PRO A O 1
ATOM 3291 N N . VAL A 1 427 ? -31.364 -6.188 39.063 1.00 92.19 427 VAL A N 1
ATOM 3292 C CA . VAL A 1 427 ? -31.072 -5.856 40.459 1.00 92.19 427 VAL A CA 1
ATOM 3293 C C . VAL A 1 427 ? -30.483 -4.451 40.548 1.00 92.19 427 VAL A C 1
ATOM 3295 O O . VAL A 1 427 ? -30.992 -3.640 41.313 1.00 92.19 427 VAL A O 1
ATOM 3298 N N . LEU A 1 428 ? -29.491 -4.127 39.707 1.00 93.12 428 LEU A N 1
ATOM 3299 C CA . LEU A 1 428 ? -28.932 -2.772 39.602 1.00 93.12 428 LEU A CA 1
ATOM 3300 C C . LEU A 1 428 ? -29.988 -1.737 39.188 1.00 93.12 428 LEU A C 1
ATOM 3302 O O . LEU A 1 428 ? -29.953 -0.605 39.661 1.00 93.12 428 LEU A O 1
ATOM 3306 N N . GLN A 1 429 ? -30.947 -2.127 38.346 1.00 92.19 429 GLN A N 1
ATOM 3307 C CA . GLN A 1 429 ? -32.077 -1.281 37.974 1.00 92.19 429 GLN A CA 1
ATOM 3308 C C . GLN A 1 429 ? -33.036 -1.055 39.145 1.00 92.19 429 GLN A C 1
ATOM 3310 O O . GLN A 1 429 ? -33.469 0.070 39.368 1.00 92.19 429 GLN A O 1
ATOM 3315 N N . GLY A 1 430 ? -33.323 -2.093 39.936 1.00 88.50 430 GLY A N 1
ATOM 3316 C CA . GLY A 1 430 ? -34.178 -1.988 41.122 1.00 88.50 430 GLY A CA 1
ATOM 3317 C C . GLY A 1 430 ? -33.622 -1.065 42.211 1.00 88.50 430 GLY A C 1
ATOM 3318 O O . GLY A 1 430 ? -34.399 -0.491 42.967 1.00 88.50 430 GLY A O 1
ATOM 3319 N N . VAL A 1 431 ? -32.299 -0.882 42.266 1.00 89.88 431 VAL A N 1
ATOM 3320 C CA . VAL A 1 431 ? -31.635 0.074 43.175 1.00 89.88 431 VAL A CA 1
ATOM 3321 C C . VAL A 1 431 ? -31.270 1.404 42.504 1.00 89.88 431 VAL A C 1
ATOM 3323 O O . VAL A 1 431 ? -30.585 2.222 43.112 1.00 89.88 431 VAL A O 1
ATOM 3326 N N . GLY A 1 432 ? -31.726 1.632 41.268 1.00 89.88 432 GLY A N 1
ATOM 3327 C CA . GLY A 1 432 ? -31.591 2.910 40.569 1.00 89.88 432 GLY A CA 1
ATOM 3328 C C . GLY A 1 432 ? -30.199 3.225 40.017 1.00 89.88 432 GLY A C 1
ATOM 3329 O O . GLY A 1 432 ? -29.935 4.388 39.744 1.00 89.88 432 GLY A O 1
ATOM 3330 N N . VAL A 1 433 ? -29.314 2.236 39.839 1.00 92.69 433 VAL A N 1
ATOM 3331 C CA . VAL A 1 433 ? -27.944 2.433 39.304 1.00 92.69 433 VAL A CA 1
ATOM 3332 C C . VAL A 1 433 ? -27.912 2.400 37.771 1.00 92.69 433 VAL A C 1
ATOM 3334 O O . VAL A 1 433 ? -27.097 3.062 37.132 1.00 92.69 433 VAL A O 1
ATOM 3337 N N . VAL A 1 434 ? -28.794 1.609 37.158 1.00 94.62 434 VAL A N 1
ATOM 3338 C CA . VAL A 1 434 ? -28.885 1.477 35.698 1.00 94.62 434 VAL A CA 1
ATOM 3339 C C . VAL A 1 434 ? -30.334 1.490 35.238 1.00 94.62 434 VAL A C 1
ATOM 3341 O O . VAL A 1 434 ? -31.237 1.125 35.982 1.00 94.62 434 VAL A O 1
ATOM 3344 N N . GLU A 1 435 ? -30.556 1.812 33.975 1.00 92.56 435 GLU A N 1
ATOM 3345 C CA . GLU A 1 435 ? -31.813 1.534 33.285 1.00 92.56 435 GLU A CA 1
ATOM 3346 C C . GLU A 1 435 ? -31.585 0.531 32.161 1.00 92.56 435 GLU A C 1
ATOM 3348 O O . GLU A 1 435 ? -30.496 0.445 31.591 1.00 92.56 435 GLU A O 1
ATOM 3353 N N . THR A 1 436 ? -32.620 -0.251 31.843 1.00 90.88 436 THR A N 1
ATOM 3354 C CA . THR A 1 436 ? -32.584 -1.212 30.739 1.00 90.88 436 THR A CA 1
ATOM 3355 C C . THR A 1 436 ? -33.727 -0.985 29.757 1.00 90.88 436 THR A C 1
ATOM 3357 O O . THR A 1 436 ? -34.835 -0.615 30.140 1.00 90.88 436 THR A O 1
ATOM 3360 N N . ASP A 1 437 ? -33.456 -1.256 28.482 1.00 85.56 437 ASP A N 1
ATOM 3361 C CA . ASP A 1 437 ? -34.439 -1.305 27.401 1.00 85.56 437 ASP A CA 1
ATOM 3362 C C . ASP A 1 437 ? -34.499 -2.736 26.849 1.00 85.56 437 ASP A C 1
ATOM 3364 O O . ASP A 1 437 ? -33.486 -3.307 26.430 1.00 85.56 437 ASP A O 1
ATOM 3368 N N . GLY A 1 438 ? -35.699 -3.320 26.861 1.00 76.19 438 GLY A N 1
ATOM 3369 C CA . GLY A 1 438 ? -35.988 -4.677 26.398 1.00 76.19 438 GLY A CA 1
ATOM 3370 C C . GLY A 1 438 ? -36.069 -4.840 24.874 1.00 76.19 438 GLY A C 1
ATOM 3371 O O . GLY A 1 438 ? -36.479 -5.913 24.416 1.00 76.19 438 GLY A O 1
ATOM 3372 N N . GLY A 1 439 ? -35.713 -3.810 24.098 1.00 73.44 439 GLY A N 1
ATOM 3373 C CA . GLY A 1 439 ? -35.672 -3.818 22.635 1.00 73.44 439 GLY A CA 1
ATOM 3374 C C . GLY A 1 439 ? -34.797 -4.914 22.001 1.00 73.44 439 GLY A C 1
ATOM 3375 O O . GLY A 1 439 ? -34.231 -5.791 22.659 1.00 73.44 439 GLY A O 1
ATOM 3376 N N . ARG A 1 440 ? -34.698 -4.907 20.664 1.00 71.62 440 ARG A N 1
ATOM 3377 C CA . ARG A 1 440 ? -33.821 -5.819 19.904 1.00 71.62 440 ARG A CA 1
ATOM 3378 C C . ARG A 1 440 ? -32.825 -5.000 19.070 1.00 71.62 440 ARG A C 1
ATOM 3380 O O . ARG A 1 440 ? -33.200 -4.567 17.984 1.00 71.62 440 ARG A O 1
ATOM 3387 N N . PRO A 1 441 ? -31.574 -4.823 19.538 1.00 76.19 441 PRO A N 1
ATOM 3388 C CA . PRO A 1 441 ? -30.972 -5.455 20.721 1.00 76.19 441 PRO A CA 1
ATOM 3389 C C . PRO A 1 441 ? -31.403 -4.818 22.055 1.00 76.19 441 PRO A C 1
ATOM 3391 O O . PRO A 1 441 ? -31.732 -3.640 22.099 1.00 76.19 441 PRO A O 1
ATOM 3394 N N . ALA A 1 442 ? -31.365 -5.601 23.142 1.00 83.88 442 ALA A N 1
ATOM 3395 C CA . ALA A 1 442 ? -31.638 -5.100 24.490 1.00 83.88 442 ALA A CA 1
ATOM 3396 C C . ALA A 1 442 ? -30.425 -4.321 25.007 1.00 83.88 442 ALA A C 1
ATOM 3398 O O . ALA A 1 442 ? -29.286 -4.790 24.858 1.00 83.88 442 ALA A O 1
ATOM 3399 N N . THR A 1 443 ? -30.658 -3.165 25.622 1.00 87.44 443 THR A N 1
ATOM 3400 C CA . THR A 1 443 ? -29.594 -2.234 26.024 1.00 87.44 443 THR A CA 1
ATOM 3401 C C . THR A 1 443 ? -29.680 -1.822 27.489 1.00 87.44 443 THR A C 1
ATOM 3403 O O . THR A 1 443 ? -30.731 -1.961 28.104 1.00 87.44 443 THR A O 1
ATOM 3406 N N . VAL A 1 444 ? -28.577 -1.324 28.043 1.00 92.25 444 VAL A N 1
ATOM 3407 C CA . VAL A 1 444 ? -28.446 -0.823 29.417 1.00 92.25 444 VAL A CA 1
ATOM 3408 C C . VAL A 1 444 ? -27.581 0.437 29.449 1.00 92.25 444 VAL A C 1
ATOM 3410 O O . VAL A 1 444 ? -26.675 0.581 28.628 1.00 92.25 444 VAL A O 1
ATOM 3413 N N . TRP A 1 445 ? -27.851 1.348 30.376 1.00 93.25 445 TRP A N 1
ATOM 3414 C CA . TRP A 1 445 ? -27.045 2.547 30.623 1.00 93.25 445 TRP A CA 1
ATOM 3415 C C . TRP A 1 445 ? -27.099 2.945 32.100 1.00 93.25 445 TRP A C 1
ATOM 3417 O O . TRP A 1 445 ? -28.002 2.529 32.823 1.00 93.25 445 TRP A O 1
ATOM 3427 N N . LEU A 1 446 ? -26.128 3.741 32.543 1.00 92.88 446 LEU A N 1
ATOM 3428 C CA . LEU A 1 446 ? -26.079 4.340 33.875 1.00 92.88 446 LEU A CA 1
ATOM 3429 C C . LEU A 1 446 ? -27.174 5.398 34.030 1.00 92.88 446 LEU A C 1
ATOM 3431 O O . LEU A 1 446 ? -27.397 6.212 33.125 1.00 92.88 446 LEU A O 1
ATOM 3435 N N . THR A 1 447 ? -27.826 5.416 35.187 1.00 87.50 447 THR A N 1
ATOM 3436 C CA . THR A 1 447 ? -28.670 6.543 35.602 1.00 87.50 447 THR A CA 1
ATOM 3437 C C . THR A 1 447 ? -27.779 7.737 35.954 1.00 87.50 447 THR A C 1
ATOM 3439 O O . THR A 1 447 ? -26.605 7.581 36.293 1.00 87.50 447 THR A O 1
ATOM 3442 N N . ARG A 1 448 ? -28.298 8.961 35.815 1.00 62.16 448 ARG A N 1
ATOM 3443 C CA . ARG A 1 448 ? -27.500 10.203 35.851 1.00 62.16 448 ARG A CA 1
ATOM 3444 C C . ARG A 1 448 ? -26.886 10.587 37.214 1.00 62.16 448 ARG A C 1
ATOM 3446 O O . ARG A 1 448 ? -26.309 11.661 37.291 1.00 62.16 448 ARG A O 1
ATOM 3453 N N . ASP A 1 449 ? -26.875 9.700 38.207 1.00 51.94 449 ASP A N 1
ATOM 3454 C CA . ASP A 1 449 ? -26.423 10.001 39.577 1.00 51.94 449 ASP A CA 1
ATOM 3455 C C . ASP A 1 449 ? -25.245 9.131 40.066 1.00 51.94 449 ASP A C 1
ATOM 3457 O O . ASP A 1 449 ? -25.067 8.931 41.262 1.00 51.94 449 ASP A O 1
ATOM 3461 N N . SER A 1 450 ? -24.432 8.577 39.160 1.00 47.06 450 SER A N 1
ATOM 3462 C CA . SER A 1 450 ? -23.248 7.770 39.532 1.00 47.06 450 SER A CA 1
ATOM 3463 C C . SER A 1 450 ? -21.897 8.492 39.382 1.00 47.06 450 SER A C 1
ATOM 3465 O O . SER A 1 450 ? -20.866 7.825 39.475 1.00 47.06 450 SER A O 1
ATOM 3467 N N . GLN A 1 451 ? -21.880 9.808 39.115 1.00 37.38 451 GLN A N 1
ATOM 3468 C CA . GLN A 1 451 ? -20.641 10.606 39.045 1.00 37.38 451 GLN A CA 1
ATOM 3469 C C . GLN A 1 451 ? -20.117 10.990 40.425 1.00 37.38 451 GLN A C 1
ATOM 3471 O O . GLN A 1 451 ? -20.918 11.493 41.243 1.00 37.38 451 GLN A O 1
#

Radius of gyration: 29.12 Å; chains: 1; bounding box: 68×47×84 Å